Protein AF-0000000076026072 (afdb_homodimer)

InterPro domains:
  IPR003280 Two pore domain potassium channel [PR01333] (107-135)
  IPR003280 Two pore domain potassium channel [PR01333] (228-237)
  IPR003280 Two pore domain potassium channel [PTHR11003] (21-284)
  IPR005410 Two pore domain potassium channel, THIK [PR01588] (14-29)
  IPR005410 Two pore domain potassium channel, THIK [PR01588] (69-81)
  IPR005410 Two pore domain potassium channel, THIK [PR01588] (83-95)
  IPR005410 Two pore domain potassium channel, THIK [PR01588] (135-149)
  IPR005410 Two pore domain potassium channel, THIK [PR01588] (253-265)
  IPR013099 Potassium channel domain [PF07885] (85-150)
  IPR013099 Potassium channel domain [PF07885] (196-275)

Radius of gyration: 37.06 Å; Cα contacts (8 Å, |Δi|>4): 554; chains: 2; bounding box: 155×130×90 Å

Nearest PDB structures (foldseek):
  9g9x-assembly1_B  TM=8.995E-01  e=6.446E-13  Homo sapiens
  6rv4-assembly2_D  TM=8.608E-01  e=3.063E-13  Homo sapiens
  6rv2-assembly1_B  TM=8.508E-01  e=3.219E-13  Homo sapiens
  4xdj-assembly1_A  TM=8.252E-01  e=8.932E-12  Homo sapiens
  4xdj-assembly2_C  TM=8.290E-01  e=5.069E-11  Homo sapiens

Sequence (666 aa):
MKKYFSCCCPSLIPSRETARFYLLFVLIALYMLAGAAIFSSLERPAELQAHLLWERRLQDFRHEHNISYEDLKSLLHHYEEARTAGIRTEQGRALWDIPGAFYFVGTVVSTIGFGVTAPSTLTGKVLLVFYGLLGCSSTILFFNLFLERVITLLSFLIFWCHRRRGGHSGLEDSDGNRNEEWKPSVYQVTLILFVAVLLVACGAASLYSAMEGWSYLESLYFCFVAFSTVGFGDFVSGQREHHEDTRVYQVGNCLLMLLGVCCTYSLFNAISVIIKQGLNWMLRTLAWMYSGICNYRLQLRPLFKLCFSDSEPPKCYCEDNNPHRQQVQAVSCMKKYFSCCCPSLIPSRETARFYLLFVLIALYMLAGAAIFSSLERPAELQAHLLWERRLQDFRHEHNISYEDLKSLLHHYEEARTAGIRTEQGRALWDIPGAFYFVGTVVSTIGFGVTAPSTLTGKVLLVFYGLLGCSSTILFFNLFLERVITLLSFLIFWCHRRRGGHSGLEDSDGNRNEEWKPSVYQVTLILFVAVLLVACGAASLYSAMEGWSYLESLYFCFVAFSTVGFGDFVSGQREHHEDTRVYQVGNCLLMLLGVCCTYSLFNAISVIIKQGLNWMLRTLAWMYSGICNYRLQLRPLFKLCFSDSEPPKCYCEDNNPHRQQVQAVSC

Solvent-accessible surface area (backbone atoms only — not comparable to full-atom values): 36302 Å² total; per-residue (Å²): 134,78,75,74,69,69,70,68,65,79,62,83,65,62,52,72,68,52,47,51,51,53,51,50,52,52,51,49,52,52,50,37,52,52,46,8,54,51,50,17,68,64,45,31,62,57,40,52,49,51,50,52,51,48,53,49,52,51,49,51,52,27,65,74,61,71,50,57,68,67,58,52,51,49,51,51,48,53,45,53,56,40,34,60,58,52,54,62,84,66,85,47,59,68,61,40,37,61,70,33,16,35,53,50,40,51,26,48,30,66,18,18,14,37,35,68,70,58,73,80,47,69,68,48,44,57,47,46,55,59,51,39,55,55,34,34,14,51,40,52,39,48,42,52,54,48,38,53,49,48,52,52,50,50,42,49,51,52,49,52,51,48,54,56,54,51,63,68,55,72,80,71,81,66,82,72,79,65,73,58,81,78,70,70,56,67,66,58,53,36,51,52,39,50,50,50,41,50,50,49,37,52,55,48,12,54,50,42,20,72,73,70,69,45,51,58,67,56,21,41,45,45,41,50,36,48,24,64,15,18,12,38,39,86,73,68,86,84,50,68,74,56,78,85,66,37,63,64,46,48,55,50,49,51,51,50,46,49,50,39,29,45,43,38,49,39,34,32,54,41,48,18,53,54,50,50,52,51,51,51,52,50,49,51,49,50,50,49,49,47,50,46,48,49,51,47,49,58,61,42,45,60,58,54,50,59,63,61,58,65,67,63,72,79,76,76,73,71,74,74,69,82,78,71,89,76,81,80,82,86,65,95,120,133,78,73,72,71,68,70,70,65,81,62,83,64,63,54,72,68,51,47,49,50,52,51,51,51,52,50,49,52,51,50,38,52,52,46,9,55,52,50,17,68,66,46,33,62,58,40,54,50,50,51,51,52,49,54,49,51,51,50,49,51,26,64,74,61,72,51,58,69,68,60,53,52,50,51,52,48,52,46,52,55,40,35,61,59,51,55,64,85,66,84,46,59,68,63,40,37,60,72,32,17,35,53,49,41,50,26,48,30,66,18,18,14,37,34,68,69,59,72,79,48,70,69,49,44,57,48,43,56,58,51,40,55,54,35,35,13,50,39,51,39,50,45,50,54,48,38,53,50,50,52,52,52,49,43,50,51,51,50,52,51,47,53,56,52,52,62,69,54,73,79,71,81,67,82,71,78,65,74,58,81,77,68,71,55,66,66,58,53,37,50,52,38,50,49,49,42,50,49,50,38,51,54,48,13,53,50,43,20,72,72,71,69,45,52,58,67,55,21,40,45,44,40,49,36,48,24,65,15,18,11,39,39,87,72,67,86,83,50,68,73,56,79,84,65,37,62,63,47,49,52,49,49,52,51,51,47,51,49,39,29,46,43,37,50,38,34,32,53,41,48,19,52,54,50,50,51,50,50,52,52,51,50,52,49,50,50,49,49,47,50,46,48,48,50,47,47,58,61,42,45,61,57,52,51,56,63,60,57,64,68,62,70,80,74,75,75,72,75,75,68,81,71,84,80,78,81,79,74,87,70,93,130

Foldseek 3Di:
DPPCPVCPVVPVPPDPVVVLVVVVVVVVVVVVVVVCVVCCVVCVVVVVVVVVVVVVVLVVVCVVVVDDPVVVVVVVVVVVVVQLQQDDPPPWDDCCDPLNVVVVLLLLLLLLCLSSDDDPDPVRVVVSVVSSVVSVVVVVVVLVVLLVVLLVVVVVVVVVVCVVVVVVPPPCPPPVPPVPPCRPDLVVSLVVLVVVLVVLLQVQLVVCCVPVVDDSVVSSVVLVSLLCSVNNNPDDPLRHPPDDCRVVVSVVVSVSSSVNNSSVSSNVVSVVVVVSVVSSVVVVVVVVVVVVVVVVVVVCVVVVVVVVVPPPPPPPPPVPPPPDDPDDDDDPD/DPPCPVCPVVPVPPDPVVVLVVVVVVVVVVVVVVVVVVCCVVCVVVVVVVVVVVVVVLVVVCVVVVDDPVVVVVVVVVVVVVQLQQDDPPPWDDCCDPLNVVVVLLLLLLLLCLSSDDDPDPVRVVVSVVSSVVSVVVVVVVLVVLLVVLLVVVVVVVVVVCVVVVVVPPPCPPPVPPVPPPRPDLVVSLVVLVVVLVVLLQVQLVVCCVPVVDDSVVSSVVLVSLLCSVNNNPDDPLRHPPDDCRVVVSVVVSVSSSVNNSSVSSNVVSVVVVVSVVSSVVVVVVVVVVVVVVVVVVVCVVVVCVVVVPPPPPPPPPPPPDPDDPPDDDDDD

pLDDT: mean 76.09, std 22.92, range [18.98, 96.56]

Organism: Dicentrarchus labrax (NCBI:txid13489)

Structure (mmCIF, N/CA/C/O backbone):
data_AF-0000000076026072-model_v1
#
loop_
_entity.id
_entity.type
_entity.pdbx_description
1 polymer 'Potassium channel domain-containing protein'
#
loop_
_atom_site.group_PDB
_atom_site.id
_atom_site.type_symbol
_atom_site.label_atom_id
_atom_site.label_alt_id
_atom_site.label_comp_id
_atom_site.label_asym_id
_atom_site.label_entity_id
_atom_site.label_seq_id
_atom_site.pdbx_PDB_ins_code
_atom_site.Cartn_x
_atom_site.Cartn_y
_atom_site.Cartn_z
_atom_site.occupancy
_atom_site.B_iso_or_equiv
_atom_site.auth_seq_id
_atom_site.auth_comp_id
_atom_site.auth_asym_id
_atom_site.auth_atom_id
_atom_site.pdbx_PDB_model_num
ATOM 1 N N . MET A 1 1 ? -43.719 35.156 32.188 1 24.31 1 MET A N 1
ATOM 2 C CA . MET A 1 1 ? -42.594 35.156 31.25 1 24.31 1 MET A CA 1
ATOM 3 C C . MET A 1 1 ? -41.938 33.781 31.172 1 24.31 1 MET A C 1
ATOM 5 O O . MET A 1 1 ? -41.031 33.469 31.953 1 24.31 1 MET A O 1
ATOM 9 N N . LYS A 1 2 ? -42.719 32.75 31.016 1 30.27 2 LYS A N 1
ATOM 10 C CA . LYS A 1 2 ? -42.375 31.344 30.984 1 30.27 2 LYS A CA 1
ATOM 11 C C . LYS A 1 2 ? -41.375 31.062 29.859 1 30.27 2 LYS A C 1
ATOM 13 O O . LYS A 1 2 ? -41.656 31.312 28.688 1 30.27 2 LYS A O 1
ATOM 18 N N . LYS A 1 3 ? -40.094 31.328 30.266 1 31.92 3 LYS A N 1
ATOM 19 C CA . LYS A 1 3 ? -38.906 30.922 29.484 1 31.92 3 LYS A CA 1
ATOM 20 C C . LYS A 1 3 ? -39.094 29.5 28.938 1 31.92 3 LYS A C 1
ATOM 22 O O . LYS A 1 3 ? -39.219 28.547 29.703 1 31.92 3 LYS A O 1
ATOM 27 N N . TYR A 1 4 ? -40.031 29.375 28 1 27.08 4 TYR A N 1
ATOM 28 C CA . TYR A 1 4 ? -40.062 28.156 27.203 1 27.08 4 TYR A CA 1
ATOM 29 C C . TYR A 1 4 ? -38.656 27.672 26.906 1 27.08 4 TYR A C 1
ATOM 31 O O . TYR A 1 4 ? -37.875 28.375 26.25 1 27.08 4 TYR A O 1
ATOM 39 N N . PHE A 1 5 ? -37.969 27.188 28.016 1 26.33 5 PHE A N 1
ATOM 40 C CA . PHE A 1 5 ? -36.812 26.359 27.812 1 26.33 5 PHE A CA 1
ATOM 41 C C . PHE A 1 5 ? -37 25.422 26.641 1 26.33 5 PHE A C 1
ATOM 43 O O . PHE A 1 5 ? -37.75 24.453 26.719 1 26.33 5 PHE A O 1
ATOM 50 N N . SER A 1 6 ? -37.438 25.969 25.469 1 30.44 6 SER A N 1
ATOM 51 C CA . SER A 1 6 ? -37.312 25.094 24.297 1 30.44 6 SER A CA 1
ATOM 52 C C . SER A 1 6 ? -36.156 24.109 24.469 1 30.44 6 SER A C 1
ATOM 54 O O . SER A 1 6 ? -35.031 24.5 24.781 1 30.44 6 SER A O 1
ATOM 56 N N . CYS A 1 7 ? -36.438 23.031 25.188 1 29.14 7 CYS A N 1
ATOM 57 C CA . CYS A 1 7 ? -35.688 21.781 25.281 1 29.14 7 CYS A CA 1
ATOM 58 C C . CYS A 1 7 ? -34.875 21.547 24.031 1 29.14 7 CYS A C 1
ATOM 60 O O . CYS A 1 7 ? -35.406 21.312 22.953 1 29.14 7 CYS A O 1
ATOM 62 N N . CYS A 1 8 ? -34.062 22.562 23.656 1 32.53 8 CYS A N 1
ATOM 63 C CA . CYS A 1 8 ? -32.969 22.125 22.781 1 32.53 8 CYS A CA 1
ATOM 64 C C . CYS A 1 8 ? -32.594 20.672 23.078 1 32.53 8 CYS A C 1
ATOM 66 O O . CYS A 1 8 ? -32.094 20.359 24.156 1 32.53 8 CYS A O 1
ATOM 68 N N . CYS A 1 9 ? -33.625 19.766 23.031 1 34.06 9 CYS A N 1
ATOM 69 C CA . CYS A 1 9 ? -33.281 18.344 23.047 1 34.06 9 CYS A CA 1
ATOM 70 C C . CYS A 1 9 ? -31.812 18.125 22.719 1 34.06 9 CYS A C 1
ATOM 72 O O . CYS A 1 9 ? -31.312 18.625 21.703 1 34.06 9 CYS A O 1
ATOM 74 N N . PRO A 1 10 ? -30.938 18.031 23.703 1 38.28 10 PRO A N 1
ATOM 75 C CA . PRO A 1 10 ? -29.562 17.594 23.484 1 38.28 10 PRO A CA 1
ATOM 76 C C . PRO A 1 10 ? -29.453 16.5 22.422 1 38.28 10 PRO A C 1
ATOM 78 O O . PRO A 1 10 ? -29.75 15.328 22.688 1 38.28 10 PRO A O 1
ATOM 81 N N . SER A 1 11 ? -30.359 16.375 21.453 1 39.62 11 SER A N 1
ATOM 82 C CA . SER A 1 11 ? -30.094 15.406 20.391 1 39.62 11 SER A CA 1
ATOM 83 C C . SER A 1 11 ? -28.594 15.172 20.203 1 39.62 11 SER A C 1
ATOM 85 O O . SER A 1 11 ? -27.812 16.109 20.203 1 39.62 11 SER A O 1
ATOM 87 N N . LEU A 1 12 ? -28.078 14.156 20.781 1 41.75 12 LEU A N 1
ATOM 88 C CA . LEU A 1 12 ? -26.766 13.602 20.516 1 41.75 12 LEU A CA 1
ATOM 89 C C . LEU A 1 12 ? -26.297 13.93 19.094 1 41.75 12 LEU A C 1
ATOM 91 O O . LEU A 1 12 ? -26.516 13.148 18.172 1 41.75 12 LEU A O 1
ATOM 95 N N . ILE A 1 13 ? -26.609 14.93 18.438 1 48.38 13 ILE A N 1
ATOM 96 C CA . ILE A 1 13 ? -26.141 15.438 17.156 1 48.38 13 ILE A CA 1
ATOM 97 C C . ILE A 1 13 ? -24.641 15.188 17.016 1 48.38 13 ILE A C 1
ATOM 99 O O . ILE A 1 13 ? -23.844 15.734 17.781 1 48.38 13 ILE A O 1
ATOM 103 N N . PRO A 1 14 ? -24.406 13.961 16.594 1 62.06 14 PRO A N 1
ATOM 104 C CA . PRO A 1 14 ? -22.984 13.734 16.312 1 62.06 14 PRO A CA 1
ATOM 105 C C . PRO A 1 14 ? -22.297 14.969 15.75 1 62.06 14 PRO A C 1
ATOM 107 O O . PRO A 1 14 ? -22.922 15.797 15.086 1 62.06 14 PRO A O 1
ATOM 110 N N . SER A 1 15 ? -21.219 15.492 16.391 1 72.56 15 SER A N 1
ATOM 111 C CA . SER A 1 15 ? -20.391 16.578 15.875 1 72.56 15 SER A CA 1
ATOM 112 C C . SER A 1 15 ? -20.234 16.469 14.359 1 72.56 15 SER A C 1
ATOM 114 O O . SER A 1 15 ? -20.328 15.383 13.797 1 72.56 15 SER A O 1
ATOM 116 N N . ARG A 1 16 ? -20.484 17.531 13.641 1 77.19 16 ARG A N 1
ATOM 117 C CA . ARG A 1 16 ? -20.344 17.656 12.195 1 77.19 16 ARG A CA 1
ATOM 118 C C . ARG A 1 16 ? -19.203 16.781 11.695 1 77.19 16 ARG A C 1
ATOM 120 O O . ARG A 1 16 ? -19.297 16.156 10.633 1 77.19 16 ARG A O 1
ATOM 127 N N . GLU A 1 17 ? -18.219 16.625 12.484 1 80.94 17 GLU A N 1
ATOM 128 C CA . GLU A 1 17 ? -17.047 15.82 12.102 1 80.94 17 GLU A CA 1
ATOM 129 C C . GLU A 1 17 ? -17.375 14.328 12.141 1 80.94 17 GLU A C 1
ATOM 131 O O . GLU A 1 17 ? -16.922 13.57 11.281 1 80.94 17 GLU A O 1
ATOM 136 N N . THR A 1 18 ? -18.203 13.992 13.148 1 83.94 18 THR A N 1
ATOM 137 C CA . THR A 1 18 ? -18.594 12.586 13.258 1 83.94 18 THR A CA 1
ATOM 138 C C . THR A 1 18 ? -19.594 12.203 12.172 1 83.94 18 THR A C 1
ATOM 140 O O . THR A 1 18 ? -19.562 11.094 11.648 1 83.94 18 THR A O 1
ATOM 143 N N . ALA A 1 19 ? -20.422 13.148 11.898 1 86.19 19 ALA A N 1
ATOM 144 C CA . ALA A 1 19 ? -21.391 12.898 10.828 1 86.19 19 ALA A CA 1
ATOM 145 C C . ALA A 1 19 ? -20.688 12.719 9.484 1 86.19 19 ALA A C 1
ATOM 147 O O . ALA A 1 19 ? -21.078 11.867 8.688 1 86.19 19 ALA A O 1
ATOM 148 N N . ARG A 1 20 ? -19.688 13.484 9.258 1 88.38 20 ARG A N 1
ATOM 149 C CA . ARG A 1 20 ? -18.906 13.375 8.023 1 88.38 20 ARG A CA 1
ATOM 150 C C . ARG A 1 20 ? -18.203 12.016 7.945 1 88.38 20 ARG A C 1
ATOM 152 O O . ARG A 1 20 ? -18.141 11.414 6.875 1 88.38 20 ARG A O 1
ATOM 159 N N . PHE A 1 21 ? -17.75 11.562 9.055 1 89.94 21 PHE A N 1
ATOM 160 C CA . PHE A 1 21 ? -17.031 10.297 9.125 1 89.94 21 PHE A CA 1
ATOM 161 C C . PHE A 1 21 ? -17.953 9.133 8.805 1 89.94 21 PHE A C 1
ATOM 163 O O . PHE A 1 21 ? -17.609 8.25 8.016 1 89.94 21 PHE A O 1
ATOM 170 N N . TYR A 1 22 ? -19.156 9.164 9.359 1 90.62 22 TYR A N 1
ATOM 171 C CA . TYR A 1 22 ? -20.109 8.078 9.117 1 90.62 22 TYR A CA 1
ATOM 172 C C . TYR A 1 22 ? -20.656 8.156 7.703 1 90.62 22 TYR A C 1
ATOM 174 O O . TYR A 1 22 ? -20.891 7.121 7.066 1 90.62 22 TYR A O 1
ATOM 182 N N . LEU A 1 23 ? -20.859 9.336 7.223 1 91.38 23 LEU A N 1
ATOM 183 C CA . LEU A 1 23 ? -21.344 9.484 5.855 1 91.38 23 LEU A CA 1
ATOM 184 C C . LEU A 1 23 ? -20.312 8.961 4.855 1 91.38 23 LEU A C 1
ATOM 186 O O . LEU A 1 23 ? -20.672 8.258 3.904 1 91.38 23 LEU A O 1
ATOM 190 N N . LEU A 1 24 ? -19.047 9.305 5.098 1 93.31 24 LEU A N 1
ATOM 191 C CA . LEU A 1 24 ? -18 8.828 4.219 1 93.31 24 LEU A CA 1
ATOM 192 C C . LEU A 1 24 ? -17.875 7.309 4.277 1 93.31 24 LEU A C 1
ATOM 194 O O . LEU A 1 24 ? -17.641 6.66 3.256 1 93.31 24 LEU A O 1
ATOM 198 N N . PHE A 1 25 ? -18.109 6.715 5.465 1 93.31 25 PHE A N 1
ATOM 199 C CA . PHE A 1 25 ? -18.078 5.27 5.637 1 93.31 25 PHE A CA 1
ATOM 200 C C . PHE A 1 25 ? -19.141 4.594 4.793 1 93.31 25 PHE A C 1
ATOM 202 O O . PHE A 1 25 ? -18.859 3.625 4.086 1 93.31 25 PHE A O 1
ATOM 209 N N . VAL A 1 26 ? -20.297 5.176 4.793 1 93 26 VAL A N 1
ATOM 210 C CA . VAL A 1 26 ? -21.422 4.605 4.051 1 93 26 VAL A CA 1
ATOM 211 C C . VAL A 1 26 ? -21.188 4.785 2.553 1 93 26 VAL A C 1
ATOM 213 O O . VAL A 1 26 ? -21.453 3.875 1.764 1 93 26 VAL A O 1
ATOM 216 N N . LEU A 1 27 ? -20.641 5.91 2.156 1 93.62 27 LEU A N 1
ATOM 217 C CA . LEU A 1 27 ? -20.406 6.18 0.742 1 93.62 27 LEU A CA 1
ATOM 218 C C . LEU A 1 27 ? -19.328 5.262 0.19 1 93.62 27 LEU A C 1
ATOM 220 O O . LEU A 1 27 ? -19.422 4.793 -0.946 1 93.62 27 LEU A O 1
ATOM 224 N N . ILE A 1 28 ? -18.312 5.008 0.976 1 94.12 28 ILE A N 1
ATOM 225 C CA . ILE A 1 28 ? -17.25 4.105 0.545 1 94.12 28 ILE A CA 1
ATOM 226 C C . ILE A 1 28 ? -17.797 2.682 0.44 1 94.12 28 ILE A C 1
ATOM 228 O O . ILE A 1 28 ? -17.453 1.95 -0.493 1 94.12 28 ILE A O 1
ATOM 232 N N . ALA A 1 29 ? -18.672 2.303 1.4 1 93.38 29 ALA A N 1
ATOM 233 C CA . ALA A 1 29 ? -19.266 0.973 1.362 1 93.38 29 ALA A CA 1
ATOM 234 C C . ALA A 1 29 ? -20.125 0.793 0.109 1 93.38 29 ALA A C 1
ATOM 236 O O . ALA A 1 29 ? -20.047 -0.241 -0.558 1 93.38 29 ALA A O 1
ATOM 237 N N . LEU A 1 30 ? -20.875 1.783 -0.232 1 94.94 30 LEU A N 1
ATOM 238 C CA . LEU A 1 30 ? -21.688 1.736 -1.441 1 94.94 30 LEU A CA 1
ATOM 239 C C . LEU A 1 30 ? -20.812 1.734 -2.688 1 94.94 30 LEU A C 1
ATOM 241 O O . LEU A 1 30 ? -21.109 1.038 -3.662 1 94.94 30 LEU A O 1
ATOM 245 N N . TYR A 1 31 ? -19.781 2.516 -2.609 1 95.5 31 TYR A N 1
ATOM 246 C CA . TYR A 1 31 ? -18.812 2.562 -3.705 1 95.5 31 TYR A CA 1
ATOM 247 C C . TYR A 1 31 ? -18.156 1.202 -3.914 1 95.5 31 TYR A C 1
ATOM 249 O O . TYR A 1 31 ? -17.984 0.76 -5.051 1 95.5 31 TYR A O 1
ATOM 257 N N . MET A 1 32 ? -17.859 0.52 -2.832 1 95 32 MET A N 1
ATOM 258 C CA . MET A 1 32 ? -17.234 -0.798 -2.91 1 95 32 MET A CA 1
ATOM 259 C C . MET A 1 32 ? -18.219 -1.834 -3.451 1 95 32 MET A C 1
ATOM 261 O O . MET A 1 32 ? -17.828 -2.709 -4.23 1 95 32 MET A O 1
ATOM 265 N N . LEU A 1 33 ? -19.469 -1.723 -3.049 1 94.81 33 LEU A N 1
ATOM 266 C CA . LEU A 1 33 ? -20.484 -2.65 -3.547 1 94.81 33 LEU A CA 1
ATOM 267 C C . LEU A 1 33 ? -20.703 -2.457 -5.043 1 94.81 33 LEU A C 1
ATOM 269 O O . LEU A 1 33 ? -20.828 -3.432 -5.789 1 94.81 33 LEU A O 1
ATOM 273 N N . ALA A 1 34 ? -20.734 -1.216 -5.469 1 96.06 34 ALA A N 1
ATOM 274 C CA . ALA A 1 34 ? -20.875 -0.936 -6.895 1 96.06 34 ALA A CA 1
ATOM 275 C C . ALA A 1 34 ? -19.672 -1.445 -7.68 1 96.06 34 ALA A C 1
ATOM 277 O O . ALA A 1 34 ? -19.828 -2.01 -8.766 1 96.06 34 ALA A O 1
ATOM 278 N N . GLY A 1 35 ? -18.5 -1.253 -7.129 1 95.81 35 GLY A N 1
ATOM 279 C CA . GLY A 1 35 ? -17.297 -1.764 -7.785 1 95.81 35 GLY A CA 1
ATOM 280 C C . GLY A 1 35 ? -17.266 -3.277 -7.871 1 95.81 35 GLY A C 1
ATOM 281 O O . GLY A 1 35 ? -16.875 -3.84 -8.891 1 95.81 35 GLY A O 1
ATOM 282 N N . ALA A 1 36 ? -17.656 -3.926 -6.789 1 94.69 36 ALA A N 1
ATOM 283 C CA . ALA A 1 36 ? -17.688 -5.387 -6.781 1 94.69 36 ALA A CA 1
ATOM 284 C C . ALA A 1 36 ? -18.625 -5.926 -7.852 1 94.69 36 ALA A C 1
ATOM 286 O O . ALA A 1 36 ? -18.312 -6.902 -8.539 1 94.69 36 ALA A O 1
ATOM 287 N N . ALA A 1 37 ? -19.812 -5.301 -8.031 1 95.62 37 ALA A N 1
ATOM 288 C CA . ALA A 1 37 ? -20.781 -5.73 -9.039 1 95.62 37 ALA A CA 1
ATOM 289 C C . ALA A 1 37 ? -20.234 -5.52 -10.445 1 95.62 37 ALA A C 1
ATOM 291 O O . ALA A 1 37 ? -20.375 -6.391 -11.312 1 95.62 37 ALA A O 1
ATOM 292 N N . ILE A 1 38 ? -19.578 -4.445 -10.656 1 95.56 38 ILE A N 1
ATOM 293 C CA . ILE A 1 38 ? -19.047 -4.113 -11.977 1 95.56 38 ILE A CA 1
ATOM 294 C C . ILE A 1 38 ? -17.906 -5.059 -12.336 1 95.56 38 ILE A C 1
ATOM 296 O O . ILE A 1 38 ? -17.906 -5.648 -13.414 1 95.56 38 ILE A O 1
ATOM 300 N N . PHE A 1 39 ? -16.953 -5.273 -11.391 1 94.44 39 PHE A N 1
ATOM 301 C CA . PHE A 1 39 ? -15.789 -6.105 -11.695 1 94.44 39 PHE A CA 1
ATOM 302 C C . PHE A 1 39 ? -16.172 -7.578 -11.75 1 94.44 39 PHE A C 1
ATOM 304 O O . PHE A 1 39 ? -15.602 -8.344 -12.523 1 94.44 39 PHE A O 1
ATOM 311 N N . SER A 1 40 ? -17.141 -7.965 -10.938 1 93.62 40 SER A N 1
ATOM 312 C CA . SER A 1 40 ? -17.609 -9.344 -11.023 1 93.62 40 SER A CA 1
ATOM 313 C C . SER A 1 40 ? -18.266 -9.633 -12.367 1 93.62 40 SER A C 1
ATOM 315 O O . SER A 1 40 ? -18.047 -10.695 -12.961 1 93.62 40 SER A O 1
ATOM 317 N N . SER A 1 41 ? -19.094 -8.695 -12.867 1 94.06 41 SER A N 1
ATOM 318 C CA . SER A 1 41 ? -19.766 -8.883 -14.141 1 94.06 41 SER A CA 1
ATOM 319 C C . SER A 1 41 ? -18.781 -8.82 -15.305 1 94.06 41 SER A C 1
ATOM 321 O O . SER A 1 41 ? -18.938 -9.547 -16.297 1 94.06 41 SER A O 1
ATOM 323 N N . LEU A 1 42 ? -17.734 -8.094 -15.172 1 92 42 LEU A N 1
ATOM 324 C CA . LEU A 1 42 ? -16.781 -7.891 -16.266 1 92 42 LEU A CA 1
ATOM 325 C C . LEU A 1 42 ? -15.758 -9.008 -16.312 1 92 42 LEU A C 1
ATOM 327 O O . LEU A 1 42 ? -15.391 -9.477 -17.406 1 92 42 LEU A O 1
ATOM 331 N N . GLU A 1 43 ? -15.25 -9.492 -15.164 1 92.25 43 GLU A N 1
ATOM 332 C CA . GLU A 1 43 ? -14.102 -10.391 -15.133 1 92.25 43 GLU A CA 1
ATOM 333 C C . GLU A 1 43 ? -14.531 -11.836 -14.953 1 92.25 43 GLU A C 1
ATOM 335 O O . GLU A 1 43 ? -13.766 -12.766 -15.219 1 92.25 43 GLU A O 1
ATOM 340 N N . ARG A 1 44 ? -15.727 -12.141 -14.562 1 89.75 44 ARG A N 1
ATOM 341 C CA . ARG A 1 44 ? -16.172 -13.508 -14.273 1 89.75 44 ARG A CA 1
ATOM 342 C C . ARG A 1 44 ? -16.156 -14.359 -15.539 1 89.75 44 ARG A C 1
ATOM 344 O O . ARG A 1 44 ? -15.633 -15.477 -15.531 1 89.75 44 ARG A O 1
ATOM 351 N N . PRO A 1 45 ? -16.656 -13.828 -16.625 1 89.94 45 PRO A N 1
ATOM 352 C CA . PRO A 1 45 ? -16.625 -14.656 -17.828 1 89.94 45 PRO A CA 1
ATOM 353 C C . PRO A 1 45 ? -15.195 -14.961 -18.297 1 89.94 45 PRO A C 1
ATOM 355 O O . PRO A 1 45 ? -14.93 -16.062 -18.781 1 89.94 45 PRO A O 1
ATOM 358 N N . ALA A 1 46 ? -14.273 -13.992 -18.172 1 87.69 46 ALA A N 1
ATOM 359 C CA . ALA A 1 46 ? -12.883 -14.234 -18.547 1 87.69 46 ALA A CA 1
ATOM 360 C C . ALA A 1 46 ? -12.25 -15.289 -17.641 1 87.69 46 ALA A C 1
ATOM 362 O O . ALA A 1 46 ? -11.438 -16.094 -18.094 1 87.69 46 ALA A O 1
ATOM 363 N N . GLU A 1 47 ? -12.633 -15.281 -16.391 1 87.38 47 GLU A N 1
ATOM 364 C CA . GLU A 1 47 ? -12.125 -16.281 -15.453 1 87.38 47 GLU A CA 1
ATOM 365 C C . GLU A 1 47 ? -12.602 -17.688 -15.836 1 87.38 47 GLU A C 1
ATOM 367 O O . GLU A 1 47 ? -11.828 -18.641 -15.797 1 87.38 47 GLU A O 1
ATOM 372 N N . LEU A 1 48 ? -13.852 -17.828 -16.172 1 86.69 48 LEU A N 1
ATOM 373 C CA . LEU A 1 48 ? -14.414 -19.109 -16.531 1 86.69 48 LEU A CA 1
ATOM 374 C C . LEU A 1 48 ? -13.781 -19.641 -17.812 1 86.69 48 LEU A C 1
ATOM 376 O O . LEU A 1 48 ? -13.5 -20.844 -17.938 1 86.69 48 LEU A O 1
ATOM 380 N N . GLN A 1 49 ? -13.531 -18.734 -18.719 1 87.38 49 GLN A N 1
ATOM 381 C CA . GLN A 1 49 ? -12.875 -19.156 -19.953 1 87.38 49 GLN A CA 1
ATOM 382 C C . GLN A 1 49 ? -11.453 -19.625 -19.688 1 87.38 49 GLN A C 1
ATOM 384 O O . GLN A 1 49 ? -10.984 -20.578 -20.297 1 87.38 49 GLN A O 1
ATOM 389 N N . ALA A 1 50 ? -10.758 -18.859 -18.781 1 85.56 50 ALA A N 1
ATOM 390 C CA . ALA A 1 50 ? -9.398 -19.234 -18.438 1 85.56 50 ALA A CA 1
ATOM 391 C C . ALA A 1 50 ? -9.367 -20.609 -17.766 1 85.56 50 ALA A C 1
ATOM 393 O O . ALA A 1 50 ? -8.445 -21.391 -17.984 1 85.56 50 ALA A O 1
ATOM 394 N N . HIS A 1 51 ? -10.367 -20.906 -16.938 1 86.06 51 HIS A N 1
ATOM 395 C CA . HIS A 1 51 ? -10.445 -22.203 -16.281 1 86.06 51 HIS A CA 1
ATOM 396 C C . HIS A 1 51 ? -10.656 -23.328 -17.281 1 86.06 51 HIS A C 1
ATOM 398 O O . HIS A 1 51 ? -10.055 -24.406 -17.172 1 86.06 51 HIS A O 1
ATOM 404 N N . LEU A 1 52 ? -11.531 -23.078 -18.234 1 86.94 52 LEU A N 1
ATOM 405 C CA . LEU A 1 52 ? -11.812 -24.078 -19.266 1 86.94 52 LEU A CA 1
ATOM 406 C C . LEU A 1 52 ? -10.578 -24.328 -20.125 1 86.94 52 LEU A C 1
ATOM 408 O O . LEU A 1 52 ? -10.273 -25.484 -20.453 1 86.94 52 LEU A O 1
ATOM 412 N N . LEU A 1 53 ? -9.945 -23.266 -20.453 1 86.94 53 LEU A N 1
ATOM 413 C CA . LEU A 1 53 ? -8.734 -23.391 -21.266 1 86.94 53 LEU A CA 1
ATOM 414 C C . LEU A 1 53 ? -7.664 -24.188 -20.5 1 86.94 53 LEU A C 1
ATOM 416 O O . LEU A 1 53 ? -6.984 -25.031 -21.094 1 86.94 53 LEU A O 1
ATOM 420 N N . TRP A 1 54 ? -7.488 -23.906 -19.219 1 86.5 54 TRP A N 1
ATOM 421 C CA . TRP A 1 54 ? -6.492 -24.609 -18.422 1 86.5 54 TRP A CA 1
ATOM 422 C C . TRP A 1 54 ? -6.836 -26.078 -18.281 1 86.5 54 TRP A C 1
ATOM 424 O O . TRP A 1 54 ? -5.961 -26.938 -18.406 1 86.5 54 TRP A O 1
ATOM 434 N N . GLU A 1 55 ? -8.086 -26.422 -18.062 1 86 55 GLU A N 1
ATOM 435 C CA . GLU A 1 55 ? -8.5 -27.812 -17.938 1 86 55 GLU A CA 1
ATOM 436 C C . GLU A 1 55 ? -8.258 -28.578 -19.25 1 86 55 GLU A C 1
ATOM 438 O O . GLU A 1 55 ? -7.855 -29.75 -19.219 1 86 55 GLU A O 1
ATOM 443 N N . ARG A 1 56 ? -8.508 -27.875 -20.281 1 88.81 56 ARG A N 1
ATOM 444 C CA . ARG A 1 56 ? -8.266 -28.5 -21.578 1 88.81 56 ARG A CA 1
ATOM 445 C C . ARG A 1 56 ? -6.781 -28.766 -21.797 1 88.81 56 ARG A C 1
ATOM 447 O O . ARG A 1 56 ? -6.398 -29.844 -22.266 1 88.81 56 ARG A O 1
ATOM 454 N N . ARG A 1 57 ? -5.98 -27.797 -21.5 1 86.44 57 ARG A N 1
ATOM 455 C CA . ARG A 1 57 ? -4.539 -27.953 -21.656 1 86.44 57 ARG A CA 1
ATOM 456 C C . ARG A 1 57 ? -4.008 -29.062 -20.75 1 86.44 57 ARG A C 1
ATOM 458 O O . ARG A 1 57 ? -3.111 -29.812 -21.141 1 86.44 57 ARG A O 1
ATOM 465 N N . LEU A 1 58 ? -4.5 -29.125 -19.578 1 87.31 58 LEU A N 1
ATOM 466 C CA . LEU A 1 58 ? -4.078 -30.141 -18.625 1 87.31 58 LEU A CA 1
ATOM 467 C C . LEU A 1 58 ? -4.457 -31.531 -19.125 1 87.31 58 LEU A C 1
ATOM 469 O O . LEU A 1 58 ? -3.654 -32.469 -19.031 1 87.31 58 LEU A O 1
ATOM 473 N N . GLN A 1 59 ? -5.652 -31.656 -19.656 1 88.69 59 GLN A N 1
ATOM 474 C CA . GLN A 1 59 ? -6.109 -32.938 -20.172 1 88.69 59 GLN A CA 1
ATOM 475 C C . GLN A 1 59 ? -5.309 -33.375 -21.406 1 88.69 59 GLN A C 1
ATOM 477 O O . GLN A 1 59 ? -4.973 -34.531 -21.562 1 88.69 59 GLN A O 1
ATOM 482 N N . ASP A 1 60 ? -5.086 -32.375 -22.188 1 89.44 60 ASP A N 1
ATOM 483 C CA . ASP A 1 60 ? -4.273 -32.656 -23.375 1 89.44 60 ASP A CA 1
ATOM 484 C C . ASP A 1 60 ? -2.879 -33.125 -22.969 1 89.44 60 ASP A C 1
ATOM 486 O O . ASP A 1 60 ? -2.355 -34.094 -23.562 1 89.44 60 ASP A O 1
ATOM 490 N N . PHE A 1 61 ? -2.271 -32.5 -22 1 89.06 61 PHE A N 1
ATOM 491 C CA . PHE A 1 61 ? -0.942 -32.875 -21.531 1 89.06 61 PHE A CA 1
ATOM 492 C C . PHE A 1 61 ? -0.969 -34.25 -20.875 1 89.06 61 PHE A C 1
ATOM 494 O O . PHE A 1 61 ? -0.051 -35.062 -21.078 1 89.06 61 PHE A O 1
ATOM 501 N N . ARG A 1 62 ? -1.97 -34.531 -20.188 1 86.62 62 ARG A N 1
ATOM 502 C CA . ARG A 1 62 ? -2.135 -35.844 -19.531 1 86.62 62 ARG A CA 1
ATOM 503 C C . ARG A 1 62 ? -2.227 -36.969 -20.562 1 86.62 62 ARG A C 1
ATOM 505 O O . ARG A 1 62 ? -1.581 -38 -20.406 1 86.62 62 ARG A O 1
ATOM 512 N N . HIS A 1 63 ? -3.018 -36.688 -21.516 1 88.69 63 HIS A N 1
ATOM 513 C CA . HIS A 1 63 ? -3.236 -37.719 -22.531 1 88.69 63 HIS A CA 1
ATOM 514 C C . HIS A 1 63 ? -1.987 -37.906 -23.375 1 88.69 63 HIS A C 1
ATOM 516 O O . HIS A 1 63 ? -1.663 -39.031 -23.766 1 88.69 63 HIS A O 1
ATOM 522 N N . GLU A 1 64 ? -1.366 -36.844 -23.641 1 87 64 GLU A N 1
ATOM 523 C CA . GLU A 1 64 ? -0.185 -36.906 -24.5 1 87 64 GLU A CA 1
ATOM 524 C C . GLU A 1 64 ? 0.945 -37.688 -23.812 1 87 64 GLU A C 1
ATOM 526 O O . GLU A 1 64 ? 1.671 -38.438 -24.453 1 87 64 GLU A O 1
ATOM 531 N N . HIS A 1 65 ? 1.12 -37.531 -22.5 1 86.62 65 HIS A N 1
ATOM 532 C CA . HIS A 1 65 ? 2.262 -38.125 -21.812 1 86.62 65 HIS A CA 1
ATOM 533 C C . HIS A 1 65 ? 1.821 -39.25 -20.891 1 86.62 65 HIS A C 1
ATOM 535 O O . HIS A 1 65 ? 2.643 -39.844 -20.172 1 86.62 65 HIS A O 1
ATOM 541 N N . ASN A 1 66 ? 0.598 -39.625 -20.844 1 85.06 66 ASN A N 1
ATOM 542 C CA . ASN A 1 66 ? 0.036 -40.719 -20.062 1 85.06 66 ASN A CA 1
ATOM 543 C C . ASN A 1 66 ? 0.389 -40.594 -18.578 1 85.06 66 ASN A C 1
ATOM 545 O O . ASN A 1 66 ? 0.913 -41.531 -17.984 1 85.06 66 ASN A O 1
ATOM 549 N N . ILE A 1 67 ? 0.188 -39.406 -18.031 1 86.06 67 ILE A N 1
ATOM 550 C CA . ILE A 1 67 ? 0.453 -39.156 -16.625 1 86.06 67 ILE A CA 1
ATOM 551 C C . ILE A 1 67 ? -0.864 -39.094 -15.852 1 86.06 67 ILE A C 1
ATOM 553 O O . ILE A 1 67 ? -1.89 -38.688 -16.391 1 86.06 67 ILE A O 1
ATOM 557 N N . SER A 1 68 ? -0.801 -39.625 -14.664 1 86.62 68 SER A N 1
ATOM 558 C CA . SER A 1 68 ? -1.979 -39.594 -13.805 1 86.62 68 SER A CA 1
ATOM 559 C C . SER A 1 68 ? -2.285 -38.156 -13.367 1 86.62 68 SER A C 1
ATOM 561 O O . SER A 1 68 ? -1.38 -37.344 -13.258 1 86.62 68 SER A O 1
ATOM 563 N N . TYR A 1 69 ? -3.488 -37.844 -13.156 1 85.44 69 TYR A N 1
ATOM 564 C CA . TYR A 1 69 ? -3.973 -36.531 -12.719 1 85.44 69 TYR A CA 1
ATOM 565 C C . TYR A 1 69 ? -3.406 -36.156 -11.352 1 85.44 69 TYR A C 1
ATOM 567 O O . TYR A 1 69 ? -3.025 -35 -11.117 1 85.44 69 TYR A O 1
ATOM 575 N N . GLU A 1 70 ? -3.236 -37.125 -10.547 1 85.38 70 GLU A N 1
ATOM 576 C CA . GLU A 1 70 ? -2.754 -36.875 -9.188 1 85.38 70 GLU A CA 1
ATOM 577 C C . GLU A 1 70 ? -1.275 -36.5 -9.188 1 85.38 70 GLU A C 1
ATOM 579 O O . GLU A 1 70 ? -0.85 -35.656 -8.422 1 85.38 70 GLU A O 1
ATOM 584 N N . ASP A 1 71 ? -0.547 -37.094 -10.086 1 86.75 71 ASP A N 1
ATOM 585 C CA . ASP A 1 71 ? 0.8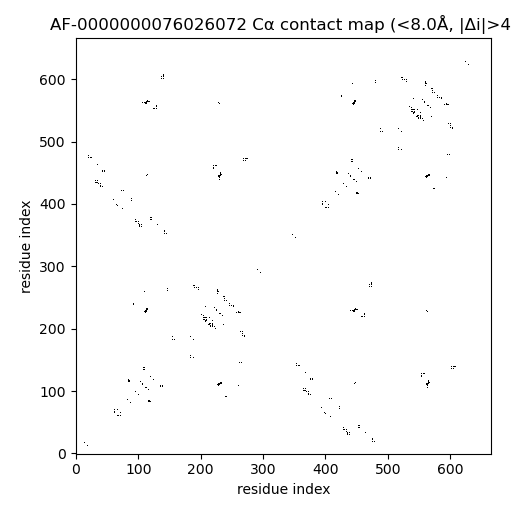77 -36.781 -10.164 1 86.75 71 ASP A CA 1
ATOM 586 C C . ASP A 1 71 ? 1.107 -35.375 -10.719 1 86.75 71 ASP A C 1
ATOM 588 O O . ASP A 1 71 ? 1.999 -34.656 -10.258 1 86.75 71 ASP A O 1
ATOM 592 N N . LEU A 1 72 ? 0.295 -35.062 -11.695 1 86.56 72 LEU A N 1
ATOM 593 C CA . LEU A 1 72 ? 0.416 -33.719 -12.266 1 86.56 72 LEU A CA 1
ATOM 594 C C . LEU A 1 72 ? -0.004 -32.656 -11.258 1 86.56 72 LEU A C 1
ATOM 596 O O . LEU A 1 72 ? 0.65 -31.609 -11.133 1 86.56 72 LEU A O 1
ATOM 600 N N . LYS A 1 73 ? -1.047 -32.906 -10.516 1 85.31 73 LYS A N 1
ATOM 601 C CA . LYS A 1 73 ? -1.507 -31.969 -9.484 1 85.31 73 LYS A CA 1
ATOM 602 C C . LYS A 1 73 ? -0.464 -31.812 -8.383 1 85.31 73 LYS A C 1
ATOM 604 O O . LYS A 1 73 ? -0.259 -30.719 -7.863 1 85.31 73 LYS A O 1
ATOM 609 N N . SER A 1 74 ? 0.166 -32.875 -8.07 1 85.75 74 SER A N 1
ATOM 610 C CA . SER A 1 74 ? 1.212 -32.812 -7.055 1 85.75 74 SER A CA 1
ATOM 611 C C . SER A 1 74 ? 2.398 -32 -7.527 1 85.75 74 SER A C 1
ATOM 613 O O . SER A 1 74 ? 2.984 -31.234 -6.746 1 85.75 74 SER A O 1
ATOM 615 N N . LEU A 1 75 ? 2.719 -32.156 -8.797 1 86 75 LEU A N 1
ATOM 616 C CA . LEU A 1 75 ? 3.805 -31.344 -9.352 1 86 75 LEU A CA 1
ATOM 617 C C . LEU A 1 75 ? 3.453 -29.859 -9.32 1 86 75 LEU A C 1
ATOM 619 O O . LEU A 1 75 ? 4.285 -29.031 -8.953 1 86 75 LEU A O 1
ATOM 623 N N . LEU A 1 76 ? 2.232 -29.531 -9.695 1 86.06 76 LEU A N 1
ATOM 624 C CA . LEU A 1 76 ? 1.797 -28.141 -9.703 1 86.06 76 LEU A CA 1
ATOM 625 C C . LEU A 1 76 ? 1.72 -27.578 -8.289 1 86.06 76 LEU A C 1
ATOM 627 O O . LEU A 1 76 ? 2.012 -26.406 -8.062 1 86.06 76 LEU A O 1
ATOM 631 N N . HIS A 1 77 ? 1.392 -28.391 -7.348 1 83.38 77 HIS A N 1
ATOM 632 C CA . HIS A 1 77 ? 1.378 -27.969 -5.953 1 83.38 77 HIS A CA 1
ATOM 633 C C . HIS A 1 77 ? 2.785 -27.656 -5.457 1 83.38 77 HIS A C 1
ATOM 635 O O . HIS A 1 77 ? 2.996 -26.656 -4.762 1 83.38 77 HIS A O 1
ATOM 641 N N . HIS A 1 78 ? 3.727 -28.5 -5.828 1 82.31 78 HIS A N 1
ATOM 642 C CA . HIS A 1 78 ? 5.117 -28.25 -5.461 1 82.31 78 HIS A CA 1
ATOM 643 C C . HIS A 1 78 ? 5.641 -26.984 -6.137 1 82.31 78 HIS A C 1
ATOM 645 O O . HIS A 1 78 ? 6.453 -26.266 -5.555 1 82.31 78 HIS A O 1
ATOM 651 N N . TYR A 1 79 ? 5.121 -26.766 -7.301 1 83.81 79 TYR A N 1
ATOM 652 C CA . TYR A 1 79 ? 5.539 -25.547 -7.996 1 83.81 79 TYR A CA 1
ATOM 653 C C . TYR A 1 79 ? 4.977 -24.312 -7.312 1 83.81 79 TYR A C 1
ATOM 655 O O . TYR A 1 79 ? 5.652 -23.281 -7.23 1 83.81 79 TYR A O 1
ATOM 663 N N . GLU A 1 80 ? 3.805 -24.391 -6.863 1 79.88 80 GLU A N 1
ATOM 664 C CA . GLU A 1 80 ? 3.211 -23.266 -6.148 1 79.88 80 GLU A CA 1
ATOM 665 C C . GLU A 1 80 ? 3.988 -22.953 -4.875 1 79.88 80 GLU A C 1
ATOM 667 O O . GLU A 1 80 ? 4.18 -21.781 -4.531 1 79.88 80 GLU A O 1
ATOM 672 N N . GLU A 1 81 ? 4.398 -23.969 -4.215 1 76.44 81 GLU A N 1
ATOM 673 C CA . GLU A 1 81 ? 5.207 -23.781 -3.014 1 76.44 81 GLU A CA 1
ATOM 674 C C . GLU A 1 81 ? 6.562 -23.172 -3.352 1 76.44 81 GLU A C 1
ATOM 676 O O . GLU A 1 81 ? 7.059 -22.312 -2.629 1 76.44 81 GLU A O 1
ATOM 681 N N . ALA A 1 82 ? 7.09 -23.672 -4.457 1 78 82 ALA A N 1
ATOM 682 C CA . ALA A 1 82 ? 8.375 -23.125 -4.887 1 78 82 ALA A CA 1
ATOM 683 C C . ALA A 1 82 ? 8.242 -21.688 -5.367 1 78 82 ALA A C 1
ATOM 685 O O . ALA A 1 82 ? 9.156 -20.875 -5.195 1 78 82 ALA A O 1
ATOM 686 N N . ARG A 1 83 ? 7.133 -21.406 -5.914 1 76.69 83 ARG A N 1
ATOM 687 C CA . ARG A 1 83 ? 6.883 -20.047 -6.391 1 76.69 83 ARG A CA 1
ATOM 688 C C . ARG A 1 83 ? 6.809 -19.062 -5.23 1 76.69 83 ARG A C 1
ATOM 690 O O . ARG A 1 83 ? 7.262 -17.922 -5.348 1 76.69 83 ARG A O 1
ATOM 697 N N . THR A 1 84 ? 6.27 -19.562 -4.172 1 70.88 84 THR A N 1
ATOM 698 C CA . THR A 1 84 ? 6.207 -18.703 -2.986 1 70.88 84 THR A CA 1
ATOM 699 C C . THR A 1 84 ? 7.605 -18.438 -2.443 1 70.88 84 THR A C 1
ATOM 701 O O . THR A 1 84 ? 7.84 -17.406 -1.809 1 70.88 84 THR A O 1
ATOM 704 N N . ALA A 1 85 ? 8.469 -19.375 -2.744 1 70.75 85 ALA A N 1
ATOM 705 C CA . ALA A 1 85 ? 9.859 -19.203 -2.309 1 70.75 85 ALA A CA 1
ATOM 706 C C . ALA A 1 85 ? 10.656 -18.391 -3.318 1 70.75 85 ALA A C 1
ATOM 708 O O . ALA A 1 85 ? 11.836 -18.109 -3.105 1 70.75 85 ALA A O 1
ATOM 709 N N . GLY A 1 86 ? 9.961 -17.969 -4.426 1 69.56 86 GLY A N 1
ATOM 710 C CA . GLY A 1 86 ? 10.609 -17.047 -5.348 1 69.56 86 GLY A CA 1
ATOM 711 C C . GLY A 1 86 ? 11.07 -17.703 -6.629 1 69.56 86 GLY A C 1
ATOM 712 O O . GLY A 1 86 ? 11.805 -17.094 -7.418 1 69.56 86 GLY A O 1
ATOM 713 N N . ILE A 1 87 ? 10.773 -18.938 -6.891 1 73.12 87 ILE A N 1
ATOM 714 C CA . ILE A 1 87 ? 11.227 -19.641 -8.086 1 73.12 87 ILE A CA 1
ATOM 715 C C . ILE A 1 87 ? 10.266 -19.375 -9.242 1 73.12 87 ILE A C 1
ATOM 717 O O . ILE A 1 87 ? 9.047 -19.359 -9.055 1 73.12 87 ILE A O 1
ATOM 721 N N . ARG A 1 88 ? 10.867 -18.984 -10.391 1 73.31 88 ARG A N 1
ATOM 722 C CA . ARG A 1 88 ? 10.078 -18.75 -11.602 1 73.31 88 ARG A CA 1
ATOM 723 C C . ARG A 1 88 ? 10.625 -19.547 -12.773 1 73.31 88 ARG A C 1
ATOM 725 O O . ARG A 1 88 ? 11.781 -19.984 -12.75 1 73.31 88 ARG A O 1
ATOM 732 N N . THR A 1 89 ? 9.695 -19.875 -13.664 1 67.06 89 THR A N 1
ATOM 733 C CA . THR A 1 89 ? 10.094 -20.672 -14.82 1 67.06 89 THR A CA 1
ATOM 734 C C . THR A 1 89 ? 11.078 -19.906 -15.695 1 67.06 89 THR A C 1
ATOM 736 O O . THR A 1 89 ? 12.023 -20.484 -16.234 1 67.06 89 THR A O 1
ATOM 739 N N . GLU A 1 90 ? 10.719 -18.656 -15.984 1 62.16 90 GLU A N 1
ATOM 740 C CA . GLU A 1 90 ? 11.641 -17.922 -16.844 1 62.16 90 GLU A CA 1
ATOM 741 C C . GLU A 1 90 ? 12.875 -17.469 -16.062 1 62.16 90 GLU A C 1
ATOM 743 O O . GLU A 1 90 ? 12.773 -17.125 -14.883 1 62.16 90 GLU A O 1
ATOM 748 N N . GLN A 1 91 ? 14.07 -18.062 -16.406 1 56.94 91 GLN A N 1
ATOM 749 C CA . GLN A 1 91 ? 15.375 -17.766 -15.82 1 56.94 91 GLN A CA 1
ATOM 750 C C . GLN A 1 91 ? 15.492 -16.297 -15.445 1 56.94 91 GLN A C 1
ATOM 752 O O . GLN A 1 91 ? 15.578 -15.422 -16.328 1 56.94 91 GLN A O 1
ATOM 757 N N . GLY A 1 92 ? 14.711 -15.906 -14.477 1 60.34 92 GLY A N 1
ATOM 758 C CA . GLY A 1 92 ? 14.914 -14.523 -14.062 1 60.34 92 GLY A CA 1
ATOM 759 C C . GLY A 1 92 ? 16.047 -14.359 -13.078 1 60.34 92 GLY A C 1
ATOM 760 O O . GLY A 1 92 ? 16.766 -15.312 -12.781 1 60.34 92 GLY A O 1
ATOM 761 N N . ARG A 1 93 ? 16.594 -13.18 -12.93 1 64.88 93 ARG A N 1
ATOM 762 C CA . ARG A 1 93 ? 17.625 -12.766 -12 1 64.88 93 ARG A CA 1
ATOM 763 C C . ARG A 1 93 ? 17.328 -13.273 -10.594 1 64.88 93 ARG A C 1
ATOM 765 O O . ARG A 1 93 ? 16.188 -13.609 -10.273 1 64.88 93 ARG A O 1
ATOM 772 N N . ALA A 1 94 ? 18.453 -13.656 -9.883 1 76.06 94 ALA A N 1
ATOM 773 C CA . ALA A 1 94 ? 18.312 -13.938 -8.461 1 76.06 94 ALA A CA 1
ATOM 774 C C . ALA A 1 94 ? 17.484 -12.852 -7.766 1 76.06 94 ALA A C 1
ATOM 776 O O . ALA A 1 94 ? 17.703 -11.656 -8 1 76.06 94 ALA A O 1
ATOM 777 N N . LEU A 1 95 ? 16.453 -13.266 -7.094 1 79.06 95 LEU A N 1
ATOM 778 C CA . LEU A 1 95 ? 15.555 -12.32 -6.457 1 79.06 95 LEU A CA 1
ATOM 779 C C . LEU A 1 95 ? 16.172 -11.727 -5.203 1 79.06 95 LEU A C 1
ATOM 781 O O . LEU A 1 95 ? 15.875 -10.586 -4.832 1 79.06 95 LEU A O 1
ATOM 785 N N . TRP A 1 96 ? 17.078 -12.469 -4.598 1 84.75 96 TRP A N 1
ATOM 786 C CA . TRP A 1 96 ? 17.609 -11.992 -3.32 1 84.75 96 TRP A CA 1
ATOM 787 C C . TRP A 1 96 ? 19.078 -11.594 -3.449 1 84.75 96 TRP A C 1
ATOM 789 O O . TRP A 1 96 ? 19.812 -11.609 -2.467 1 84.75 96 TRP A O 1
ATOM 799 N N . ASP A 1 97 ? 19.469 -11.25 -4.699 1 86.62 97 ASP A N 1
ATOM 800 C CA . ASP A 1 97 ? 20.766 -10.578 -4.859 1 86.62 97 ASP A CA 1
ATOM 801 C C . ASP A 1 97 ? 20.703 -9.141 -4.344 1 86.62 97 ASP A C 1
ATOM 803 O O . ASP A 1 97 ? 19.625 -8.664 -3.953 1 86.62 97 ASP A O 1
ATOM 807 N N . ILE A 1 98 ? 21.766 -8.461 -4.262 1 86.94 98 ILE A N 1
ATOM 808 C CA . ILE A 1 98 ? 21.828 -7.133 -3.662 1 86.94 98 ILE A CA 1
ATOM 809 C C . ILE A 1 98 ? 20.875 -6.191 -4.395 1 86.94 98 ILE A C 1
ATOM 811 O O . ILE A 1 98 ? 20.031 -5.535 -3.773 1 86.94 98 ILE A O 1
ATOM 815 N N . PRO A 1 99 ? 20.859 -6.148 -5.773 1 84.25 99 PRO A N 1
ATOM 816 C CA . PRO A 1 99 ? 19.875 -5.289 -6.441 1 84.25 99 PRO A CA 1
ATOM 817 C C . PRO A 1 99 ? 18.453 -5.77 -6.242 1 84.25 99 PRO A C 1
ATOM 819 O O . PRO A 1 99 ? 17.531 -4.953 -6.137 1 84.25 99 PRO A O 1
ATOM 822 N N . GLY A 1 100 ? 18.312 -7.105 -6.223 1 87.06 100 GLY A N 1
ATOM 823 C CA . GLY A 1 100 ? 17 -7.648 -5.957 1 87.06 100 GLY A CA 1
ATOM 824 C C . GLY A 1 100 ? 16.5 -7.344 -4.559 1 87.06 100 GLY A C 1
ATOM 825 O O . GLY A 1 100 ? 15.32 -7.016 -4.371 1 87.06 100 GLY A O 1
ATOM 826 N N . ALA A 1 101 ? 17.391 -7.488 -3.627 1 90.62 101 ALA A N 1
ATOM 827 C CA . ALA A 1 101 ? 17.031 -7.188 -2.244 1 90.62 101 ALA A CA 1
ATOM 828 C C . ALA A 1 101 ? 16.75 -5.699 -2.068 1 90.62 101 ALA A C 1
ATOM 830 O O . ALA A 1 101 ? 15.875 -5.32 -1.278 1 90.62 101 ALA A O 1
ATOM 831 N N . PHE A 1 102 ? 17.469 -4.867 -2.787 1 91.5 102 PHE A N 1
ATOM 832 C CA . PHE A 1 102 ? 17.219 -3.43 -2.738 1 91.5 102 PHE A CA 1
ATOM 833 C C . PHE A 1 102 ? 15.844 -3.092 -3.289 1 91.5 102 PHE A C 1
ATOM 835 O O . PHE A 1 102 ? 15.133 -2.252 -2.732 1 91.5 102 PHE A O 1
ATOM 842 N N . TYR A 1 103 ? 15.516 -3.748 -4.363 1 89 103 TYR A N 1
ATOM 843 C CA . TYR A 1 103 ? 14.188 -3.568 -4.938 1 89 103 TYR A CA 1
ATOM 844 C C . TYR A 1 103 ? 13.102 -4.023 -3.965 1 89 103 TYR A C 1
ATOM 846 O O . TYR A 1 103 ? 12.086 -3.348 -3.795 1 89 103 TYR A O 1
ATOM 854 N N . PHE A 1 104 ? 13.391 -5.039 -3.268 1 91.69 104 PHE A N 1
ATOM 855 C CA . PHE A 1 104 ? 12.461 -5.582 -2.285 1 91.69 104 PHE A CA 1
ATOM 856 C C . PHE A 1 104 ? 12.242 -4.602 -1.14 1 91.69 104 PHE A C 1
ATOM 858 O O . PHE A 1 104 ? 11.102 -4.293 -0.783 1 91.69 104 PHE A O 1
ATOM 865 N N . VAL A 1 105 ? 13.258 -4.168 -0.586 1 93.94 105 VAL A N 1
ATOM 866 C CA . VAL A 1 105 ? 13.164 -3.264 0.555 1 93.94 105 VAL A CA 1
ATOM 867 C C . VAL A 1 105 ? 12.516 -1.952 0.12 1 93.94 105 VAL A C 1
ATOM 869 O O . VAL A 1 105 ? 11.75 -1.349 0.877 1 93.94 105 VAL A O 1
ATOM 872 N N . GLY A 1 106 ? 12.805 -1.51 -1.105 1 92.31 106 GLY A N 1
ATOM 873 C CA . GLY A 1 106 ? 12.164 -0.315 -1.628 1 92.31 106 GLY A CA 1
ATOM 874 C C . GLY A 1 106 ? 10.648 -0.442 -1.719 1 92.31 106 GLY A C 1
ATOM 875 O O . GLY A 1 106 ? 9.922 0.509 -1.424 1 92.31 106 GLY A O 1
ATOM 876 N N . THR A 1 107 ? 10.164 -1.626 -2.072 1 91.94 107 THR A N 1
ATOM 877 C CA . THR A 1 107 ? 8.727 -1.846 -2.168 1 91.94 107 THR A CA 1
ATOM 878 C C . THR A 1 107 ? 8.102 -1.936 -0.779 1 91.94 107 THR A C 1
ATOM 880 O O . THR A 1 107 ? 6.938 -1.57 -0.591 1 91.94 107 THR A O 1
ATOM 883 N N . VAL A 1 108 ? 8.867 -2.379 0.186 1 94.06 108 VAL A N 1
ATOM 884 C CA . VAL A 1 108 ? 8.367 -2.49 1.554 1 94.06 108 VAL A CA 1
ATOM 885 C C . VAL A 1 108 ? 8.234 -1.101 2.17 1 94.06 108 VAL A C 1
ATOM 887 O O . VAL A 1 108 ? 7.18 -0.75 2.703 1 94.06 108 VAL A O 1
ATOM 890 N N . VAL A 1 109 ? 9.281 -0.308 2.027 1 94.81 109 VAL A N 1
ATOM 891 C CA . VAL A 1 109 ? 9.32 1.003 2.668 1 94.81 109 VAL A CA 1
ATOM 892 C C . VAL A 1 109 ? 8.32 1.938 1.987 1 94.81 109 VAL A C 1
ATOM 894 O O . VAL A 1 109 ? 7.695 2.775 2.645 1 94.81 109 VAL A O 1
ATOM 897 N N . SER A 1 110 ? 8.094 1.792 0.663 1 93.19 110 SER A N 1
ATOM 898 C CA . SER A 1 110 ? 7.152 2.629 -0.071 1 93.19 110 SER A CA 1
ATOM 899 C C . SER A 1 110 ? 5.738 2.062 0.001 1 93.19 110 SER A C 1
ATOM 901 O O . SER A 1 110 ? 4.789 2.684 -0.481 1 93.19 110 SER A O 1
ATOM 903 N N . THR A 1 111 ? 5.504 0.877 0.582 1 93.31 111 THR A N 1
ATOM 904 C CA . THR A 1 111 ? 4.242 0.178 0.795 1 93.31 111 THR A CA 1
ATOM 905 C C . THR A 1 111 ? 3.602 -0.203 -0.537 1 93.31 111 THR A C 1
ATOM 907 O O . THR A 1 111 ? 2.375 -0.239 -0.655 1 93.31 111 THR A O 1
ATOM 910 N N . ILE A 1 112 ? 4.363 -0.291 -1.649 1 92 112 ILE A N 1
ATOM 911 C CA . ILE A 1 112 ? 3.857 -0.777 -2.928 1 92 112 ILE A CA 1
ATOM 912 C C . ILE A 1 112 ? 3.576 -2.275 -2.834 1 92 112 ILE A C 1
ATOM 914 O O . ILE A 1 112 ? 2.471 -2.727 -3.145 1 92 112 ILE A O 1
ATOM 918 N N . GLY A 1 113 ? 4.523 -3.111 -2.365 1 89.62 113 GLY A N 1
ATOM 919 C CA . GLY A 1 113 ? 4.379 -4.531 -2.094 1 89.62 113 GLY A CA 1
ATOM 920 C C . GLY A 1 113 ? 3.93 -5.328 -3.307 1 89.62 113 GLY A C 1
ATOM 921 O O . GLY A 1 113 ? 2.85 -5.922 -3.303 1 89.62 113 GLY A O 1
ATOM 922 N N . PHE A 1 114 ? 4.695 -5.539 -4.309 1 85 114 PHE A N 1
ATOM 923 C CA . PHE A 1 114 ? 4.348 -6.293 -5.508 1 85 114 PHE A CA 1
ATOM 924 C C . PHE A 1 114 ? 4.094 -7.758 -5.172 1 85 114 PHE A C 1
ATOM 926 O O . PHE A 1 114 ? 3.311 -8.43 -5.844 1 85 114 PHE A O 1
ATOM 933 N N . GLY A 1 115 ? 4.789 -8.289 -4.156 1 81.88 115 GLY A N 1
ATOM 934 C CA . GLY A 1 115 ? 4.551 -9.641 -3.693 1 81.88 115 GLY A CA 1
ATOM 935 C C . GLY A 1 115 ? 5.328 -10.688 -4.477 1 81.88 115 GLY A C 1
ATOM 936 O O . GLY A 1 115 ? 5.059 -11.883 -4.363 1 81.88 115 GLY A O 1
ATOM 937 N N . VAL A 1 116 ? 6.211 -10.25 -5.402 1 78.12 116 VAL A N 1
ATOM 938 C CA . VAL A 1 116 ? 7.023 -11.203 -6.152 1 78.12 116 VAL A CA 1
ATOM 939 C C . VAL A 1 116 ? 8.07 -11.828 -5.23 1 78.12 116 VAL A C 1
ATOM 941 O O . VAL A 1 116 ? 8.406 -13.008 -5.375 1 78.12 116 VAL A O 1
ATOM 944 N N . THR A 1 117 ? 8.547 -11 -4.305 1 82.06 117 THR A N 1
ATOM 945 C CA . THR A 1 117 ? 9.531 -11.461 -3.33 1 82.06 117 THR A CA 1
ATOM 946 C C . THR A 1 117 ? 9.008 -11.281 -1.908 1 82.06 117 THR A C 1
ATOM 948 O O . THR A 1 117 ? 8.422 -10.25 -1.583 1 82.06 117 THR A O 1
ATOM 951 N N . ALA A 1 118 ? 8.992 -12.328 -1.189 1 86 118 ALA A N 1
ATOM 952 C CA . ALA A 1 118 ? 8.625 -12.289 0.223 1 86 118 ALA A CA 1
ATOM 953 C C . ALA A 1 118 ? 9.531 -13.195 1.052 1 86 118 ALA A C 1
ATOM 955 O O . ALA A 1 118 ? 9.992 -14.227 0.57 1 86 118 ALA A O 1
ATOM 956 N N . PRO A 1 119 ? 9.852 -12.758 2.219 1 88.25 119 PRO A N 1
ATOM 957 C CA . PRO A 1 119 ? 10.727 -13.57 3.064 1 88.25 119 PRO A CA 1
ATOM 958 C C . PRO A 1 119 ? 10.125 -14.938 3.391 1 88.25 119 PRO A C 1
ATOM 960 O O . PRO A 1 119 ? 8.93 -15.031 3.684 1 88.25 119 PRO A O 1
ATOM 963 N N . SER A 1 120 ? 10.961 -15.961 3.25 1 86.81 120 SER A N 1
ATOM 964 C CA . SER A 1 120 ? 10.516 -17.328 3.537 1 86.81 120 SER A CA 1
ATOM 965 C C . SER A 1 120 ? 10.992 -17.781 4.906 1 86.81 120 SER A C 1
ATOM 967 O O . SER A 1 120 ? 10.359 -18.625 5.543 1 86.81 120 SER A O 1
ATOM 969 N N . THR A 1 121 ? 12.008 -17.172 5.434 1 89.25 121 THR A N 1
ATOM 970 C CA . THR A 1 121 ? 12.586 -17.562 6.711 1 89.25 121 THR A CA 1
ATOM 971 C C . THR A 1 121 ? 11.859 -16.891 7.867 1 89.25 121 THR A C 1
ATOM 973 O O . THR A 1 121 ? 11.328 -15.781 7.711 1 89.25 121 THR A O 1
ATOM 976 N N . LEU A 1 122 ? 11.797 -17.547 8.992 1 90.38 122 LEU A N 1
ATOM 977 C CA . LEU A 1 122 ? 11.148 -17 10.18 1 90.38 122 LEU A CA 1
ATOM 978 C C . LEU A 1 122 ? 11.859 -15.742 10.656 1 90.38 122 LEU A C 1
ATOM 980 O O . LEU A 1 122 ? 11.211 -14.766 11.023 1 90.38 122 LEU A O 1
ATOM 984 N N . THR A 1 123 ? 13.172 -15.797 10.625 1 92.25 123 THR A N 1
ATOM 985 C CA . THR A 1 123 ? 13.945 -14.633 11.047 1 92.25 123 THR A CA 1
ATOM 986 C C . THR A 1 123 ? 13.688 -13.445 10.117 1 92.25 123 THR A C 1
ATOM 988 O O . THR A 1 123 ? 13.586 -12.305 10.578 1 92.25 123 THR A O 1
ATOM 991 N N . GLY A 1 124 ? 13.562 -13.766 8.82 1 92.62 124 GLY A N 1
ATOM 992 C CA . GLY A 1 124 ? 13.266 -12.703 7.871 1 92.62 124 GLY A CA 1
ATOM 993 C C . GLY A 1 124 ? 11.898 -12.07 8.094 1 92.62 124 GLY A C 1
ATOM 994 O O . GLY A 1 124 ? 11.75 -10.852 7.969 1 92.62 124 GLY A O 1
ATOM 995 N N . LYS A 1 125 ? 10.906 -12.867 8.492 1 92.81 125 LYS A N 1
ATOM 996 C CA . LYS A 1 125 ? 9.547 -12.383 8.727 1 92.81 125 LYS A CA 1
ATOM 997 C C . LYS A 1 125 ? 9.492 -11.492 9.961 1 92.81 125 LYS A C 1
ATOM 999 O O . LYS A 1 125 ? 8.836 -10.445 9.945 1 92.81 125 LYS A O 1
ATOM 1004 N N . VAL A 1 126 ? 10.188 -11.859 10.992 1 93.12 126 VAL A N 1
ATOM 1005 C CA . VAL A 1 126 ? 10.211 -11.07 12.227 1 93.12 126 VAL A CA 1
ATOM 1006 C C . VAL A 1 126 ? 10.961 -9.766 11.984 1 93.12 126 VAL A C 1
ATOM 1008 O O . VAL A 1 126 ? 10.508 -8.695 12.406 1 93.12 126 VAL A O 1
ATOM 1011 N N . LEU A 1 127 ? 12.047 -9.844 11.258 1 94.75 127 LEU A N 1
ATOM 1012 C CA . LEU A 1 127 ? 12.844 -8.656 10.977 1 94.75 127 LEU A CA 1
ATOM 1013 C C . LEU A 1 127 ? 12.07 -7.68 10.094 1 94.75 127 LEU A C 1
ATOM 1015 O O . LEU A 1 127 ? 12.203 -6.465 10.242 1 94.75 127 LEU A O 1
ATOM 1019 N N . LEU A 1 128 ? 11.289 -8.227 9.203 1 94.81 128 LEU A N 1
ATOM 1020 C CA . LEU A 1 128 ? 10.508 -7.371 8.305 1 94.81 128 LEU A CA 1
ATOM 1021 C C . LEU A 1 128 ? 9.516 -6.523 9.094 1 94.81 128 LEU A C 1
ATOM 1023 O O . LEU A 1 128 ? 9.281 -5.359 8.758 1 94.81 128 LEU A O 1
ATOM 1027 N N . VAL A 1 129 ? 8.961 -7.117 10.188 1 93.81 129 VAL A N 1
ATOM 1028 C CA . VAL A 1 129 ? 7.98 -6.398 10.992 1 93.81 129 VAL A CA 1
ATOM 1029 C C . VAL A 1 129 ? 8.641 -5.184 11.648 1 93.81 129 VAL A C 1
ATOM 1031 O O . VAL A 1 129 ? 8.109 -4.07 11.586 1 93.81 129 VAL A O 1
ATOM 1034 N N . PHE A 1 130 ? 9.836 -5.352 12.125 1 94 130 PHE A N 1
ATOM 1035 C CA . PHE A 1 130 ? 10.547 -4.266 12.789 1 94 130 PHE A CA 1
ATOM 1036 C C . PHE A 1 130 ? 11.102 -3.279 11.773 1 94 130 PHE A C 1
ATOM 1038 O O . PHE A 1 130 ? 11.016 -2.064 11.961 1 94 130 PHE A O 1
ATOM 1045 N N . TYR A 1 131 ? 11.633 -3.842 10.734 1 95.94 131 TYR A N 1
ATOM 1046 C CA . TYR A 1 131 ? 12.172 -3.006 9.664 1 95.94 131 TYR A CA 1
ATOM 1047 C C . TYR A 1 131 ? 11.062 -2.186 9.008 1 95.94 131 TYR A C 1
ATOM 1049 O O . TYR A 1 131 ? 11.258 -1.005 8.703 1 95.94 131 TYR A O 1
ATOM 1057 N N . GLY A 1 132 ? 9.938 -2.828 8.844 1 95.19 132 GLY A N 1
ATOM 1058 C CA . GLY A 1 132 ? 8.82 -2.16 8.195 1 95.19 132 GLY A CA 1
ATOM 1059 C C . GLY A 1 132 ? 8.227 -1.048 9.031 1 95.19 132 GLY A C 1
ATOM 1060 O O . GLY A 1 132 ? 7.777 -0.03 8.5 1 95.19 132 GLY A O 1
ATOM 1061 N N . LEU A 1 133 ? 8.195 -1.222 10.305 1 95.12 133 LEU A N 1
ATOM 1062 C CA . LEU A 1 133 ? 7.633 -0.213 11.195 1 95.12 133 LEU A CA 1
ATOM 1063 C C . LEU A 1 133 ? 8.375 1.113 11.047 1 95.12 133 LEU A C 1
ATOM 1065 O O . LEU A 1 133 ? 7.754 2.154 10.828 1 95.12 133 LEU A O 1
ATOM 1069 N N . LEU A 1 134 ? 9.648 1.051 11.047 1 95.19 134 LEU A N 1
ATOM 1070 C CA . LEU A 1 134 ? 10.453 2.264 10.945 1 95.19 134 LEU A CA 1
ATOM 1071 C C . LEU A 1 134 ? 10.484 2.775 9.508 1 95.19 134 LEU A C 1
ATOM 1073 O O . LEU A 1 134 ? 10.414 3.986 9.273 1 95.19 134 LEU A O 1
ATOM 1077 N N . GLY A 1 135 ? 10.602 1.854 8.633 1 96.19 135 GLY A N 1
ATOM 1078 C CA . GLY A 1 135 ? 10.68 2.236 7.23 1 96.19 135 GLY A CA 1
ATOM 1079 C C . GLY A 1 135 ? 9.414 2.904 6.723 1 96.19 135 GLY A C 1
ATOM 1080 O O . GLY A 1 135 ? 9.477 3.961 6.09 1 96.19 135 GLY A O 1
ATOM 1081 N N . CYS A 1 136 ? 8.25 2.34 6.984 1 95.81 136 CYS A N 1
ATOM 1082 C CA . CYS A 1 136 ? 6.98 2.879 6.516 1 95.81 136 CYS A CA 1
ATOM 1083 C C . CYS A 1 136 ? 6.676 4.219 7.176 1 95.81 136 CYS A C 1
ATOM 1085 O O . CYS A 1 136 ? 6.164 5.133 6.527 1 95.81 136 CYS A O 1
ATOM 1087 N N . SER A 1 137 ? 7.004 4.359 8.438 1 96.31 137 SER A N 1
ATOM 1088 C CA . SER A 1 137 ? 6.785 5.621 9.141 1 96.31 137 SER A CA 1
ATOM 1089 C C . SER A 1 137 ? 7.656 6.734 8.562 1 96.31 137 SER A C 1
ATOM 1091 O O . SER A 1 137 ? 7.188 7.859 8.375 1 96.31 137 SER A O 1
ATOM 1093 N N . SER A 1 138 ? 8.859 6.375 8.258 1 95.62 138 SER A N 1
ATOM 1094 C CA . SER A 1 138 ? 9.773 7.355 7.691 1 95.62 138 SER A CA 1
ATOM 1095 C C . SER A 1 138 ? 9.328 7.781 6.297 1 95.62 138 SER A C 1
ATOM 1097 O O . SER A 1 138 ? 9.453 8.953 5.93 1 95.62 138 SER A O 1
ATOM 1099 N N . THR A 1 139 ? 8.859 6.859 5.559 1 94.81 139 THR A N 1
ATOM 1100 C CA . THR A 1 139 ? 8.438 7.164 4.191 1 94.81 139 THR A CA 1
ATOM 1101 C C . THR A 1 139 ? 7.164 8 4.191 1 94.81 139 THR A C 1
ATOM 1103 O O . THR A 1 139 ? 7 8.891 3.354 1 94.81 139 THR A O 1
ATOM 1106 N N . ILE A 1 140 ? 6.27 7.688 5.09 1 94.5 140 ILE A N 1
ATOM 1107 C CA . ILE A 1 140 ? 5.082 8.523 5.219 1 94.5 140 ILE A CA 1
ATOM 1108 C C . ILE A 1 140 ? 5.492 9.961 5.52 1 94.5 140 ILE A C 1
ATOM 1110 O O . ILE A 1 140 ? 4.914 10.906 4.973 1 94.5 140 ILE A O 1
ATOM 1114 N N . LEU A 1 141 ? 6.457 10.125 6.414 1 95.25 141 LEU A N 1
ATOM 1115 C CA . LEU A 1 141 ? 6.988 11.461 6.688 1 95.25 141 LEU A CA 1
ATOM 1116 C C . LEU A 1 141 ? 7.551 12.086 5.422 1 95.25 141 LEU A C 1
ATOM 1118 O O . LEU A 1 141 ? 7.309 13.266 5.148 1 95.25 141 LEU A O 1
ATOM 1122 N N . PHE A 1 142 ? 8.273 11.352 4.703 1 95.69 142 PHE A N 1
ATOM 1123 C CA . PHE A 1 142 ? 8.852 11.836 3.457 1 95.69 142 PHE A CA 1
ATOM 1124 C C . PHE A 1 142 ? 7.766 12.297 2.496 1 95.69 142 PHE A C 1
ATOM 1126 O O . PHE A 1 142 ? 7.883 13.359 1.875 1 95.69 142 PHE A O 1
ATOM 1133 N N . PHE A 1 143 ? 6.695 11.484 2.379 1 94.94 143 PHE A N 1
ATOM 1134 C CA . PHE A 1 143 ? 5.582 11.828 1.505 1 94.94 143 PHE A CA 1
ATOM 1135 C C . PHE A 1 143 ? 4.918 13.125 1.961 1 94.94 143 PHE A C 1
ATOM 1137 O O . PHE A 1 143 ? 4.562 13.969 1.138 1 94.94 143 PHE A O 1
ATOM 1144 N N . ASN A 1 144 ? 4.816 13.258 3.215 1 93.06 144 ASN A N 1
ATOM 1145 C CA . ASN A 1 144 ? 4.188 14.461 3.762 1 93.06 144 ASN A CA 1
ATOM 1146 C C . ASN A 1 144 ? 5.047 15.695 3.523 1 93.06 144 ASN A C 1
ATOM 1148 O O . ASN A 1 144 ? 4.523 16.766 3.18 1 93.06 144 ASN A O 1
ATOM 1152 N N . LEU A 1 145 ? 6.285 15.547 3.748 1 93.31 145 LEU A N 1
ATOM 1153 C CA . LEU A 1 145 ? 7.191 16.656 3.498 1 93.31 145 LEU A CA 1
ATOM 1154 C C . LEU A 1 145 ? 7.215 17.016 2.016 1 93.31 145 LEU A C 1
ATOM 1156 O O . LEU A 1 145 ? 7.238 18.203 1.657 1 93.31 145 LEU A O 1
ATOM 1160 N N . PHE A 1 146 ? 7.227 16.062 1.215 1 94.06 146 PHE A N 1
ATOM 1161 C CA . PHE A 1 146 ? 7.172 16.281 -0.226 1 94.06 146 PHE A CA 1
ATOM 1162 C C . PHE A 1 146 ? 5.898 17.031 -0.616 1 94.06 146 PHE A C 1
ATOM 1164 O O . PHE A 1 146 ? 5.934 17.953 -1.421 1 94.06 146 PHE A O 1
ATOM 1171 N N . LEU A 1 147 ? 4.809 16.531 -0.085 1 92.12 147 LEU A N 1
ATOM 1172 C CA . LEU A 1 147 ? 3.518 17.172 -0.341 1 92.12 147 LEU A CA 1
ATOM 1173 C C . LEU A 1 147 ? 3.557 18.641 0.034 1 92.12 147 LEU A C 1
ATOM 1175 O O . LEU A 1 147 ? 3.098 19.5 -0.732 1 92.12 147 LEU A O 1
ATOM 1179 N N . GLU A 1 148 ? 4.113 18.984 1.152 1 90.81 148 GLU A N 1
ATOM 1180 C CA . GLU A 1 148 ? 4.23 20.359 1.603 1 90.81 148 GLU A CA 1
ATOM 1181 C C . GLU A 1 148 ? 5.074 21.188 0.637 1 90.81 148 GLU A C 1
ATOM 1183 O O . GLU A 1 148 ? 4.73 22.328 0.318 1 90.81 148 GLU A O 1
ATOM 1188 N N . ARG A 1 149 ? 6.074 20.656 0.177 1 90.19 149 ARG A N 1
ATOM 1189 C CA . ARG A 1 149 ? 6.969 21.344 -0.737 1 90.19 149 ARG A CA 1
ATOM 1190 C C . ARG A 1 149 ? 6.312 21.562 -2.098 1 90.19 149 ARG A C 1
ATOM 1192 O O . ARG A 1 149 ? 6.484 22.609 -2.721 1 90.19 149 ARG A O 1
ATOM 1199 N N . VAL A 1 150 ? 5.645 20.578 -2.496 1 89.75 150 VAL A N 1
ATOM 1200 C CA . VAL A 1 150 ? 4.977 20.672 -3.789 1 89.75 150 VAL A CA 1
ATOM 1201 C C . VAL A 1 150 ? 3.877 21.719 -3.73 1 89.75 150 VAL A C 1
ATOM 1203 O O . VAL A 1 150 ? 3.723 22.516 -4.66 1 89.75 150 VAL A O 1
ATOM 1206 N N . ILE A 1 151 ? 3.141 21.703 -2.672 1 88 151 ILE A N 1
ATOM 1207 C CA . ILE A 1 151 ? 2.082 22.703 -2.514 1 88 151 ILE A CA 1
ATOM 1208 C C . ILE A 1 151 ? 2.688 24.094 -2.479 1 88 151 ILE A C 1
ATOM 1210 O O . ILE A 1 151 ? 2.16 25.031 -3.1 1 88 151 ILE A O 1
ATOM 1214 N N . THR A 1 152 ? 3.785 24.297 -1.774 1 86.75 152 THR A N 1
ATOM 1215 C CA . THR A 1 152 ? 4.465 25.594 -1.687 1 86.75 152 THR A CA 1
ATOM 1216 C C . THR A 1 152 ? 5.008 26.016 -3.049 1 86.75 152 THR A C 1
ATOM 1218 O O . THR A 1 152 ? 4.863 27.172 -3.453 1 86.75 152 THR A O 1
ATOM 1221 N N . LEU A 1 153 ? 5.59 25.141 -3.703 1 87.25 153 LEU A N 1
ATOM 1222 C CA . LEU A 1 153 ? 6.129 25.406 -5.027 1 87.25 153 LEU A CA 1
ATOM 1223 C C . LEU A 1 153 ? 5.02 25.812 -6 1 87.25 153 LEU A C 1
ATOM 1225 O O . LEU A 1 153 ? 5.168 26.766 -6.762 1 87.25 153 LEU A O 1
ATOM 1229 N N . LEU A 1 154 ? 3.936 25.047 -5.934 1 86.75 154 LEU A N 1
ATOM 1230 C CA . LEU A 1 154 ? 2.822 25.344 -6.836 1 86.75 154 LEU A CA 1
ATOM 1231 C C . LEU A 1 154 ? 2.18 26.672 -6.5 1 86.75 154 LEU A C 1
ATOM 1233 O O . LEU A 1 154 ? 1.764 27.406 -7.398 1 86.75 154 LEU A O 1
ATOM 1237 N N . SER A 1 155 ? 2.154 27 -5.246 1 85.12 155 SER A N 1
ATOM 1238 C CA . SER A 1 155 ? 1.63 28.297 -4.828 1 85.12 155 SER A CA 1
ATOM 1239 C C . SER A 1 155 ? 2.492 29.438 -5.359 1 85.12 155 SER A C 1
ATOM 1241 O O . SER A 1 155 ? 1.973 30.484 -5.789 1 85.12 155 SER A O 1
ATOM 1243 N N . PHE A 1 156 ? 3.746 29.188 -5.34 1 83.5 156 PHE A N 1
ATOM 1244 C CA . PHE A 1 156 ? 4.68 30.188 -5.855 1 83.5 156 PHE A CA 1
ATOM 1245 C C . PHE A 1 156 ? 4.523 30.344 -7.363 1 83.5 156 PHE A C 1
ATOM 1247 O O . PHE A 1 156 ? 4.508 31.469 -7.875 1 83.5 156 PHE A O 1
ATOM 1254 N N . LEU A 1 157 ? 4.363 29.344 -8.016 1 82.75 157 LEU A N 1
ATOM 1255 C CA . LEU A 1 157 ? 4.23 29.359 -9.469 1 82.75 157 LEU A CA 1
ATOM 1256 C C . LEU A 1 157 ? 2.93 30.047 -9.891 1 82.75 157 LEU A C 1
ATOM 1258 O O . LEU A 1 157 ? 2.906 30.797 -10.859 1 82.75 157 LEU A O 1
ATOM 1262 N N . ILE A 1 158 ? 1.884 29.734 -9.18 1 81.56 158 ILE A N 1
ATOM 1263 C CA . ILE A 1 158 ? 0.588 30.344 -9.492 1 81.56 158 ILE A CA 1
ATOM 1264 C C . ILE A 1 158 ? 0.637 31.844 -9.234 1 81.56 158 ILE A C 1
ATOM 1266 O O . ILE A 1 158 ? 0.101 32.625 -10.016 1 81.56 158 ILE A O 1
ATOM 1270 N N . PHE A 1 159 ? 1.261 32.156 -8.164 1 79.69 159 PHE A N 1
ATOM 1271 C CA . PHE A 1 159 ? 1.418 33.562 -7.824 1 79.69 159 PHE A CA 1
ATOM 1272 C C . PHE A 1 159 ? 2.254 34.281 -8.875 1 79.69 159 PHE A C 1
ATOM 1274 O O . PHE A 1 159 ? 1.939 35.438 -9.258 1 79.69 159 PHE A O 1
ATOM 1281 N N . TRP A 1 160 ? 3.285 33.656 -9.32 1 78.88 160 TRP A N 1
ATOM 1282 C CA . TRP A 1 160 ? 4.164 34.25 -10.328 1 78.88 160 TRP A CA 1
ATOM 1283 C C . TRP A 1 160 ? 3.426 34.438 -11.648 1 78.88 160 TRP A C 1
ATOM 1285 O O . TRP A 1 160 ? 3.596 35.469 -12.312 1 78.88 160 TRP A O 1
ATOM 1295 N N . CYS A 1 161 ? 2.596 33.469 -11.977 1 75.75 161 CYS A N 1
ATOM 1296 C CA . CYS A 1 161 ? 1.822 33.562 -13.211 1 75.75 161 CYS A CA 1
ATOM 1297 C C . CYS A 1 161 ? 0.764 34.656 -13.109 1 75.75 161 CYS A C 1
ATOM 1299 O O . CYS A 1 161 ? 0.473 35.344 -14.086 1 75.75 161 CYS A O 1
ATOM 1301 N N . HIS A 1 162 ? 0.169 34.781 -11.898 1 73.62 162 HIS A N 1
ATOM 1302 C CA . HIS A 1 162 ? -0.82 35.812 -11.695 1 73.62 162 HIS A CA 1
ATOM 1303 C C . HIS A 1 162 ? -0.176 37.188 -11.742 1 73.62 162 HIS A C 1
ATOM 1305 O O . HIS A 1 162 ? -0.748 38.125 -12.312 1 73.62 162 HIS A O 1
ATOM 1311 N N . ARG A 1 163 ? 0.965 37.281 -11.141 1 69.75 163 ARG A N 1
ATOM 1312 C CA . ARG A 1 163 ? 1.666 38.562 -11.133 1 69.75 163 ARG A CA 1
ATOM 1313 C C . ARG A 1 163 ? 2.127 38.938 -12.539 1 69.75 163 ARG A C 1
ATOM 1315 O O . ARG A 1 163 ? 2.072 40.094 -12.914 1 69.75 163 ARG A O 1
ATOM 1322 N N . ARG A 1 164 ? 2.488 37.938 -13.219 1 64.38 164 ARG A N 1
ATOM 1323 C CA . ARG A 1 164 ? 2.938 38.219 -14.578 1 64.38 164 ARG A CA 1
ATOM 1324 C C . ARG A 1 164 ? 1.761 38.531 -15.484 1 64.38 164 ARG A C 1
ATOM 1326 O O . ARG A 1 164 ? 1.883 39.375 -16.375 1 64.38 164 ARG A O 1
ATOM 1333 N N . ARG A 1 165 ? 0.676 37.875 -15.336 1 58.97 165 ARG A N 1
ATOM 1334 C CA . ARG A 1 165 ? -0.504 38.188 -16.141 1 58.97 165 ARG A CA 1
ATOM 1335 C C . ARG A 1 165 ? -1.144 39.5 -15.719 1 58.97 165 ARG A C 1
ATOM 1337 O O . ARG A 1 165 ? -1.732 40.188 -16.547 1 58.97 165 ARG A O 1
ATOM 1344 N N . GLY A 1 166 ? -1.148 39.656 -14.375 1 56.66 166 GLY A N 1
ATOM 1345 C CA . GLY A 1 166 ? -1.671 40.938 -13.938 1 56.66 166 GLY A CA 1
ATOM 1346 C C . GLY A 1 166 ? -0.843 42.125 -14.422 1 56.66 166 GLY A C 1
ATOM 1347 O O . GLY A 1 166 ? -1.295 43.281 -14.367 1 56.66 166 GLY A O 1
ATOM 1348 N N . GLY A 1 167 ? 0.515 41.906 -14.648 1 51.34 167 GLY A N 1
ATOM 1349 C CA . GLY A 1 167 ? 1.218 43.062 -15.18 1 51.34 167 GLY A CA 1
ATOM 1350 C C . GLY A 1 167 ? 0.715 43.469 -16.547 1 51.34 167 GLY A C 1
ATOM 1351 O O . GLY A 1 167 ? 0.899 44.625 -16.938 1 51.34 167 GLY A O 1
ATOM 1352 N N . HIS A 1 168 ? 0.332 42.594 -17.406 1 46.75 168 HIS A N 1
ATOM 1353 C CA . HIS A 1 168 ? -0.11 43.188 -18.672 1 46.75 168 HIS A CA 1
ATOM 1354 C C . HIS A 1 168 ? -1.51 43.781 -18.531 1 46.75 168 HIS A C 1
ATOM 1356 O O . HIS A 1 168 ? -1.958 44.531 -19.406 1 46.75 168 HIS A O 1
ATOM 1362 N N . SER A 1 169 ? -2.498 43.188 -17.938 1 44.5 169 SER A N 1
ATOM 1363 C CA . SER A 1 169 ? -3.748 43.938 -17.922 1 44.5 169 SER A CA 1
ATOM 1364 C C . SER A 1 169 ? -3.709 45.062 -16.875 1 44.5 169 SER A C 1
ATOM 1366 O O . SER A 1 169 ? -3.365 44.812 -15.711 1 44.5 169 SER A O 1
ATOM 1368 N N . GLY A 1 170 ? -3.352 46.375 -17.156 1 38.47 170 GLY A N 1
ATOM 1369 C CA . GLY A 1 170 ? -3.395 47.688 -16.562 1 38.47 170 GLY A CA 1
ATOM 1370 C C . GLY A 1 170 ? -4.5 47.844 -15.523 1 38.47 170 GLY A C 1
ATOM 1371 O O . GLY A 1 170 ? -4.789 48.969 -15.086 1 38.47 170 GLY A O 1
ATOM 1372 N N . LEU A 1 171 ? -5.793 47.375 -15.766 1 38.34 171 LEU A N 1
ATOM 1373 C CA . LEU A 1 171 ? -6.879 47.906 -14.953 1 38.34 171 LEU A CA 1
ATOM 1374 C C . LEU A 1 171 ? -6.57 47.75 -13.469 1 38.34 171 LEU A C 1
ATOM 1376 O O . LEU A 1 171 ? -6.152 46.688 -13.023 1 38.34 171 LEU A O 1
ATOM 1380 N N . GLU A 1 172 ? -6.262 48.875 -12.711 1 38.41 172 GLU A N 1
ATOM 1381 C CA . GLU A 1 172 ? -6.191 49.375 -11.344 1 38.41 172 GLU A CA 1
ATOM 1382 C C . GLU A 1 172 ? -7.176 48.625 -10.438 1 38.41 172 GLU A C 1
ATOM 1384 O O . GLU A 1 172 ? -8.227 49.156 -10.086 1 38.41 172 GLU A O 1
ATOM 1389 N N . ASP A 1 173 ? -8.008 47.719 -10.828 1 38.28 173 ASP A N 1
ATOM 1390 C CA . ASP A 1 173 ? -9 47.5 -9.781 1 38.28 173 ASP A CA 1
ATOM 1391 C C . ASP A 1 173 ? -8.367 47.562 -8.391 1 38.28 173 ASP A C 1
ATOM 1393 O O . ASP A 1 173 ? -7.281 47 -8.172 1 38.28 173 ASP A O 1
ATOM 1397 N N . SER A 1 174 ? -8.656 48.719 -7.629 1 36.84 174 SER A N 1
ATOM 1398 C CA . SER A 1 174 ? -8.523 49.406 -6.359 1 36.84 174 SER A CA 1
ATOM 1399 C C . SER A 1 174 ? -8.266 48.438 -5.211 1 36.84 174 SER A C 1
ATOM 1401 O O . SER A 1 174 ? -7.902 48.875 -4.109 1 36.84 174 SER A O 1
ATOM 1403 N N . ASP A 1 175 ? -9.289 47.5 -5.008 1 37.97 175 ASP A N 1
ATOM 1404 C CA . ASP A 1 175 ? -9.391 47.188 -3.586 1 37.97 175 ASP A CA 1
ATOM 1405 C C . ASP A 1 175 ? -8.047 46.75 -3.023 1 37.97 175 ASP A C 1
ATOM 1407 O O . ASP A 1 175 ? -7.449 45.781 -3.521 1 37.97 175 ASP A O 1
ATOM 1411 N N . GLY A 1 176 ? -7.043 47.594 -2.697 1 37.41 176 GLY A N 1
ATOM 1412 C CA . GLY A 1 176 ? -5.895 47.656 -1.812 1 37.41 176 GLY A CA 1
ATOM 1413 C C . GLY A 1 176 ? -5.766 46.469 -0.911 1 37.41 176 GLY A C 1
ATOM 1414 O O . GLY A 1 176 ? -4.691 46.188 -0.366 1 37.41 176 GLY A O 1
ATOM 1415 N N . ASN A 1 177 ? -6.82 46.312 -0.009 1 38.53 177 ASN A N 1
ATOM 1416 C CA . ASN A 1 177 ? -6.754 45.531 1.208 1 38.53 177 ASN A CA 1
ATOM 1417 C C . ASN A 1 177 ? -6.438 44.062 0.901 1 38.53 177 ASN A C 1
ATOM 1419 O O . ASN A 1 177 ? -6.664 43.188 1.734 1 38.53 177 ASN A O 1
ATOM 1423 N N . ARG A 1 178 ? -6.465 43.719 -0.313 1 40.66 178 ARG A N 1
ATOM 1424 C CA . ARG A 1 178 ? -6.438 42.281 -0.584 1 40.66 178 ARG A CA 1
ATOM 1425 C C . ARG A 1 178 ? -5.043 41.719 -0.345 1 40.66 178 ARG A C 1
ATOM 1427 O O . ARG A 1 178 ? -4.363 41.312 -1.29 1 40.66 178 ARG A O 1
ATOM 1434 N N . ASN A 1 179 ? -4.133 42.344 0.183 1 39.25 179 ASN A N 1
ATOM 1435 C CA . ASN A 1 179 ? -3.031 41.625 0.807 1 39.25 179 ASN A CA 1
ATOM 1436 C C . ASN A 1 179 ? -3.486 40.25 1.337 1 39.25 179 ASN A C 1
ATOM 1438 O O . ASN A 1 179 ? -2.852 39.688 2.229 1 39.25 179 ASN A O 1
ATOM 1442 N N . GLU A 1 180 ? -4.746 40.062 1.44 1 42.38 180 GLU A N 1
ATOM 1443 C CA . GLU A 1 180 ? -5.25 38.781 1.973 1 42.38 180 GLU A CA 1
ATOM 1444 C C . GLU A 1 180 ? -4.469 37.594 1.413 1 42.38 180 GLU A C 1
ATOM 1446 O O . GLU A 1 180 ? -4.109 37.594 0.234 1 42.38 180 GLU A O 1
ATOM 1451 N N . GLU A 1 181 ? -3.738 36.75 2.295 1 48.44 181 GLU A N 1
ATOM 1452 C CA . GLU A 1 181 ? -3.029 35.5 2.135 1 48.44 181 GLU A CA 1
ATOM 1453 C C . GLU A 1 181 ? -3.611 34.656 0.985 1 48.44 181 GLU A C 1
ATOM 1455 O O . GLU A 1 181 ? -4.719 34.125 1.094 1 48.44 181 GLU A O 1
ATOM 1460 N N . TRP A 1 182 ? -3.559 35.062 -0.174 1 52.88 182 TRP A N 1
ATOM 1461 C CA . TRP A 1 182 ? -4.004 34.375 -1.364 1 52.88 182 TRP A CA 1
ATOM 1462 C C . TRP A 1 182 ? -3.695 32.875 -1.25 1 52.88 182 TRP A C 1
ATOM 1464 O O . TRP A 1 182 ? -2.533 32.469 -1.105 1 52.88 182 TRP A O 1
ATOM 1474 N N . LYS A 1 183 ? -4.465 32.062 -0.562 1 61.66 183 LYS A N 1
ATOM 1475 C CA . LYS A 1 183 ? -4.34 30.594 -0.543 1 61.66 183 LYS A CA 1
ATOM 1476 C C . LYS A 1 183 ? -4.742 29.984 -1.885 1 61.66 183 LYS A C 1
ATOM 1478 O O . LYS A 1 183 ? -5.824 30.281 -2.4 1 61.66 183 LYS A O 1
ATOM 1483 N N . PRO A 1 184 ? -3.766 29.578 -2.758 1 71.5 184 PRO A N 1
ATOM 1484 C CA . PRO A 1 184 ? -4.121 28.938 -4.031 1 71.5 184 PRO A CA 1
ATOM 1485 C C . PRO A 1 184 ? -5.34 28.031 -3.916 1 71.5 184 PRO A C 1
ATOM 1487 O O . PRO A 1 184 ? -5.57 27.422 -2.863 1 71.5 184 PRO A O 1
ATOM 1490 N N . SER A 1 185 ? -6.238 28.234 -4.984 1 84.31 185 SER A N 1
ATOM 1491 C CA . SER A 1 185 ? -7.426 27.391 -5.012 1 84.31 185 SER A CA 1
ATOM 1492 C C . SER A 1 185 ? -7.051 25.906 -5.059 1 84.31 185 SER A C 1
ATOM 1494 O O . SER A 1 185 ? -6.098 25.531 -5.742 1 84.31 185 SER A O 1
ATOM 1496 N N . VAL A 1 186 ? -7.641 25.078 -4.191 1 88.12 186 VAL A N 1
ATOM 1497 C CA . VAL A 1 186 ? -7.418 23.641 -4.105 1 88.12 186 VAL A CA 1
ATOM 1498 C C . VAL A 1 186 ? -7.672 22.984 -5.469 1 88.12 186 VAL A C 1
ATOM 1500 O O . VAL A 1 186 ? -6.996 22.031 -5.844 1 88.12 186 VAL A O 1
ATOM 1503 N N . TYR A 1 187 ? -8.508 23.609 -6.297 1 90.12 187 TYR A N 1
ATOM 1504 C CA . TYR A 1 187 ? -8.859 23.062 -7.602 1 90.12 187 TYR A CA 1
ATOM 1505 C C . TYR A 1 187 ? -7.73 23.266 -8.602 1 90.12 187 TYR A C 1
ATOM 1507 O O . TYR A 1 187 ? -7.445 22.391 -9.414 1 90.12 187 TYR A O 1
ATOM 1515 N N . GLN A 1 188 ? -7.121 24.391 -8.508 1 89.31 188 GLN A N 1
ATOM 1516 C CA . GLN A 1 188 ? -6.004 24.656 -9.406 1 89.31 188 GLN A CA 1
ATOM 1517 C C . GLN A 1 188 ? -4.805 23.781 -9.07 1 89.31 188 GLN A C 1
ATOM 1519 O O . GLN A 1 188 ? -4.156 23.234 -9.969 1 89.31 188 GLN A O 1
ATOM 1524 N N . VAL A 1 189 ? -4.617 23.656 -7.805 1 90.25 189 VAL A N 1
ATOM 1525 C CA . VAL A 1 189 ? -3.506 22.828 -7.352 1 90.25 189 VAL A CA 1
ATOM 1526 C C . VAL A 1 189 ? -3.732 21.375 -7.789 1 90.25 189 VAL A C 1
ATOM 1528 O O . VAL A 1 189 ? -2.811 20.719 -8.273 1 90.25 189 VAL A O 1
ATOM 1531 N N . THR A 1 190 ? -4.973 20.875 -7.637 1 93.06 190 THR A N 1
ATOM 1532 C CA . THR A 1 190 ? -5.312 19.516 -7.996 1 93.06 190 THR A CA 1
ATOM 1533 C C . THR A 1 190 ? -5.156 19.297 -9.5 1 93.06 190 THR A C 1
ATOM 1535 O O . THR A 1 190 ? -4.68 18.234 -9.93 1 93.06 190 THR A O 1
ATOM 1538 N N . LEU A 1 191 ? -5.492 20.281 -10.281 1 94.06 191 LEU A N 1
ATOM 1539 C CA . LEU A 1 191 ? -5.379 20.156 -11.727 1 94.06 191 LEU A CA 1
ATOM 1540 C C . LEU A 1 191 ? -3.92 20.094 -12.156 1 94.06 191 LEU A C 1
ATOM 1542 O O . LEU A 1 191 ? -3.555 19.266 -13 1 94.06 191 LEU A O 1
ATOM 1546 N N . ILE A 1 192 ? -3.098 20.906 -11.602 1 92.56 192 ILE A N 1
ATOM 1547 C CA . ILE A 1 192 ? -1.68 20.906 -11.945 1 92.56 192 ILE A CA 1
ATOM 1548 C C . ILE A 1 192 ? -1.037 19.594 -11.516 1 92.56 192 ILE A C 1
ATOM 1550 O O . ILE A 1 192 ? -0.238 19.016 -12.258 1 92.56 192 ILE A O 1
ATOM 1554 N N . LEU A 1 193 ? -1.413 19.172 -10.32 1 93.88 193 LEU A N 1
ATOM 1555 C CA . LEU A 1 193 ? -0.882 17.891 -9.836 1 93.88 193 LEU A CA 1
ATOM 1556 C C . LEU A 1 193 ? -1.342 16.75 -10.719 1 93.88 193 LEU A C 1
ATOM 1558 O O . LEU A 1 193 ? -0.581 15.805 -10.969 1 93.88 193 LEU A O 1
ATOM 1562 N N . PHE A 1 194 ? -2.602 16.797 -11.156 1 95.88 194 PHE A N 1
ATOM 1563 C CA . PHE A 1 194 ? -3.141 15.781 -12.047 1 95.88 194 PHE A CA 1
ATOM 1564 C C . PHE A 1 194 ? -2.344 15.711 -13.344 1 95.88 194 PHE A C 1
ATOM 1566 O O . PHE A 1 194 ? -1.979 14.625 -13.797 1 95.88 194 PHE A O 1
ATOM 1573 N N . VAL A 1 195 ? -2.018 16.875 -13.852 1 94.94 195 VAL A N 1
ATOM 1574 C CA . VAL A 1 195 ? -1.245 16.938 -15.086 1 94.94 195 VAL A CA 1
ATOM 1575 C C . VAL A 1 195 ? 0.173 16.438 -14.836 1 94.94 195 VAL A C 1
ATOM 1577 O O . VAL A 1 195 ? 0.735 15.711 -15.664 1 94.94 195 VAL A O 1
ATOM 1580 N N . ALA A 1 196 ? 0.708 16.766 -13.711 1 92.81 196 ALA A N 1
ATOM 1581 C CA . ALA A 1 196 ? 2.055 16.328 -13.367 1 92.81 196 ALA A CA 1
ATOM 1582 C C . ALA A 1 196 ? 2.113 14.805 -13.25 1 92.81 196 ALA A C 1
ATOM 1584 O O . ALA A 1 196 ? 3.035 14.172 -13.773 1 92.81 196 ALA A O 1
ATOM 1585 N N . VAL A 1 197 ? 1.133 14.219 -12.578 1 95.5 197 VAL A N 1
ATOM 1586 C CA . VAL A 1 197 ? 1.089 12.773 -12.422 1 95.5 197 VAL A CA 1
ATOM 1587 C C . VAL A 1 197 ? 0.915 12.102 -13.781 1 95.5 197 VAL A C 1
ATOM 1589 O O . VAL A 1 197 ? 1.537 11.078 -14.062 1 95.5 197 VAL A O 1
ATOM 1592 N N . LEU A 1 198 ? 0.118 12.719 -14.672 1 95.5 198 LEU A N 1
ATOM 1593 C CA . LEU A 1 198 ? -0.088 12.188 -16.016 1 95.5 198 LEU A CA 1
ATOM 1594 C C . LEU A 1 198 ? 1.202 12.242 -16.828 1 95.5 198 LEU A C 1
ATOM 1596 O O . LEU A 1 198 ? 1.523 11.305 -17.547 1 95.5 198 LEU A O 1
ATOM 1600 N N . LEU A 1 199 ? 1.948 13.273 -16.641 1 95.62 199 LEU A N 1
ATOM 1601 C CA . LEU A 1 199 ? 3.207 13.414 -17.375 1 95.62 199 LEU A CA 1
ATOM 1602 C C . LEU A 1 199 ? 4.23 12.398 -16.891 1 95.62 199 LEU A C 1
ATOM 1604 O O . LEU A 1 199 ? 4.906 11.758 -17.688 1 95.62 199 LEU A O 1
ATOM 1608 N N . VAL A 1 200 ? 4.258 12.25 -15.609 1 95.38 200 VAL A N 1
ATOM 1609 C CA . VAL A 1 200 ? 5.195 11.273 -15.055 1 95.38 200 VAL A CA 1
ATOM 1610 C C . VAL A 1 200 ? 4.777 9.867 -15.461 1 95.38 200 VAL A C 1
ATOM 1612 O O . VAL A 1 200 ? 5.621 9.047 -15.836 1 95.38 200 VAL A O 1
ATOM 1615 N N . ALA A 1 201 ? 3.492 9.609 -15.383 1 95.75 201 ALA A N 1
ATOM 1616 C CA . ALA A 1 201 ? 2.982 8.289 -15.742 1 95.75 201 ALA A CA 1
ATOM 1617 C C . ALA A 1 201 ? 3.219 7.996 -17.219 1 95.75 201 ALA A C 1
ATOM 1619 O O . ALA A 1 201 ? 3.633 6.891 -17.578 1 95.75 201 ALA A O 1
ATOM 1620 N N . CYS A 1 202 ? 2.977 8.969 -18.094 1 95.25 202 CYS A N 1
ATOM 1621 C CA . CYS A 1 202 ? 3.186 8.789 -19.516 1 95.25 202 CYS A CA 1
ATOM 1622 C C . CYS A 1 202 ? 4.664 8.609 -19.844 1 95.25 202 CYS A C 1
ATOM 1624 O O . CYS A 1 202 ? 5.031 7.762 -20.656 1 95.25 202 CYS A O 1
ATOM 1626 N N . GLY A 1 203 ? 5.488 9.414 -19.188 1 94.88 203 GLY A N 1
ATOM 1627 C CA . GLY A 1 203 ? 6.922 9.242 -19.375 1 94.88 203 GLY A CA 1
ATOM 1628 C C . GLY A 1 203 ? 7.43 7.898 -18.891 1 94.88 203 GLY A C 1
ATOM 1629 O O . GLY A 1 203 ? 8.211 7.238 -19.578 1 94.88 203 GLY A O 1
ATOM 1630 N N . ALA A 1 204 ? 6.977 7.504 -17.781 1 94.5 204 ALA A N 1
ATOM 1631 C CA . ALA A 1 204 ? 7.375 6.203 -17.25 1 94.5 204 ALA A CA 1
ATOM 1632 C C . ALA A 1 204 ? 6.84 5.066 -18.109 1 94.5 204 ALA A C 1
ATOM 1634 O O . ALA A 1 204 ? 7.543 4.082 -18.359 1 94.5 204 ALA A O 1
ATOM 1635 N N . ALA A 1 205 ? 5.598 5.195 -18.562 1 94.75 205 ALA A N 1
ATOM 1636 C CA . ALA A 1 205 ? 4.988 4.164 -19.391 1 94.75 205 ALA A CA 1
ATOM 1637 C C . ALA A 1 205 ? 5.773 3.969 -20.688 1 94.75 205 ALA A C 1
ATOM 1639 O O . ALA A 1 205 ? 5.926 2.844 -21.172 1 94.75 205 ALA A O 1
ATOM 1640 N N . SER A 1 206 ? 6.27 5.074 -21.281 1 93.94 206 SER A N 1
ATOM 1641 C CA . SER A 1 206 ? 7.082 4.973 -22.484 1 93.94 206 SER A CA 1
ATOM 1642 C C . SER A 1 206 ? 8.391 4.234 -22.219 1 93.94 206 SER A C 1
ATOM 1644 O O . SER A 1 206 ? 8.836 3.43 -23.031 1 93.94 206 SER A O 1
ATOM 1646 N N . LEU A 1 207 ? 8.953 4.465 -21.094 1 90.5 207 LEU A N 1
ATOM 1647 C CA . LEU A 1 207 ? 10.195 3.789 -20.719 1 90.5 207 LEU A CA 1
ATOM 1648 C C . LEU A 1 207 ? 9.945 2.303 -20.484 1 90.5 207 LEU A C 1
ATOM 1650 O O . LEU A 1 207 ? 10.711 1.459 -20.953 1 90.5 207 LEU A O 1
ATOM 1654 N N . TYR A 1 208 ? 8.867 2.01 -19.75 1 91.25 208 TYR A N 1
ATOM 1655 C CA . TYR A 1 208 ? 8.562 0.616 -19.453 1 91.25 208 TYR A CA 1
ATOM 1656 C C . TYR A 1 208 ? 8.164 -0.147 -20.703 1 91.25 208 TYR A C 1
ATOM 1658 O O . TYR A 1 208 ? 8.484 -1.328 -20.844 1 91.25 208 TYR A O 1
ATOM 1666 N N . SER A 1 209 ? 7.449 0.512 -21.594 1 91.62 209 SER A N 1
ATOM 1667 C CA . SER A 1 209 ? 7.07 -0.14 -22.844 1 91.62 209 SER A CA 1
ATOM 1668 C C . SER A 1 209 ? 8.297 -0.474 -23.688 1 91.62 209 SER A C 1
ATOM 1670 O O . SER A 1 209 ? 8.383 -1.558 -24.281 1 91.62 209 SER A O 1
ATOM 1672 N N . ALA A 1 210 ? 9.266 0.404 -23.688 1 87.75 210 ALA A N 1
ATOM 1673 C CA . ALA A 1 210 ? 10.477 0.215 -24.484 1 87.75 210 ALA A CA 1
ATOM 1674 C C . ALA A 1 210 ? 11.398 -0.814 -23.844 1 87.75 210 ALA A C 1
ATOM 1676 O O . ALA A 1 210 ? 12.016 -1.622 -24.547 1 87.75 210 ALA A O 1
ATOM 1677 N N . MET A 1 211 ? 11.414 -0.872 -22.5 1 85.19 211 MET A N 1
ATOM 1678 C CA . MET A 1 211 ? 12.406 -1.709 -21.812 1 85.19 211 MET A CA 1
ATOM 1679 C C . MET A 1 211 ? 11.828 -3.084 -21.5 1 85.19 211 MET A C 1
ATOM 1681 O O . MET A 1 211 ? 12.555 -4.078 -21.484 1 85.19 211 MET A O 1
ATOM 1685 N N . GLU A 1 212 ? 10.586 -3.199 -21.234 1 85.06 212 GLU A N 1
ATOM 1686 C CA . GLU A 1 212 ? 10.008 -4.457 -20.766 1 85.06 212 GLU A CA 1
ATOM 1687 C C . GLU A 1 212 ? 9.203 -5.133 -21.875 1 85.06 212 GLU A C 1
ATOM 1689 O O . GLU A 1 212 ? 8.852 -6.309 -21.766 1 85.06 212 GLU A O 1
ATOM 1694 N N . GLY A 1 213 ? 8.812 -4.441 -22.953 1 85.19 213 GLY A N 1
ATOM 1695 C CA . GLY A 1 213 ? 8.086 -5.039 -24.062 1 85.19 213 GLY A CA 1
ATOM 1696 C C . GLY A 1 213 ? 6.59 -5.102 -23.828 1 85.19 213 GLY A C 1
ATOM 1697 O O . GLY A 1 213 ? 5.898 -5.926 -24.438 1 85.19 213 GLY A O 1
ATOM 1698 N N . TRP A 1 214 ? 6.059 -4.398 -22.828 1 87.75 214 TRP A N 1
ATOM 1699 C CA . TRP A 1 214 ? 4.625 -4.32 -22.578 1 87.75 214 TRP A CA 1
ATOM 1700 C C . TRP A 1 214 ? 3.953 -3.342 -23.531 1 87.75 214 TRP A C 1
ATOM 1702 O O . TRP A 1 214 ? 4.617 -2.48 -24.109 1 87.75 214 TRP A O 1
ATOM 1712 N N . SER A 1 215 ? 2.686 -3.521 -23.766 1 91.5 215 SER A N 1
ATOM 1713 C CA . SER A 1 215 ? 1.941 -2.504 -24.5 1 91.5 215 SER A CA 1
ATOM 1714 C C . SER A 1 215 ? 1.858 -1.201 -23.719 1 91.5 215 SER A C 1
ATOM 1716 O O . SER A 1 215 ? 2.041 -1.194 -22.5 1 91.5 215 SER A O 1
ATOM 1718 N N . TYR A 1 216 ? 1.718 -0.117 -24.406 1 92.88 216 TYR A N 1
ATOM 1719 C CA . TYR A 1 216 ? 1.666 1.191 -23.766 1 92.88 216 TYR A CA 1
ATOM 1720 C C . TYR A 1 216 ? 0.536 1.252 -22.734 1 92.88 216 TYR A C 1
ATOM 1722 O O . TYR A 1 216 ? 0.708 1.793 -21.641 1 92.88 216 TYR A O 1
ATOM 1730 N N . LEU A 1 217 ? -0.575 0.627 -23.016 1 91.69 217 LEU A N 1
ATOM 1731 C CA . LEU A 1 217 ? -1.708 0.65 -22.094 1 91.69 217 LEU A CA 1
ATOM 1732 C C . LEU A 1 217 ? -1.425 -0.197 -20.859 1 91.69 217 LEU A C 1
ATOM 1734 O O . LEU A 1 217 ? -1.808 0.172 -19.75 1 91.69 217 LEU A O 1
ATOM 1738 N N . GLU A 1 218 ? -0.71 -1.263 -21.125 1 91.69 218 GLU A N 1
ATOM 1739 C CA . GLU A 1 218 ? -0.321 -2.107 -20 1 91.69 218 GLU A CA 1
ATOM 1740 C C . GLU A 1 218 ? 0.702 -1.406 -19.109 1 91.69 218 GLU A C 1
ATOM 1742 O O . GLU A 1 218 ? 0.68 -1.562 -17.875 1 91.69 218 GLU A O 1
ATOM 1747 N N . SER A 1 219 ? 1.528 -0.671 -19.797 1 93.94 219 SER A N 1
ATOM 1748 C CA . SER A 1 219 ? 2.521 0.075 -19.031 1 93.94 219 SER A CA 1
ATOM 1749 C C . SER A 1 219 ? 1.871 1.188 -18.219 1 93.94 219 SER A C 1
ATOM 1751 O O . SER A 1 219 ? 2.279 1.458 -17.078 1 93.94 219 SER A O 1
ATOM 1753 N N . LEU A 1 220 ? 0.866 1.793 -18.781 1 94.06 220 LEU A N 1
ATOM 1754 C CA . LEU A 1 220 ? 0.142 2.832 -18.062 1 94.06 220 LEU A CA 1
ATOM 1755 C C . LEU A 1 220 ? -0.605 2.242 -16.859 1 94.06 220 LEU A C 1
ATOM 1757 O O . LEU A 1 220 ? -0.642 2.846 -15.789 1 94.06 220 LEU A O 1
ATOM 1761 N N . TYR A 1 221 ? -1.171 1.084 -17.094 1 93.56 221 TYR A N 1
ATOM 1762 C CA . TYR A 1 221 ? -1.834 0.356 -16.016 1 93.56 221 TYR A CA 1
ATOM 1763 C C . TYR A 1 221 ? -0.854 0.024 -14.898 1 93.56 221 TYR A C 1
ATOM 1765 O O . TYR A 1 221 ? -1.152 0.234 -13.727 1 93.56 221 TYR A O 1
ATOM 1773 N N . PHE A 1 222 ? 0.294 -0.382 -15.305 1 93.56 222 PHE A N 1
ATOM 1774 C CA . PHE A 1 222 ? 1.324 -0.715 -14.328 1 93.56 222 PHE A CA 1
ATOM 1775 C C . PHE A 1 222 ? 1.723 0.514 -13.523 1 93.56 222 PHE A C 1
ATOM 1777 O O . PHE A 1 222 ? 1.901 0.433 -12.305 1 93.56 222 PHE A O 1
ATOM 1784 N N . CYS A 1 223 ? 1.876 1.568 -14.219 1 94.12 223 CYS A N 1
ATOM 1785 C CA . CYS A 1 223 ? 2.281 2.799 -13.547 1 94.12 223 CYS A CA 1
ATOM 1786 C C . CYS A 1 223 ? 1.245 3.219 -12.516 1 94.12 223 CYS A C 1
ATOM 1788 O O . CYS A 1 223 ? 1.6 3.619 -11.398 1 94.12 223 CYS A O 1
ATOM 1790 N N . PHE A 1 224 ? 0.029 3.094 -12.82 1 94.19 224 PHE A N 1
ATOM 1791 C CA . PHE A 1 224 ? -0.999 3.479 -11.859 1 94.19 224 PHE A CA 1
ATOM 1792 C C . PHE A 1 224 ? -0.984 2.553 -10.648 1 94.19 224 PHE A C 1
ATOM 1794 O O . PHE A 1 224 ? -1.061 3.012 -9.508 1 94.19 224 PHE A O 1
ATOM 1801 N N . VAL A 1 225 ? -0.909 1.27 -10.914 1 94.12 225 VAL A N 1
ATOM 1802 C CA . VAL A 1 225 ? -0.937 0.274 -9.844 1 94.12 225 VAL A CA 1
ATOM 1803 C C . VAL A 1 225 ? 0.28 0.452 -8.945 1 94.12 225 VAL A C 1
ATOM 1805 O O . VAL A 1 225 ? 0.17 0.352 -7.719 1 94.12 225 VAL A O 1
ATOM 1808 N N . ALA A 1 226 ? 1.359 0.807 -9.492 1 94.38 226 ALA A N 1
ATOM 1809 C CA . ALA A 1 226 ? 2.594 0.986 -8.734 1 94.38 226 ALA A CA 1
ATOM 1810 C C . ALA A 1 226 ? 2.598 2.326 -8 1 94.38 226 ALA A C 1
ATOM 1812 O O . ALA A 1 226 ? 2.924 2.391 -6.812 1 94.38 226 ALA A O 1
ATOM 1813 N N . PHE A 1 227 ? 2.152 3.363 -8.695 1 95.94 227 PHE A N 1
ATOM 1814 C CA . PHE A 1 227 ? 2.219 4.707 -8.133 1 95.94 227 PHE A CA 1
ATOM 1815 C C . PHE A 1 227 ? 1.176 4.891 -7.039 1 95.94 227 PHE A C 1
ATOM 1817 O O . PHE A 1 227 ? 1.38 5.664 -6.102 1 95.94 227 PHE A O 1
ATOM 1824 N N . SER A 1 228 ? 0.068 4.223 -7.129 1 94.88 228 SER A N 1
ATOM 1825 C CA . SER A 1 228 ? -0.975 4.312 -6.113 1 94.88 228 SER A CA 1
ATOM 1826 C C . SER A 1 228 ? -0.668 3.404 -4.926 1 94.88 228 SER A C 1
ATOM 1828 O O . SER A 1 228 ? -1.397 3.404 -3.932 1 94.88 228 SER A O 1
ATOM 1830 N N . THR A 1 229 ? 0.361 2.613 -4.938 1 93.81 229 THR A N 1
ATOM 1831 C CA . THR A 1 229 ? 0.865 1.699 -3.918 1 93.81 229 THR A CA 1
ATOM 1832 C C . THR A 1 229 ? -0.109 0.546 -3.693 1 93.81 229 THR A C 1
ATOM 1834 O O . THR A 1 229 ? -0.172 -0.017 -2.6 1 93.81 229 THR A O 1
ATOM 1837 N N . VAL A 1 230 ? -1.052 0.247 -4.617 1 92.38 230 VAL A N 1
ATOM 1838 C CA . VAL A 1 230 ? -1.879 -0.955 -4.574 1 92.38 230 VAL A CA 1
ATOM 1839 C C . VAL A 1 230 ? -1.012 -2.188 -4.816 1 92.38 230 VAL A C 1
ATOM 1841 O O . VAL A 1 230 ? -1.017 -3.127 -4.02 1 92.38 230 VAL A O 1
ATOM 1844 N N . GLY A 1 231 ? -0.206 -2.203 -5.852 1 90.19 231 GLY A N 1
ATOM 1845 C CA . GLY A 1 231 ? 0.849 -3.172 -6.102 1 90.19 231 GLY A CA 1
ATOM 1846 C C . GLY A 1 231 ? 0.337 -4.598 -6.211 1 90.19 231 GLY A C 1
ATOM 1847 O O . GLY A 1 231 ? 0.606 -5.426 -5.34 1 90.19 231 GLY A O 1
ATOM 1848 N N . PHE A 1 232 ? -0.243 -5.082 -7.285 1 85.62 232 PHE A N 1
ATOM 1849 C CA . PHE A 1 232 ? -0.751 -6.434 -7.488 1 85.62 232 PHE A CA 1
ATOM 1850 C C . PHE A 1 232 ? 0.391 -7.41 -7.742 1 85.62 232 PHE A C 1
ATOM 1852 O O . PHE A 1 232 ? 0.328 -8.57 -7.324 1 85.62 232 PHE A O 1
ATOM 1859 N N . GLY A 1 233 ? 1.408 -6.969 -8.406 1 80.88 233 GLY A N 1
ATOM 1860 C CA . GLY A 1 233 ? 2.537 -7.824 -8.734 1 80.88 233 GLY A CA 1
ATOM 1861 C C . GLY A 1 233 ? 2.355 -8.57 -10.047 1 80.88 233 GLY A C 1
ATOM 1862 O O . GLY A 1 233 ? 3.107 -9.5 -10.344 1 80.88 233 GLY A O 1
ATOM 1863 N N . ASP A 1 234 ? 1.27 -8.305 -10.844 1 77.69 234 ASP A N 1
ATOM 1864 C CA . ASP A 1 234 ? 1.079 -8.938 -12.141 1 77.69 234 ASP A CA 1
ATOM 1865 C C . ASP A 1 234 ? 2.143 -8.477 -13.141 1 77.69 234 ASP A C 1
ATOM 1867 O O . ASP A 1 234 ? 2.652 -9.273 -13.922 1 77.69 234 ASP A O 1
ATOM 1871 N N . PHE A 1 235 ? 2.424 -7.191 -13.023 1 77.19 235 PHE A N 1
ATOM 1872 C CA . PHE A 1 235 ? 3.537 -6.625 -13.773 1 77.19 235 PHE A CA 1
ATOM 1873 C C . PHE A 1 235 ? 4.609 -6.086 -12.836 1 77.19 235 PHE A C 1
ATOM 1875 O O . PHE A 1 235 ? 4.305 -5.367 -11.883 1 77.19 235 PHE A O 1
ATOM 1882 N N . VAL A 1 236 ? 5.805 -6.742 -12.984 1 74 236 VAL A N 1
ATOM 1883 C CA . VAL A 1 236 ? 6.898 -6.246 -12.156 1 74 236 VAL A CA 1
ATOM 1884 C C . VAL A 1 236 ? 8.078 -5.84 -13.039 1 74 236 VAL A C 1
ATOM 1886 O O . VAL A 1 236 ? 8.469 -6.586 -13.938 1 74 236 VAL A O 1
ATOM 1889 N N . SER A 1 237 ? 8.523 -4.691 -12.82 1 74.25 237 SER A N 1
ATOM 1890 C CA . SER A 1 237 ? 9.617 -4.16 -13.625 1 74.25 237 SER A CA 1
ATOM 1891 C C . SER A 1 237 ? 10.961 -4.703 -13.148 1 74.25 237 SER A C 1
ATOM 1893 O O . SER A 1 237 ? 11.156 -4.941 -11.961 1 74.25 237 SER A O 1
ATOM 1895 N N . GLY A 1 238 ? 11.875 -4.914 -13.992 1 64.88 238 GLY A N 1
ATOM 1896 C CA . GLY A 1 238 ? 13.266 -5.176 -13.672 1 64.88 238 GLY A CA 1
ATOM 1897 C C . GLY A 1 238 ? 13.562 -6.652 -13.477 1 64.88 238 GLY A C 1
ATOM 1898 O O . GLY A 1 238 ? 14.539 -7.012 -12.82 1 64.88 238 GLY A O 1
ATOM 1899 N N . GLN A 1 239 ? 12.68 -7.512 -13.82 1 60.03 239 GLN A N 1
ATOM 1900 C CA . GLN A 1 239 ? 12.938 -8.93 -13.586 1 60.03 239 GLN A CA 1
ATOM 1901 C C . GLN A 1 239 ? 13.609 -9.57 -14.797 1 60.03 239 GLN A C 1
ATOM 1903 O O . GLN A 1 239 ? 14.148 -10.672 -14.703 1 60.03 239 GLN A O 1
ATOM 1908 N N . ARG A 1 240 ? 13.672 -8.789 -15.852 1 62.34 240 ARG A N 1
ATOM 1909 C CA . ARG A 1 240 ? 14.289 -9.383 -17.031 1 62.34 240 ARG A CA 1
ATOM 1910 C C . ARG A 1 240 ? 15.797 -9.164 -17.031 1 62.34 240 ARG A C 1
ATOM 1912 O O . ARG A 1 240 ? 16.281 -8.117 -16.594 1 62.34 240 ARG A O 1
ATOM 1919 N N . GLU A 1 241 ? 16.594 -10.234 -17.016 1 58.72 241 GLU A N 1
ATOM 1920 C CA . GLU A 1 241 ? 18.062 -10.211 -17.031 1 58.72 241 GLU A CA 1
ATOM 1921 C C . GLU A 1 241 ? 18.594 -9.5 -18.281 1 58.72 241 GLU A C 1
ATOM 1923 O O . GLU A 1 241 ? 18.688 -10.109 -19.344 1 58.72 241 GLU A O 1
ATOM 1928 N N . HIS A 1 242 ? 18.188 -8.25 -18.547 1 55.19 242 HIS A N 1
ATOM 1929 C CA . HIS A 1 242 ? 19.016 -7.715 -19.609 1 55.19 242 HIS A CA 1
ATOM 1930 C C . HIS A 1 242 ? 20.297 -7.109 -19.047 1 55.19 242 HIS A C 1
ATOM 1932 O O . HIS A 1 242 ? 20.266 -6.371 -18.062 1 55.19 242 HIS A O 1
ATOM 1938 N N . HIS A 1 243 ? 21.578 -7.758 -19.234 1 52.91 243 HIS A N 1
ATOM 1939 C CA . HIS A 1 243 ? 22.938 -7.633 -18.719 1 52.91 243 HIS A CA 1
ATOM 1940 C C . HIS A 1 243 ? 23.328 -6.168 -18.547 1 52.91 243 HIS A C 1
ATOM 1942 O O . HIS A 1 243 ? 23.797 -5.766 -17.484 1 52.91 243 HIS A O 1
ATOM 1948 N N . GLU A 1 244 ? 23.75 -5.484 -19.594 1 52.94 244 GLU A N 1
ATOM 1949 C CA . GLU A 1 244 ? 24.625 -4.32 -19.562 1 52.94 244 GLU A CA 1
ATOM 1950 C C . GLU A 1 244 ? 23.922 -3.105 -18.969 1 52.94 244 GLU A C 1
ATOM 1952 O O . GLU A 1 244 ? 24.5 -2.395 -18.141 1 52.94 244 GLU A O 1
ATOM 1957 N N . ASP A 1 245 ? 22.734 -2.898 -19.297 1 59.88 245 ASP A N 1
ATOM 1958 C CA . ASP A 1 245 ? 22.047 -1.622 -19.094 1 59.88 245 ASP A CA 1
ATOM 1959 C C . ASP A 1 245 ? 21.094 -1.699 -17.906 1 59.88 245 ASP A C 1
ATOM 1961 O O . ASP A 1 245 ? 20.297 -0.781 -17.688 1 59.88 245 ASP A O 1
ATOM 1965 N N . THR A 1 246 ? 21.547 -2.676 -16.984 1 67.88 246 THR A N 1
ATOM 1966 C CA . THR A 1 246 ? 20.562 -3.111 -15.992 1 67.88 246 THR A CA 1
ATOM 1967 C C . THR A 1 246 ? 20.641 -2.25 -14.734 1 67.88 246 THR A C 1
ATOM 1969 O O . THR A 1 246 ? 19.609 -1.884 -14.156 1 67.88 246 THR A O 1
ATOM 1972 N N . ARG A 1 247 ? 21.984 -1.737 -14.594 1 76.44 247 ARG A N 1
ATOM 1973 C CA . ARG A 1 247 ? 22.094 -0.985 -13.344 1 76.44 247 ARG A CA 1
ATOM 1974 C C . ARG A 1 247 ? 21.438 0.388 -13.477 1 76.44 247 ARG A C 1
ATOM 1976 O O . ARG A 1 247 ? 20.766 0.848 -12.555 1 76.44 247 ARG A O 1
ATOM 1983 N N . VAL A 1 248 ? 21.656 0.97 -14.648 1 78.5 248 VAL A N 1
ATOM 1984 C CA . VAL A 1 248 ? 21.094 2.289 -14.891 1 78.5 248 VAL A CA 1
ATOM 1985 C C . VAL A 1 248 ? 19.562 2.197 -14.898 1 78.5 248 VAL A C 1
ATOM 1987 O O . VAL A 1 248 ? 18.875 3.066 -14.359 1 78.5 248 VAL A O 1
ATOM 1990 N N . TYR A 1 249 ? 19.125 1.15 -15.406 1 83.94 249 TYR A N 1
ATOM 1991 C CA . TYR A 1 249 ? 17.688 0.943 -15.469 1 83.94 249 TYR A CA 1
ATOM 1992 C C . TYR A 1 249 ? 17.109 0.714 -14.07 1 83.94 249 TYR A C 1
ATOM 1994 O O . TYR A 1 249 ? 16.031 1.206 -13.75 1 83.94 249 TYR A O 1
ATOM 2002 N N . GLN A 1 250 ? 17.906 0.075 -13.242 1 82.88 250 GLN A N 1
ATOM 2003 C CA . GLN A 1 250 ? 17.438 -0.219 -11.898 1 82.88 250 GLN A CA 1
ATOM 2004 C C . GLN A 1 250 ? 17.359 1.05 -11.055 1 82.88 250 GLN A C 1
ATOM 2006 O O . GLN A 1 250 ? 16.375 1.264 -10.336 1 82.88 250 GLN A O 1
ATOM 2011 N N . VAL A 1 251 ? 18.359 1.823 -11.195 1 82.75 251 VAL A N 1
ATOM 2012 C CA . VAL A 1 251 ? 18.375 3.074 -10.445 1 82.75 251 VAL A CA 1
ATOM 2013 C C . VAL A 1 251 ? 17.312 4.02 -10.984 1 82.75 251 VAL A C 1
ATOM 2015 O O . VAL A 1 251 ? 16.609 4.68 -10.211 1 82.75 251 VAL A O 1
ATOM 2018 N N . GLY A 1 252 ? 17.234 4.035 -12.352 1 84.94 252 GLY A N 1
ATOM 2019 C CA . GLY A 1 252 ? 16.203 4.863 -12.961 1 84.94 252 GLY A CA 1
ATOM 2020 C C . GLY A 1 252 ? 14.805 4.441 -12.578 1 84.94 252 GLY A C 1
ATOM 2021 O O . GLY A 1 252 ? 13.938 5.285 -12.344 1 84.94 252 GLY A O 1
ATOM 2022 N N . ASN A 1 253 ? 14.578 3.174 -12.484 1 88.5 253 ASN A N 1
ATOM 2023 C CA . ASN A 1 253 ? 13.281 2.641 -12.094 1 88.5 253 ASN A CA 1
ATOM 2024 C C . ASN A 1 253 ? 12.938 3.002 -10.648 1 88.5 253 ASN A C 1
ATOM 2026 O O . ASN A 1 253 ? 11.797 3.363 -10.352 1 88.5 253 ASN A O 1
ATOM 2030 N N . CYS A 1 254 ? 13.914 2.938 -9.797 1 87.5 254 CYS A N 1
ATOM 2031 C CA . CYS A 1 254 ? 13.695 3.258 -8.391 1 87.5 254 CYS A CA 1
ATOM 2032 C C . CYS A 1 254 ? 13.344 4.73 -8.211 1 87.5 254 CYS A C 1
ATOM 2034 O O . CYS A 1 254 ? 12.422 5.07 -7.469 1 87.5 254 CYS A O 1
ATOM 2036 N N . LEU A 1 255 ? 14.023 5.547 -8.93 1 88.62 255 LEU A N 1
ATOM 2037 C CA . LEU A 1 255 ? 13.789 6.984 -8.82 1 88.62 255 LEU A CA 1
ATOM 2038 C C . LEU A 1 255 ? 12.445 7.363 -9.43 1 88.62 255 LEU A C 1
ATOM 2040 O O . LEU A 1 255 ? 11.727 8.203 -8.883 1 88.62 255 LEU A O 1
ATOM 2044 N N . LEU A 1 256 ? 12.172 6.75 -10.516 1 92.12 256 LEU A N 1
ATOM 2045 C CA . LEU A 1 256 ? 10.898 7.027 -11.18 1 92.12 256 LEU A CA 1
ATOM 2046 C C . LEU A 1 256 ? 9.727 6.559 -10.32 1 92.12 256 LEU A C 1
ATOM 2048 O O . LEU A 1 256 ? 8.703 7.242 -10.234 1 92.12 256 LEU A O 1
ATOM 2052 N N . MET A 1 257 ? 9.891 5.418 -9.711 1 92 257 MET A N 1
ATOM 2053 C CA . MET A 1 257 ? 8.867 4.891 -8.82 1 92 257 MET A CA 1
ATOM 2054 C C . MET A 1 257 ? 8.664 5.805 -7.613 1 92 257 MET A C 1
ATOM 2056 O O . MET A 1 257 ? 7.531 6.066 -7.203 1 92 257 MET A O 1
ATOM 2060 N N . LEU A 1 258 ? 9.797 6.273 -7.094 1 92.31 258 LEU A N 1
ATOM 2061 C CA . LEU A 1 258 ? 9.719 7.172 -5.949 1 92.31 258 LEU A CA 1
ATOM 2062 C C . LEU A 1 258 ? 9.008 8.469 -6.324 1 92.31 258 LEU A C 1
ATOM 2064 O O . LEU A 1 258 ? 8.109 8.922 -5.609 1 92.31 258 LEU A O 1
ATOM 2068 N N . LEU A 1 259 ? 9.367 8.969 -7.445 1 93.31 259 LEU A N 1
ATOM 2069 C CA . LEU A 1 259 ? 8.742 10.203 -7.914 1 93.31 259 LEU A CA 1
ATOM 2070 C C . LEU A 1 259 ? 7.254 9.992 -8.18 1 93.31 259 LEU A C 1
ATOM 2072 O O . LEU A 1 259 ? 6.426 10.836 -7.809 1 93.31 259 LEU A O 1
ATOM 2076 N N . GLY A 1 260 ? 6.965 8.906 -8.844 1 95.38 260 GLY A N 1
ATOM 2077 C CA . GLY A 1 260 ? 5.574 8.602 -9.141 1 95.38 260 GLY A CA 1
ATOM 2078 C C . GLY A 1 260 ? 4.719 8.453 -7.895 1 95.38 260 GLY A C 1
ATOM 2079 O O . GLY A 1 260 ? 3.617 9 -7.82 1 95.38 260 GLY A O 1
ATOM 2080 N N . VAL A 1 261 ? 5.211 7.738 -6.871 1 95.81 261 VAL A N 1
ATOM 2081 C CA . VAL A 1 261 ? 4.469 7.504 -5.633 1 95.81 261 VAL A CA 1
ATOM 2082 C C . VAL A 1 261 ? 4.262 8.82 -4.895 1 95.81 261 VAL A C 1
ATOM 2084 O O . VAL A 1 261 ? 3.168 9.102 -4.402 1 95.81 261 VAL A O 1
ATOM 2087 N N . CYS A 1 262 ? 5.281 9.664 -4.895 1 95.06 262 CYS A N 1
ATOM 2088 C CA . CYS A 1 262 ? 5.191 10.945 -4.203 1 95.06 262 CYS A CA 1
ATOM 2089 C C . CYS A 1 262 ? 4.164 11.852 -4.867 1 95.06 262 CYS A C 1
ATOM 2091 O O . CYS A 1 262 ? 3.33 12.453 -4.188 1 95.06 262 CYS A O 1
ATOM 2093 N N . CYS A 1 263 ? 4.203 11.891 -6.141 1 94.88 263 CYS A N 1
ATOM 2094 C CA . CYS A 1 263 ? 3.277 12.75 -6.867 1 94.88 263 CYS A CA 1
ATOM 2095 C C . CYS A 1 263 ? 1.847 12.242 -6.746 1 94.88 263 CYS A C 1
ATOM 2097 O O . CYS A 1 263 ? 0.912 13.031 -6.59 1 94.88 263 CYS A O 1
ATOM 2099 N N . THR A 1 264 ? 1.673 10.969 -6.816 1 96.31 264 THR A N 1
ATOM 2100 C CA . THR A 1 264 ? 0.337 10.391 -6.723 1 96.31 264 THR A CA 1
ATOM 2101 C C . THR A 1 264 ? -0.221 10.547 -5.309 1 96.31 264 THR A C 1
ATOM 2103 O O . THR A 1 264 ? -1.408 10.828 -5.133 1 96.31 264 THR A O 1
ATOM 2106 N N . TYR A 1 265 ? 0.656 10.352 -4.371 1 96.25 265 TYR A N 1
ATOM 2107 C CA . TYR A 1 265 ? 0.241 10.602 -2.996 1 96.25 265 TYR A CA 1
ATOM 2108 C C . TYR A 1 265 ? -0.252 12.031 -2.824 1 96.25 265 TYR A C 1
ATOM 2110 O O . TYR A 1 265 ? -1.282 12.273 -2.188 1 96.25 265 TYR A O 1
ATOM 2118 N N . SER A 1 266 ? 0.471 12.984 -3.361 1 95.88 266 SER A N 1
ATOM 2119 C CA . SER A 1 266 ? 0.08 14.391 -3.295 1 95.88 266 SER A CA 1
ATOM 2120 C C . SER A 1 266 ? -1.252 14.625 -3.998 1 95.88 266 SER A C 1
ATOM 2122 O O . SER A 1 266 ? -2.098 15.367 -3.502 1 95.88 266 SER A O 1
ATOM 2124 N N . LEU A 1 267 ? -1.404 13.992 -5.094 1 95.94 267 LEU A N 1
ATOM 2125 C CA . LEU A 1 267 ? -2.65 14.125 -5.84 1 95.94 267 LEU A CA 1
ATOM 2126 C C . LEU A 1 267 ? -3.82 13.547 -5.051 1 95.94 267 LEU A C 1
ATOM 2128 O O . LEU A 1 267 ? -4.879 14.172 -4.957 1 95.94 267 LEU A O 1
ATOM 2132 N N . PHE A 1 268 ? -3.662 12.352 -4.477 1 96.5 268 PHE A N 1
ATOM 2133 C CA . PHE A 1 268 ? -4.715 11.727 -3.689 1 96.5 268 PHE A CA 1
ATOM 2134 C C . PHE A 1 268 ? -5.117 12.609 -2.518 1 96.5 268 PHE A C 1
ATOM 2136 O O . PHE A 1 268 ? -6.305 12.734 -2.201 1 96.5 268 PHE A O 1
ATOM 2143 N N . ASN A 1 269 ? -4.125 13.227 -1.938 1 95 269 ASN A N 1
ATOM 2144 C CA . ASN A 1 269 ? -4.418 14.117 -0.823 1 95 269 ASN A CA 1
ATOM 2145 C C . ASN A 1 269 ? -5.191 15.352 -1.281 1 95 269 ASN A C 1
ATOM 2147 O O . ASN A 1 269 ? -6.109 15.805 -0.596 1 95 269 ASN A O 1
ATOM 2151 N N . ALA A 1 270 ? -4.773 15.914 -2.395 1 94.12 270 ALA A N 1
ATOM 2152 C CA . ALA A 1 270 ? -5.477 17.078 -2.928 1 94.12 270 ALA A CA 1
ATOM 2153 C C . ALA A 1 270 ? -6.914 16.734 -3.297 1 94.12 270 ALA A C 1
ATOM 2155 O O . ALA A 1 270 ? -7.84 17.484 -2.996 1 94.12 270 ALA A O 1
ATOM 2156 N N . ILE A 1 271 ? -7.129 15.602 -3.902 1 95.06 271 ILE A N 1
ATOM 2157 C CA . ILE A 1 271 ? -8.469 15.156 -4.273 1 95.06 271 ILE A CA 1
ATOM 2158 C C . ILE A 1 271 ? -9.289 14.898 -3.016 1 95.06 271 ILE A C 1
ATOM 2160 O O . ILE A 1 271 ? -10.5 15.164 -2.99 1 95.06 271 ILE A O 1
ATOM 2164 N N . SER A 1 272 ? -8.617 14.359 -2.002 1 94.44 272 SER A N 1
ATOM 2165 C CA . SER A 1 272 ? -9.305 14.078 -0.744 1 94.44 272 SER A CA 1
ATOM 2166 C C . SER A 1 272 ? -9.898 15.352 -0.139 1 94.44 272 SER A C 1
ATOM 2168 O O . SER A 1 272 ? -10.969 15.312 0.459 1 94.44 272 SER A O 1
ATOM 2170 N N . VAL A 1 273 ? -9.195 16.469 -0.321 1 93 273 VAL A N 1
ATOM 2171 C CA . VAL A 1 273 ? -9.695 17.734 0.184 1 93 273 VAL A CA 1
ATOM 2172 C C . VAL A 1 273 ? -10.945 18.156 -0.595 1 93 273 VAL A C 1
ATOM 2174 O O . VAL A 1 273 ? -11.914 18.656 -0.013 1 93 273 VAL A O 1
ATOM 2177 N N . ILE A 1 274 ? -10.93 17.953 -1.849 1 93.31 274 ILE A N 1
ATOM 2178 C CA . ILE A 1 274 ? -12.078 18.266 -2.684 1 93.31 274 ILE A CA 1
ATOM 2179 C C . ILE A 1 274 ? -13.266 17.391 -2.281 1 93.31 274 ILE A C 1
ATOM 2181 O O . ILE A 1 274 ? -14.398 17.875 -2.195 1 93.31 274 ILE A O 1
ATOM 2185 N N . ILE A 1 275 ? -12.992 16.125 -2.018 1 93.44 275 ILE A N 1
ATOM 2186 C CA . ILE A 1 275 ? -14.047 15.203 -1.592 1 93.44 275 ILE A CA 1
ATOM 2187 C C . ILE A 1 275 ? -14.609 15.648 -0.245 1 93.44 275 ILE A C 1
ATOM 2189 O O . ILE A 1 275 ? -15.812 15.562 -0.008 1 93.44 275 ILE A O 1
ATOM 2193 N N . LYS A 1 276 ? -13.773 16.078 0.57 1 92.88 276 LYS A N 1
ATOM 2194 C CA . LYS A 1 276 ? -14.211 16.578 1.87 1 92.88 276 LYS A CA 1
ATOM 2195 C C . LYS A 1 276 ? -15.164 17.766 1.712 1 92.88 276 LYS A C 1
ATOM 2197 O O . LYS A 1 276 ? -16.172 17.844 2.412 1 92.88 276 LYS A O 1
ATOM 2202 N N . GLN A 1 277 ? -14.852 18.641 0.779 1 91.12 277 GLN A N 1
ATOM 2203 C CA . GLN A 1 277 ? -15.727 19.766 0.493 1 91.12 277 GLN A CA 1
ATOM 2204 C C . GLN A 1 277 ? -17.062 19.297 -0.068 1 91.12 277 GLN A C 1
ATOM 2206 O O . GLN A 1 277 ? -18.109 19.844 0.272 1 91.12 277 GLN A O 1
ATOM 2211 N N . GLY A 1 278 ? -16.953 18.328 -0.899 1 90.75 278 GLY A N 1
ATOM 2212 C CA . GLY A 1 278 ? -18.188 17.766 -1.425 1 90.75 278 GLY A CA 1
ATOM 2213 C C . GLY A 1 278 ? -19.047 17.125 -0.355 1 90.75 278 GLY A C 1
ATOM 2214 O O . GLY A 1 278 ? -20.281 17.25 -0.392 1 90.75 278 GLY A O 1
ATOM 2215 N N . LEU A 1 279 ? -18.422 16.469 0.557 1 90.25 279 LEU A N 1
ATOM 2216 C CA . LEU A 1 279 ? -19.156 15.836 1.654 1 90.25 279 LEU A CA 1
ATOM 2217 C C . LEU A 1 279 ? -19.828 16.891 2.531 1 90.25 279 LEU A C 1
ATOM 2219 O O . LEU A 1 279 ? -20.953 16.672 3 1 90.25 279 LEU A O 1
ATOM 2223 N N . ASN A 1 280 ? -19.141 17.984 2.727 1 89.06 280 ASN A N 1
ATOM 2224 C CA . ASN A 1 280 ? -19.719 19.078 3.5 1 89.06 280 ASN A CA 1
ATOM 2225 C C . ASN A 1 280 ? -20.953 19.656 2.814 1 89.06 280 ASN A C 1
ATOM 2227 O O . ASN A 1 280 ? -21.938 19.984 3.477 1 89.06 280 ASN A O 1
ATOM 2231 N N . TRP A 1 281 ? -20.844 19.766 1.575 1 87.38 281 TRP A N 1
ATOM 2232 C CA . TRP A 1 281 ? -21.984 20.234 0.8 1 87.38 281 TRP A CA 1
ATOM 2233 C C . TRP A 1 281 ? -23.156 19.25 0.904 1 87.38 281 TRP A C 1
ATOM 2235 O O . TRP A 1 281 ? -24.312 19.672 1.044 1 87.38 281 TRP A O 1
ATOM 2245 N N . MET A 1 282 ? -22.891 17.984 0.85 1 88.81 282 MET A N 1
ATOM 2246 C CA . MET A 1 282 ? -23.922 16.953 0.958 1 88.81 282 MET A CA 1
ATOM 2247 C C . MET A 1 282 ? -24.578 16.984 2.338 1 88.81 282 MET A C 1
ATOM 2249 O O . MET A 1 282 ? -25.781 16.812 2.459 1 88.81 282 MET A O 1
ATOM 2253 N N . LEU A 1 283 ? -23.781 17.188 3.338 1 86.56 283 LEU A N 1
ATOM 2254 C CA . LEU A 1 283 ? -24.312 17.234 4.699 1 86.56 283 LEU A CA 1
ATOM 2255 C C . LEU A 1 283 ? -25.188 18.453 4.91 1 86.56 283 LEU A C 1
ATOM 2257 O O . LEU A 1 283 ? -26.219 18.375 5.59 1 86.56 283 LEU A O 1
ATOM 2261 N N . ARG A 1 284 ? -24.75 19.531 4.34 1 85.81 284 ARG A N 1
ATOM 2262 C CA . ARG A 1 284 ? -25.562 20.75 4.434 1 85.81 284 ARG A CA 1
ATOM 2263 C C . ARG A 1 284 ? -26.891 20.578 3.705 1 85.81 284 ARG A C 1
ATOM 2265 O O . ARG A 1 284 ? -27.938 21.016 4.195 1 85.81 284 ARG A O 1
ATOM 2272 N N . THR A 1 285 ? -26.828 19.906 2.635 1 85.38 285 THR A N 1
ATOM 2273 C CA . THR A 1 285 ? -28.047 19.672 1.857 1 85.38 285 THR A CA 1
ATOM 2274 C C . THR A 1 285 ? -28.969 18.703 2.588 1 85.38 285 THR A C 1
ATOM 2276 O O . THR A 1 285 ? -30.188 18.875 2.572 1 85.38 285 THR A O 1
ATOM 2279 N N . LEU A 1 286 ? -28.344 17.688 3.227 1 83.19 286 LEU A N 1
ATOM 2280 C CA . LEU A 1 286 ? -29.156 16.734 3.982 1 83.19 286 LEU A CA 1
ATOM 2281 C C . LEU A 1 286 ? -29.781 17.391 5.207 1 83.19 286 LEU A C 1
ATOM 2283 O O . LEU A 1 286 ? -30.922 17.094 5.562 1 83.19 286 LEU A O 1
ATOM 2287 N N . ALA A 1 287 ? -29.016 18.281 5.777 1 79.81 287 ALA A N 1
ATOM 2288 C CA . ALA A 1 287 ? -29.547 19.031 6.906 1 79.81 287 ALA A CA 1
ATOM 2289 C C . ALA A 1 287 ? -30.688 19.953 6.465 1 79.81 287 ALA A C 1
ATOM 2291 O O . ALA A 1 287 ? -31.672 20.125 7.18 1 79.81 287 ALA A O 1
ATOM 2292 N N . TRP A 1 288 ? -30.469 20.484 5.301 1 79.5 288 TRP A N 1
ATOM 2293 C CA . TRP A 1 288 ? -31.484 21.359 4.746 1 79.5 288 TRP A CA 1
ATOM 2294 C C . TRP A 1 288 ? -32.75 20.578 4.418 1 79.5 288 TRP A C 1
ATOM 2296 O O . TRP A 1 288 ? -33.875 21.031 4.699 1 79.5 288 TRP A O 1
ATOM 2306 N N . MET A 1 289 ? -32.562 19.406 3.912 1 77.56 289 MET A N 1
ATOM 2307 C CA . MET A 1 289 ? -33.688 18.547 3.576 1 77.56 289 MET A CA 1
ATOM 2308 C C . MET A 1 289 ? -34.406 18.078 4.836 1 77.56 289 MET A C 1
ATOM 2310 O O . MET A 1 289 ? -35.656 18.047 4.871 1 77.56 289 MET A O 1
ATOM 2314 N N . TYR A 1 290 ? -33.594 17.734 5.832 1 76.12 290 TYR A N 1
ATOM 2315 C CA . TYR A 1 290 ? -34.188 17.281 7.094 1 76.12 290 TYR A CA 1
ATOM 2316 C C . TYR A 1 290 ? -34.938 18.406 7.773 1 76.12 290 TYR A C 1
ATOM 2318 O O . TYR A 1 290 ? -36.031 18.203 8.297 1 76.12 290 TYR A O 1
ATOM 2326 N N . SER A 1 291 ? -34.375 19.609 7.789 1 75.31 291 SER A N 1
ATOM 2327 C CA . SER A 1 291 ? -35.062 20.75 8.367 1 75.31 291 SER A CA 1
ATOM 2328 C C . SER A 1 291 ? -36.312 21.094 7.586 1 75.31 291 SER A C 1
ATOM 2330 O O . SER A 1 291 ? -37.344 21.484 8.172 1 75.31 291 SER A O 1
ATOM 2332 N N . GLY A 1 292 ? -36.125 20.781 6.348 1 67.62 292 GLY A N 1
ATOM 2333 C CA . GLY A 1 292 ? -37.312 21 5.527 1 67.62 292 GLY A CA 1
ATOM 2334 C C . GLY A 1 292 ? -38.438 20 5.816 1 67.62 292 GLY A C 1
ATOM 2335 O O . GLY A 1 292 ? -39.594 20.391 5.898 1 67.62 292 GLY A O 1
ATOM 2336 N N . ILE A 1 293 ? -38 18.812 6.039 1 68.12 293 ILE A N 1
ATOM 2337 C CA . ILE A 1 293 ? -38.969 17.766 6.324 1 68.12 293 ILE A CA 1
ATOM 2338 C C . ILE A 1 293 ? -39.594 17.969 7.711 1 68.12 293 ILE A C 1
ATOM 2340 O O . ILE A 1 293 ? -40.781 17.812 7.906 1 68.12 293 ILE A O 1
ATOM 2344 N N . CYS A 1 294 ? -38.656 18.391 8.641 1 64.88 294 CYS A N 1
ATOM 2345 C CA . CYS A 1 294 ? -39.125 18.641 9.984 1 64.88 294 CYS A CA 1
ATOM 2346 C C . CYS A 1 294 ? -40.062 19.844 10.008 1 64.88 294 CYS A C 1
ATOM 2348 O O . CYS A 1 294 ? -41.094 19.828 10.695 1 64.88 294 CYS A O 1
ATOM 2350 N N . ASN A 1 295 ? -39.656 20.797 9.273 1 66.81 295 ASN A N 1
ATOM 2351 C CA . ASN A 1 295 ? -40.531 21.953 9.188 1 66.81 295 ASN A CA 1
ATOM 2352 C C . ASN A 1 295 ? -41.844 21.625 8.5 1 66.81 295 ASN A C 1
ATOM 2354 O O . ASN A 1 295 ? -42.906 22.109 8.906 1 66.81 295 ASN A O 1
ATOM 2358 N N . TYR A 1 296 ? -41.656 20.766 7.586 1 59.69 296 TYR A N 1
ATOM 2359 C CA . TYR A 1 296 ? -42.875 20.344 6.906 1 59.69 296 TYR A CA 1
ATOM 2360 C C . TYR A 1 296 ? -43.75 19.484 7.812 1 59.69 296 TYR A C 1
ATOM 2362 O O . TYR A 1 296 ? -44.969 19.609 7.836 1 59.69 296 TYR A O 1
ATOM 2370 N N . ARG A 1 297 ? -43.094 18.625 8.57 1 59.94 297 ARG A N 1
ATOM 2371 C CA . ARG A 1 297 ? -43.812 17.781 9.508 1 59.94 297 ARG A CA 1
ATOM 2372 C C . ARG A 1 297 ? -44.438 18.609 10.617 1 59.94 297 ARG A C 1
ATOM 2374 O O . ARG A 1 297 ? -45.562 18.344 11.062 1 59.94 297 ARG A O 1
ATOM 2381 N N . LEU A 1 298 ? -43.719 19.609 11.117 1 59.5 298 LEU A N 1
ATOM 2382 C CA . LEU A 1 298 ? -44.281 20.5 12.141 1 59.5 298 LEU A CA 1
ATOM 2383 C C . LEU A 1 298 ? -45.438 21.297 11.586 1 59.5 298 LEU A C 1
ATOM 2385 O O . LEU A 1 298 ? -46.406 21.562 12.297 1 59.5 298 LEU A O 1
ATOM 2389 N N . GLN A 1 299 ? -45.281 21.594 10.398 1 55.81 299 GLN A N 1
ATOM 2390 C CA . GLN A 1 299 ? -46.375 22.328 9.812 1 55.81 299 GLN A CA 1
ATOM 2391 C C . GLN A 1 299 ? -47.594 21.406 9.578 1 55.81 299 GLN A C 1
ATOM 2393 O O . GLN A 1 299 ? -48.719 21.844 9.672 1 55.81 299 GLN A O 1
ATOM 2398 N N . LEU A 1 300 ? -47.25 20.203 9.414 1 52.5 300 LEU A N 1
ATOM 2399 C CA . LEU A 1 300 ? -48.344 19.266 9.172 1 52.5 300 LEU A CA 1
ATOM 2400 C C . LEU A 1 300 ? -48.906 18.734 10.484 1 52.5 300 LEU A C 1
ATOM 2402 O O . LEU A 1 300 ? -50 18.141 10.508 1 52.5 300 LEU A O 1
ATOM 2406 N N . ARG A 1 301 ? -48.25 18.844 11.578 1 52.81 301 ARG A N 1
ATOM 2407 C CA . ARG A 1 301 ? -48.75 18.391 12.875 1 52.81 301 ARG A CA 1
ATOM 2408 C C . ARG A 1 301 ? -50.062 19.078 13.25 1 52.81 301 ARG A C 1
ATOM 2410 O O . ARG A 1 301 ? -51 18.422 13.68 1 52.81 301 ARG A O 1
ATOM 2417 N N . PRO A 1 302 ? -50.188 20.359 13.18 1 52.81 302 PRO A N 1
ATOM 2418 C CA . PRO A 1 302 ? -51.5 20.906 13.523 1 52.81 302 PRO A CA 1
ATOM 2419 C C . PRO A 1 302 ? -52.594 20.484 12.539 1 52.81 302 PRO A C 1
ATOM 2421 O O . PRO A 1 302 ? -53.75 20.359 12.93 1 52.81 302 PRO A O 1
ATOM 2424 N N . LEU A 1 303 ? -52.25 20.234 11.359 1 47 303 LEU A N 1
ATOM 2425 C CA . LEU A 1 303 ? -53.25 19.828 10.391 1 47 303 LEU A CA 1
ATOM 2426 C C . LEU A 1 303 ? -53.719 18.406 10.656 1 47 303 LEU A C 1
ATOM 2428 O O . LEU A 1 303 ? -54.906 18.094 10.477 1 47 303 LEU A O 1
ATOM 2432 N N . PHE A 1 304 ? -52.875 17.578 11.195 1 46.25 304 PHE A N 1
ATOM 2433 C CA . PHE A 1 304 ? -53.281 16.234 11.586 1 46.25 304 PHE A CA 1
ATOM 2434 C C . PHE A 1 304 ? -54.031 16.281 12.914 1 46.25 304 PHE A C 1
ATOM 2436 O O . PHE A 1 304 ? -54.875 15.414 13.188 1 46.25 304 PHE A O 1
ATOM 2443 N N . LYS A 1 305 ? -53.688 17.141 13.828 1 45.09 305 LYS A N 1
ATOM 2444 C CA . LYS A 1 305 ? -54.469 17.281 15.047 1 45.09 305 LYS A CA 1
ATOM 2445 C C . LYS A 1 305 ? -55.875 17.797 14.75 1 45.09 305 LYS A C 1
ATOM 2447 O O . LYS A 1 305 ? -56.844 17.438 15.43 1 45.09 305 LYS A O 1
ATOM 2452 N N . LEU A 1 306 ? -56.031 18.641 13.766 1 40.5 306 LEU A N 1
ATOM 2453 C CA . LEU A 1 306 ? -57.344 19.141 13.461 1 40.5 306 LEU A CA 1
ATOM 2454 C C . LEU A 1 306 ? -58.219 18.031 12.844 1 40.5 306 LEU A C 1
ATOM 2456 O O . LEU A 1 306 ? -59.438 18.016 13.039 1 40.5 306 LEU A O 1
ATOM 2460 N N . CYS A 1 307 ? -57.594 17.141 12.07 1 39.22 307 CYS A N 1
ATOM 2461 C CA . CYS A 1 307 ? -58.469 16.141 11.477 1 39.22 307 CYS A CA 1
ATOM 2462 C C . CYS A 1 307 ? -58.938 15.148 12.523 1 39.22 307 CYS A C 1
ATOM 2464 O O . CYS A 1 307 ? -60 14.539 12.367 1 39.22 307 CYS A O 1
ATOM 2466 N N . PHE A 1 308 ? -58.031 14.719 13.422 1 37.81 308 PHE A N 1
ATOM 2467 C CA . PHE A 1 308 ? -58.5 13.703 14.352 1 37.81 308 PHE A CA 1
ATOM 2468 C C . PHE A 1 308 ? -59.281 14.336 15.5 1 37.81 308 PHE A C 1
ATOM 2470 O O . PHE A 1 308 ? -59.719 13.641 16.406 1 37.81 308 PHE A O 1
ATOM 2477 N N . SER A 1 309 ? -59.156 15.602 15.664 1 35.38 309 SER A N 1
ATOM 2478 C CA . SER A 1 309 ? -59.906 16.125 16.797 1 35.38 309 SER A CA 1
ATOM 2479 C C . SER A 1 309 ? -61.406 15.93 16.609 1 35.38 309 SER A C 1
ATOM 2481 O O . SER A 1 309 ? -62.156 16.031 17.578 1 35.38 309 SER A O 1
ATOM 2483 N N . ASP A 1 310 ? -61.844 15.945 15.312 1 35.03 310 ASP A N 1
ATOM 2484 C CA . ASP A 1 310 ? -63.312 16 15.297 1 35.03 310 ASP A CA 1
ATOM 2485 C C . ASP A 1 310 ? -63.906 14.664 15.695 1 35.03 310 ASP A C 1
ATOM 2487 O O . ASP A 1 310 ? -65.125 14.469 15.586 1 35.03 310 ASP A O 1
ATOM 2491 N N . SER A 1 311 ? -63.188 13.547 15.453 1 32.56 311 SER A N 1
ATOM 2492 C CA . SER A 1 311 ? -64.062 12.406 15.75 1 32.56 311 SER A CA 1
ATOM 2493 C C . SER A 1 311 ? -64.375 12.312 17.234 1 32.56 311 SER A C 1
ATOM 2495 O O . SER A 1 311 ? -63.438 12.062 18.031 1 32.56 311 SER A O 1
ATOM 2497 N N . GLU A 1 312 ? -65.312 13.031 17.688 1 32.19 312 GLU A N 1
ATOM 2498 C CA . GLU A 1 312 ? -66 13.062 18.984 1 32.19 312 GLU A CA 1
ATOM 2499 C C . GLU A 1 312 ? -66.25 11.656 19.5 1 32.19 312 GLU A C 1
ATOM 2501 O O . GLU A 1 312 ? -66.812 10.82 18.797 1 32.19 312 GLU A O 1
ATOM 2506 N N . PRO A 1 313 ? -65.375 10.914 20.172 1 30.3 313 PRO A N 1
ATOM 2507 C CA . PRO A 1 313 ? -66 9.648 20.609 1 30.3 313 PRO A CA 1
ATOM 2508 C C . PRO A 1 313 ? -67.375 9.812 21.188 1 30.3 313 PRO A C 1
ATOM 2510 O O . PRO A 1 313 ? -67.75 10.898 21.656 1 30.3 313 PRO A O 1
ATOM 2513 N N . PRO A 1 314 ? -68.438 9.094 20.688 1 29.03 314 PRO A N 1
ATOM 2514 C CA . PRO A 1 314 ? -69.812 9.227 21.234 1 29.03 314 PRO A CA 1
ATOM 2515 C C . PRO A 1 314 ? -69.812 9.289 22.766 1 29.03 314 PRO A C 1
ATOM 2517 O O . PRO A 1 314 ? -68.938 8.742 23.422 1 29.03 314 PRO A O 1
ATOM 2520 N N . LYS A 1 315 ? -70.25 10.453 23.297 1 29.05 315 LYS A N 1
ATOM 2521 C CA . LYS A 1 315 ? -70.5 10.711 24.703 1 29.05 315 LYS A CA 1
ATOM 2522 C C . LYS A 1 315 ? -71.25 9.547 25.344 1 29.05 315 LYS A C 1
ATOM 2524 O O . LYS A 1 315 ? -72.312 9.203 24.922 1 29.05 315 LYS A O 1
ATOM 2529 N N . CYS A 1 316 ? -70.5 8.375 25.516 1 22.14 316 CYS A N 1
ATOM 2530 C CA . CYS A 1 316 ? -71.25 7.379 26.297 1 22.14 316 CYS A CA 1
ATOM 2531 C C . CYS A 1 316 ? -71.938 8.023 27.469 1 22.14 316 CYS A C 1
ATOM 2533 O O . CYS A 1 316 ? -71.375 8.695 28.297 1 22.14 316 CYS A O 1
ATOM 2535 N N . TYR A 1 317 ? -73.188 8.5 27.219 1 24.59 317 TYR A N 1
ATOM 2536 C CA . TYR A 1 317 ? -74.25 8.922 28.156 1 24.59 317 TYR A CA 1
ATOM 2537 C C . TYR A 1 317 ? -74.312 8 29.359 1 24.59 317 TYR A C 1
ATOM 2539 O O . TYR A 1 317 ? -74.875 6.898 29.281 1 24.59 317 TYR A O 1
ATOM 2547 N N . CYS A 1 318 ? -73.125 7.664 29.938 1 20.5 318 CYS A N 1
ATOM 2548 C CA . CYS A 1 318 ? -73.438 6.918 31.141 1 20.5 318 CYS A CA 1
ATOM 2549 C C . CYS A 1 318 ? -74.438 7.715 32.031 1 20.5 318 CYS A C 1
ATOM 2551 O O . CYS A 1 318 ? -74.125 8.844 32.438 1 20.5 318 CYS A O 1
ATOM 2553 N N . GLU A 1 319 ? -75.688 7.566 31.812 1 23.8 319 GLU A N 1
ATOM 2554 C CA . GLU A 1 319 ? -76.875 7.91 32.594 1 23.8 319 GLU A CA 1
ATOM 2555 C C . GLU A 1 319 ? -76.625 7.676 34.094 1 23.8 319 GLU A C 1
ATOM 2557 O O . GLU A 1 319 ? -76.688 6.539 34.562 1 23.8 319 GLU A O 1
ATOM 2562 N N . ASP A 1 320 ? -75.375 8.016 34.594 1 20.64 320 ASP A N 1
ATOM 2563 C CA . ASP A 1 320 ? -75.5 7.711 36 1 20.64 320 ASP A CA 1
ATOM 2564 C C . ASP A 1 320 ? -76.625 8.492 36.656 1 20.64 320 ASP A C 1
ATOM 2566 O O . ASP A 1 320 ? -76.688 9.727 36.594 1 20.64 320 ASP A O 1
ATOM 2570 N N . ASN A 1 321 ? -77.812 7.949 36.75 1 22.75 321 ASN A N 1
ATOM 2571 C CA . ASN A 1 321 ? -79.062 8.211 37.469 1 22.75 321 ASN A CA 1
ATOM 2572 C C . ASN A 1 321 ? -78.812 8.484 38.938 1 22.75 321 ASN A C 1
ATOM 2574 O O . ASN A 1 321 ? -79.75 8.422 39.75 1 22.75 321 ASN A O 1
ATOM 2578 N N . ASN A 1 322 ? -77.625 8.617 39.438 1 19.64 322 ASN A N 1
ATOM 2579 C CA . ASN A 1 322 ? -77.812 8.492 40.875 1 19.64 322 ASN A CA 1
ATOM 2580 C C . ASN A 1 322 ? -78.688 9.625 41.406 1 19.64 322 ASN A C 1
ATOM 2582 O O . ASN A 1 322 ? -78.5 10.789 41.062 1 19.64 322 ASN A O 1
ATOM 2586 N N . PRO A 1 323 ? -79.875 9.32 42.062 1 24.42 323 PRO A N 1
ATOM 2587 C CA . PRO A 1 323 ? -80.938 9.984 42.75 1 24.42 323 PRO A CA 1
ATOM 2588 C C . PRO A 1 323 ? -80.5 10.93 43.844 1 24.42 323 PRO A C 1
ATOM 2590 O O . PRO A 1 323 ? -81.25 11.812 44.281 1 24.42 323 PRO A O 1
ATOM 2593 N N . HIS A 1 324 ? -79.312 10.68 44.531 1 20.17 324 HIS A N 1
ATOM 2594 C CA . HIS A 1 324 ? -79.562 10.758 45.969 1 20.17 324 HIS A CA 1
ATOM 2595 C C . HIS A 1 324 ? -80 12.164 46.375 1 20.17 324 HIS A C 1
ATOM 2597 O O . HIS A 1 324 ? -81 12.344 47.062 1 20.17 324 HIS A O 1
ATOM 2603 N N . ARG A 1 325 ? -78.938 13 47.031 1 19.72 325 ARG A N 1
ATOM 2604 C CA . ARG A 1 325 ? -79 13.422 48.438 1 19.72 325 ARG A CA 1
ATOM 2605 C C . ARG A 1 325 ? -79.75 14.734 48.562 1 19.72 325 ARG A C 1
ATOM 2607 O O . ARG A 1 325 ? -79.375 15.75 48 1 19.72 325 ARG A O 1
ATOM 2614 N N . GLN A 1 326 ? -81.062 14.648 48.812 1 20.05 326 GLN A N 1
ATOM 2615 C CA . GLN A 1 326 ? -82.062 15.555 49.375 1 20.05 326 GLN A CA 1
ATOM 2616 C C . GLN A 1 326 ? -81.562 16.234 50.625 1 20.05 326 GLN A C 1
ATOM 2618 O O . GLN A 1 326 ? -81.812 15.781 51.75 1 20.05 326 GLN A O 1
ATOM 2623 N N . GLN A 1 327 ? -80.25 16.531 50.906 1 20.08 327 GLN A N 1
ATOM 2624 C CA . GLN A 1 327 ? -80.062 16.953 52.281 1 20.08 327 GLN A CA 1
ATOM 2625 C C . GLN A 1 327 ? -80.938 18.125 52.625 1 20.08 327 GLN A C 1
ATOM 2627 O O . GLN A 1 327 ? -81.125 19.031 51.812 1 20.08 327 GLN A O 1
ATOM 2632 N N . VAL A 1 328 ? -81.562 18.016 53.906 1 23.17 328 VAL A N 1
ATOM 2633 C CA . VAL A 1 328 ? -82.5 18.406 54.938 1 23.17 328 VAL A CA 1
ATOM 2634 C C . VAL A 1 328 ? -82.312 19.875 55.312 1 23.17 328 VAL A C 1
ATOM 2636 O O . VAL A 1 328 ? -81.188 20.375 55.281 1 23.17 328 VAL A O 1
ATOM 2639 N N . GLN A 1 329 ? -83.438 20.562 55.562 1 21.94 329 GLN A N 1
ATOM 2640 C CA . GLN A 1 329 ? -84.125 21.734 56.094 1 21.94 329 GLN A CA 1
ATOM 2641 C C . GLN A 1 329 ? -83.688 22 57.531 1 21.94 329 GLN A C 1
ATOM 2643 O O . GLN A 1 329 ? -84.375 21.5 58.469 1 21.94 329 GLN A O 1
ATOM 2648 N N . ALA A 1 330 ? -82.438 21.828 58.031 1 22.8 330 ALA A N 1
ATOM 2649 C CA . ALA A 1 330 ? -82.438 22.156 59.438 1 22.8 330 ALA A CA 1
ATOM 2650 C C . ALA A 1 330 ? -83.062 23.531 59.688 1 22.8 330 ALA A C 1
ATOM 2652 O O . ALA A 1 330 ? -82.812 24.469 58.938 1 22.8 330 ALA A O 1
ATOM 2653 N N . VAL A 1 331 ? -84 23.656 60.781 1 24.2 331 VAL A N 1
ATOM 2654 C CA . VAL A 1 331 ? -85 24.312 61.656 1 24.2 331 VAL A CA 1
ATOM 2655 C C . VAL A 1 331 ? -84.312 25.391 62.5 1 24.2 331 VAL A C 1
ATOM 2657 O O . VAL A 1 331 ? -85 26.156 63.188 1 24.2 331 VAL A O 1
ATOM 2660 N N . SER A 1 332 ? -83 25.703 62.656 1 21.25 332 SER A N 1
ATOM 2661 C CA . SER A 1 332 ? -82.812 26.422 63.906 1 21.25 332 SER A CA 1
ATOM 2662 C C . SER A 1 332 ? -83.75 27.625 63.969 1 21.25 332 SER A C 1
ATOM 2664 O O . SER A 1 332 ? -83.688 28.531 63.156 1 21.25 332 SER A O 1
ATOM 2666 N N . CYS A 1 333 ? -85 27.266 64.5 1 20.33 333 CYS A N 1
ATOM 2667 C CA . CYS A 1 333 ? -85.75 27.812 65.625 1 20.33 333 CYS A CA 1
ATOM 2668 C C . CYS A 1 333 ? -84.938 28 66.875 1 20.33 333 CYS A C 1
ATOM 2670 O O . CYS A 1 333 ? -84.188 27.109 67.25 1 20.33 333 CYS A O 1
ATOM 2672 N N . MET B 1 1 ? 33.25 54.875 10.016 1 24.28 1 MET B N 1
ATOM 2673 C CA . MET B 1 1 ? 32.344 53.875 10.578 1 24.28 1 MET B CA 1
ATOM 2674 C C . MET B 1 1 ? 31.891 52.875 9.508 1 24.28 1 MET B C 1
ATOM 2676 O O . MET B 1 1 ? 30.922 53.156 8.781 1 24.28 1 MET B O 1
ATOM 2680 N N . LYS B 1 2 ? 32.844 52.25 8.812 1 30.45 2 LYS B N 1
ATOM 2681 C CA . LYS B 1 2 ? 32.719 51.312 7.707 1 30.45 2 LYS B CA 1
ATOM 2682 C C . LYS B 1 2 ? 31.875 50.094 8.117 1 30.45 2 LYS B C 1
ATOM 2684 O O . LYS B 1 2 ? 32.25 49.375 9.031 1 30.45 2 LYS B O 1
ATOM 2689 N N . LYS B 1 3 ? 30.547 50.375 8.07 1 33.12 3 LYS B N 1
ATOM 2690 C CA . LYS B 1 3 ? 29.562 49.312 8.188 1 33.12 3 LYS B CA 1
ATOM 2691 C C . LYS B 1 3 ? 30 48.094 7.391 1 33.12 3 LYS B C 1
ATOM 2693 O O . LYS B 1 3 ? 30.141 48.156 6.168 1 33.12 3 LYS B O 1
ATOM 2698 N N . TYR B 1 4 ? 31.047 47.438 7.895 1 27.5 4 TYR B N 1
ATOM 2699 C CA . TYR B 1 4 ? 31.328 46.094 7.395 1 27.5 4 TYR B CA 1
ATOM 2700 C C . TYR B 1 4 ? 30.047 45.312 7.113 1 27.5 4 TYR B C 1
ATOM 2702 O O . TYR B 1 4 ? 29.25 45.094 8.016 1 27.5 4 TYR B O 1
ATOM 2710 N N . PHE B 1 5 ? 29.344 45.781 6.008 1 26.45 5 PHE B N 1
ATOM 2711 C CA . PHE B 1 5 ? 28.328 44.906 5.391 1 26.45 5 PHE B CA 1
ATOM 2712 C C . PHE B 1 5 ? 28.781 43.469 5.41 1 26.45 5 PHE B C 1
ATOM 2714 O O . PHE B 1 5 ? 29.672 43.062 4.645 1 26.45 5 PHE B O 1
ATOM 2721 N N . SER B 1 6 ? 29.266 42.969 6.562 1 30.58 6 SER B N 1
ATOM 2722 C CA . SER B 1 6 ? 29.438 41.531 6.59 1 30.58 6 SER B CA 1
ATOM 2723 C C . SER B 1 6 ? 28.438 40.844 5.664 1 30.58 6 SER B C 1
ATOM 2725 O O . SER B 1 6 ? 27.234 41.094 5.734 1 30.58 6 SER B O 1
ATOM 2727 N N . CYS B 1 7 ? 28.812 40.781 4.398 1 29.27 7 CYS B N 1
ATOM 2728 C CA . CYS B 1 7 ? 28.281 39.938 3.328 1 29.27 7 CYS B CA 1
ATOM 2729 C C . CYS B 1 7 ? 27.625 38.688 3.889 1 29.27 7 CYS B C 1
ATOM 2731 O O . CYS B 1 7 ? 28.328 37.812 4.414 1 29.27 7 CYS B O 1
ATOM 2733 N N . CYS B 1 8 ? 26.734 38.875 4.863 1 32.59 8 CYS B N 1
ATOM 2734 C CA . CYS B 1 8 ? 25.844 37.719 5 1 32.59 8 CYS B CA 1
ATOM 2735 C C . CYS B 1 8 ? 25.688 36.969 3.668 1 32.59 8 CYS B C 1
ATOM 2737 O O . CYS B 1 8 ? 25.125 37.531 2.719 1 32.59 8 CYS B O 1
ATOM 2739 N N . CYS B 1 9 ? 26.844 36.594 3.027 1 34.19 9 CYS B N 1
ATOM 2740 C CA . CYS B 1 9 ? 26.766 35.688 1.895 1 34.19 9 CYS B CA 1
ATOM 2741 C C . CYS B 1 9 ? 25.391 35 1.842 1 34.19 9 CYS B C 1
ATOM 2743 O O . CYS B 1 9 ? 24.938 34.469 2.84 1 34.19 9 CYS B O 1
ATOM 2745 N N . PRO B 1 10 ? 24.453 35.562 1.112 1 38.56 10 PRO B N 1
ATOM 2746 C CA . PRO B 1 10 ? 23.203 34.844 0.816 1 38.56 10 PRO B CA 1
ATOM 2747 C C . PRO B 1 10 ? 23.391 33.344 0.646 1 38.56 10 PRO B C 1
ATOM 2749 O O . PRO B 1 10 ? 23.828 32.906 -0.415 1 38.56 10 PRO B O 1
ATOM 2752 N N . SER B 1 11 ? 24.406 32.688 1.224 1 39.56 11 SER B N 1
ATOM 2753 C CA . SER B 1 11 ? 24.453 31.25 1.146 1 39.56 11 SER B CA 1
ATOM 2754 C C . SER B 1 11 ? 23.062 30.656 0.969 1 39.56 11 SER B C 1
ATOM 2756 O O . SER B 1 11 ? 22.109 31.062 1.635 1 39.56 11 SER B O 1
ATOM 2758 N N . LEU B 1 12 ? 22.672 30.328 -0.202 1 41.97 12 LEU B N 1
ATOM 2759 C CA . LEU B 1 12 ? 21.531 29.516 -0.578 1 41.97 12 LEU B CA 1
ATOM 2760 C C . LEU B 1 12 ? 21.156 28.547 0.544 1 41.97 12 LEU B C 1
ATOM 2762 O O . LEU B 1 12 ? 21.609 27.406 0.558 1 41.97 12 LEU B O 1
ATOM 2766 N N . ILE B 1 13 ? 21.328 28.734 1.757 1 48.81 13 ILE B N 1
ATOM 2767 C CA . ILE B 1 13 ? 20.906 27.969 2.92 1 48.81 13 ILE B CA 1
ATOM 2768 C C . ILE B 1 13 ? 19.5 27.422 2.686 1 48.81 13 ILE B C 1
ATOM 2770 O O . ILE B 1 13 ? 18.547 28.203 2.547 1 48.81 13 ILE B O 1
ATOM 2774 N N . PRO B 1 14 ? 19.531 26.297 2.014 1 62.34 14 PRO B N 1
ATOM 2775 C CA . PRO B 1 14 ? 18.203 25.672 1.888 1 62.34 14 PRO B CA 1
ATOM 2776 C C . PRO B 1 14 ? 17.344 25.859 3.133 1 62.34 14 PRO B C 1
ATOM 2778 O O . PRO B 1 14 ? 17.875 25.969 4.242 1 62.34 14 PRO B O 1
ATOM 2781 N N . SER B 1 15 ? 16.125 26.469 3.033 1 72.81 15 SER B N 1
ATOM 2782 C CA . SER B 1 15 ? 15.156 26.578 4.121 1 72.81 15 SER B CA 1
ATOM 2783 C C . SER B 1 15 ? 15.164 25.312 4.988 1 72.81 15 SER B C 1
ATOM 2785 O O . SER B 1 15 ? 15.523 24.234 4.523 1 72.81 15 SER B O 1
ATOM 2787 N N . ARG B 1 16 ? 15.273 25.469 6.293 1 77.44 16 ARG B N 1
ATOM 2788 C CA . ARG B 1 16 ? 15.242 24.391 7.285 1 77.44 16 ARG B CA 1
ATOM 2789 C C . ARG B 1 16 ? 14.344 23.25 6.824 1 77.44 16 ARG B C 1
ATOM 2791 O O . ARG B 1 16 ? 14.68 22.078 7.023 1 77.44 16 ARG B O 1
ATOM 2798 N N . GLU B 1 17 ? 13.336 23.578 6.113 1 80.94 17 GLU B N 1
ATOM 2799 C CA . GLU B 1 17 ? 12.406 22.562 5.637 1 80.94 17 GLU B CA 1
ATOM 2800 C C . GLU B 1 17 ? 13 21.75 4.492 1 80.94 17 GLU B C 1
ATOM 2802 O O . GLU B 1 17 ? 12.797 20.531 4.414 1 80.94 17 GLU B O 1
ATOM 2807 N N . THR B 1 18 ? 13.789 22.469 3.668 1 83.88 18 THR B N 1
ATOM 2808 C CA . THR B 1 18 ? 14.422 21.781 2.555 1 83.88 18 THR B CA 1
ATOM 2809 C C . THR B 1 18 ? 15.578 20.922 3.047 1 83.88 18 THR B C 1
ATOM 2811 O O . THR B 1 18 ? 15.82 19.828 2.521 1 83.88 18 THR B O 1
ATOM 2814 N N . ALA B 1 19 ? 16.234 21.453 4.023 1 86.19 19 ALA B N 1
ATOM 2815 C CA . ALA B 1 19 ? 17.328 20.672 4.594 1 86.19 19 ALA B CA 1
ATOM 2816 C C . ALA B 1 19 ? 16.812 19.391 5.25 1 86.19 19 ALA B C 1
ATOM 2818 O O . ALA B 1 19 ? 17.438 18.328 5.137 1 86.19 19 ALA B O 1
ATOM 2819 N N . ARG B 1 20 ? 15.711 19.469 5.891 1 88.5 20 ARG B N 1
ATOM 2820 C CA . ARG B 1 20 ? 15.094 18.312 6.512 1 88.5 20 ARG B CA 1
ATOM 2821 C C . ARG B 1 20 ? 14.68 17.281 5.457 1 88.5 20 ARG B C 1
ATOM 2823 O O . ARG B 1 20 ? 14.836 16.078 5.668 1 88.5 20 ARG B O 1
ATOM 2830 N N . PHE B 1 21 ? 14.219 17.766 4.359 1 89.94 21 PHE B N 1
ATOM 2831 C CA . PHE B 1 21 ? 13.773 16.906 3.275 1 89.94 21 PHE B CA 1
ATOM 2832 C C . PHE B 1 21 ? 14.938 16.125 2.672 1 89.94 21 PHE B C 1
ATOM 2834 O O . PHE B 1 21 ? 14.859 14.914 2.471 1 89.94 21 PHE B O 1
ATOM 2841 N N . TYR B 1 22 ? 16.047 16.812 2.459 1 90.69 22 TYR B N 1
ATOM 2842 C CA . TYR B 1 22 ? 17.219 16.156 1.875 1 90.69 22 TYR B CA 1
ATOM 2843 C C . TYR B 1 22 ? 17.875 15.234 2.883 1 90.69 22 TYR B C 1
ATOM 2845 O O . TYR B 1 22 ? 18.375 14.156 2.518 1 90.69 22 TYR B O 1
ATOM 2853 N N . LEU B 1 23 ? 17.875 15.625 4.109 1 91.44 23 LEU B N 1
ATOM 2854 C CA . LEU B 1 23 ? 18.453 14.766 5.141 1 91.44 23 LEU B CA 1
ATOM 2855 C C . LEU B 1 23 ? 17.641 13.469 5.277 1 91.44 23 LEU B C 1
ATOM 2857 O O . LEU B 1 23 ? 18.234 12.391 5.375 1 91.44 23 LEU B O 1
ATOM 2861 N N . LEU B 1 24 ? 16.328 13.609 5.273 1 93.31 24 LEU B N 1
ATOM 2862 C CA . LEU B 1 24 ? 15.477 12.43 5.367 1 93.31 24 LEU B CA 1
ATOM 2863 C C . LEU B 1 24 ? 15.656 11.523 4.152 1 93.31 24 LEU B C 1
ATOM 2865 O O . LEU B 1 24 ? 15.656 10.297 4.281 1 93.31 24 LEU B O 1
ATOM 2869 N N . PHE B 1 25 ? 15.891 12.125 2.961 1 93.31 25 PHE B N 1
ATOM 2870 C CA . PHE B 1 25 ? 16.125 11.367 1.736 1 93.31 25 PHE B CA 1
ATOM 2871 C C . PHE B 1 25 ? 17.375 10.523 1.853 1 93.31 25 PHE B C 1
ATOM 2873 O O . PHE B 1 25 ? 17.375 9.336 1.531 1 93.31 25 PHE B O 1
ATOM 2880 N N . VAL B 1 26 ? 18.391 11.109 2.404 1 93.06 26 VAL B N 1
ATOM 2881 C CA . VAL B 1 26 ? 19.672 10.414 2.541 1 93.06 26 VAL B CA 1
ATOM 2882 C C . VAL B 1 26 ? 19.562 9.328 3.611 1 93.06 26 VAL B C 1
ATOM 2884 O O . VAL B 1 26 ? 20.078 8.227 3.439 1 93.06 26 VAL B O 1
ATOM 2887 N N . LEU B 1 27 ? 18.844 9.602 4.676 1 93.69 27 LEU B N 1
ATOM 2888 C CA . LEU B 1 27 ? 18.688 8.633 5.758 1 93.69 27 LEU B CA 1
ATOM 2889 C C . LEU B 1 27 ? 17.875 7.434 5.301 1 93.69 27 LEU B C 1
ATOM 2891 O O . LEU B 1 27 ? 18.172 6.293 5.672 1 93.69 27 LEU B O 1
ATOM 2895 N N . ILE B 1 28 ? 16.859 7.676 4.516 1 94.12 28 ILE B N 1
ATOM 2896 C CA . ILE B 1 28 ? 16.047 6.582 3.998 1 94.12 28 ILE B CA 1
ATOM 2897 C C . ILE B 1 28 ? 16.859 5.742 3.025 1 94.12 28 ILE B C 1
ATOM 2899 O O . ILE B 1 28 ? 16.766 4.512 3.023 1 94.12 28 ILE B O 1
ATOM 2903 N N . ALA B 1 29 ? 17.703 6.422 2.203 1 93.44 29 ALA B N 1
ATOM 2904 C CA . ALA B 1 29 ? 18.562 5.703 1.266 1 93.44 29 ALA B CA 1
ATOM 2905 C C . ALA B 1 29 ? 19.547 4.801 2.004 1 93.44 29 ALA B C 1
ATOM 2907 O O . ALA B 1 29 ? 19.75 3.645 1.627 1 93.44 29 ALA B O 1
ATOM 2908 N N . LEU B 1 30 ? 20.125 5.293 3.057 1 94.94 30 LEU B N 1
ATOM 2909 C CA . LEU B 1 30 ? 21.031 4.5 3.865 1 94.94 30 LEU B CA 1
ATOM 2910 C C . LEU B 1 30 ? 20.297 3.367 4.574 1 94.94 30 LEU B C 1
ATOM 2912 O O . LEU B 1 30 ? 20.828 2.256 4.688 1 94.94 30 LEU B O 1
ATOM 2916 N N . TYR B 1 31 ? 19.125 3.703 5.023 1 95.62 31 TYR B N 1
ATOM 2917 C CA . TYR B 1 31 ? 18.281 2.697 5.664 1 95.62 31 TYR B CA 1
ATOM 2918 C C . TYR B 1 31 ? 17.938 1.578 4.691 1 95.62 31 TYR B C 1
ATOM 2920 O O . TYR B 1 31 ? 17.953 0.4 5.059 1 95.62 31 TYR B O 1
ATOM 2928 N N . MET B 1 32 ? 17.672 1.926 3.451 1 95.12 32 MET B N 1
ATOM 2929 C CA . MET B 1 32 ? 17.328 0.939 2.43 1 95.12 32 MET B CA 1
ATOM 2930 C C . MET B 1 32 ? 18.547 0.088 2.072 1 95.12 32 MET B C 1
ATOM 2932 O O . MET B 1 32 ? 18.422 -1.118 1.854 1 95.12 32 MET B O 1
ATOM 2936 N N . LEU B 1 33 ? 19.719 0.726 2.021 1 94.94 33 LEU B N 1
ATOM 2937 C CA . LEU B 1 33 ? 20.938 -0.022 1.722 1 94.94 33 LEU B CA 1
ATOM 2938 C C . LEU B 1 33 ? 21.25 -1.008 2.84 1 94.94 33 LEU B C 1
ATOM 2940 O O . LEU B 1 33 ? 21.641 -2.15 2.576 1 94.94 33 LEU B O 1
ATOM 2944 N N . ALA B 1 34 ? 21.062 -0.58 4.062 1 96.12 34 ALA B N 1
ATOM 2945 C CA . ALA B 1 34 ? 21.297 -1.476 5.195 1 96.12 34 ALA B CA 1
ATOM 2946 C C . ALA B 1 34 ? 20.281 -2.627 5.184 1 96.12 34 ALA B C 1
ATOM 2948 O O . ALA B 1 34 ? 20.656 -3.775 5.453 1 96.12 34 ALA B O 1
ATOM 2949 N N . GLY B 1 35 ? 19.062 -2.324 4.871 1 95.88 35 GLY B N 1
ATOM 2950 C CA . GLY B 1 35 ? 18.062 -3.377 4.781 1 95.88 35 GLY B CA 1
ATOM 2951 C C . GLY B 1 35 ? 18.344 -4.371 3.668 1 95.88 35 GLY B C 1
ATOM 2952 O O . GLY B 1 35 ? 18.156 -5.578 3.848 1 95.88 35 GLY B O 1
ATOM 2953 N N . ALA B 1 36 ? 18.75 -3.854 2.523 1 94.81 36 ALA B N 1
ATOM 2954 C CA . ALA B 1 36 ? 19.062 -4.73 1.397 1 94.81 36 ALA B CA 1
ATOM 2955 C C . ALA B 1 36 ? 20.188 -5.695 1.75 1 94.81 36 ALA B C 1
ATOM 2957 O O . ALA B 1 36 ? 20.141 -6.875 1.403 1 94.81 36 ALA B O 1
ATOM 2958 N N . ALA B 1 37 ? 21.234 -5.215 2.459 1 95.75 37 ALA B N 1
ATOM 2959 C CA . ALA B 1 37 ? 22.359 -6.059 2.857 1 95.75 37 ALA B CA 1
ATOM 2960 C C . ALA B 1 37 ? 21.922 -7.117 3.863 1 95.75 37 ALA B C 1
ATOM 2962 O O . ALA B 1 37 ? 22.312 -8.281 3.758 1 95.75 37 ALA B O 1
ATOM 2963 N N . ILE B 1 38 ? 21.078 -6.758 4.754 1 95.62 38 ILE B N 1
ATOM 296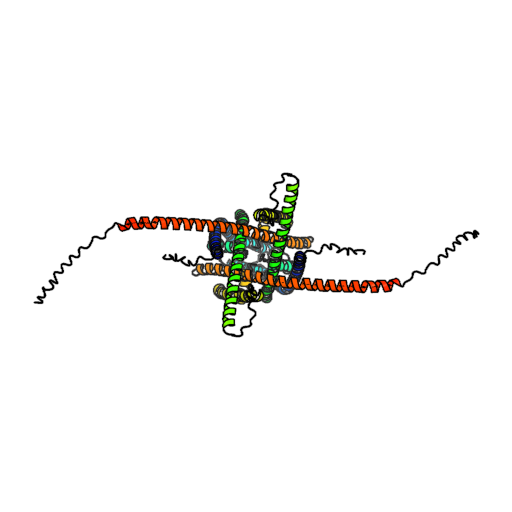4 C CA . ILE B 1 38 ? 20.625 -7.672 5.797 1 95.62 38 ILE B CA 1
ATOM 2965 C C . ILE B 1 38 ? 19.734 -8.75 5.188 1 95.62 38 ILE B C 1
ATOM 2967 O O . ILE B 1 38 ? 19.953 -9.945 5.422 1 95.62 38 ILE B O 1
ATOM 2971 N N . PHE B 1 39 ? 18.766 -8.359 4.336 1 94.5 39 PHE B N 1
ATOM 2972 C CA . PHE B 1 39 ? 17.828 -9.328 3.779 1 94.5 39 PHE B CA 1
ATOM 2973 C C . PHE B 1 39 ? 18.5 -10.188 2.725 1 94.5 39 PHE B C 1
ATOM 2975 O O . PHE B 1 39 ? 18.172 -11.367 2.566 1 94.5 39 PHE B O 1
ATOM 2982 N N . SER B 1 40 ? 19.453 -9.609 2 1 93.62 40 SER B N 1
ATOM 2983 C CA . SER B 1 40 ? 20.188 -10.414 1.036 1 93.62 40 SER B CA 1
ATOM 2984 C C . SER B 1 40 ? 21.016 -11.492 1.734 1 93.62 40 SER B C 1
ATOM 2986 O O . SER B 1 40 ? 21.062 -12.633 1.277 1 93.62 40 SER B O 1
ATOM 2988 N N . SER B 1 41 ? 21.688 -11.133 2.846 1 94.06 41 SER B N 1
ATOM 2989 C CA . SER B 1 41 ? 22.5 -12.094 3.58 1 94.06 41 SER B CA 1
ATOM 2990 C C . SER B 1 41 ? 21.641 -13.141 4.266 1 94.06 41 SER B C 1
ATOM 2992 O O . SER B 1 41 ? 22.031 -14.312 4.359 1 94.06 41 SER B O 1
ATOM 2994 N N . LEU B 1 42 ? 20.453 -12.812 4.645 1 92.06 42 LEU B N 1
ATOM 2995 C CA . LEU B 1 42 ? 19.594 -13.719 5.406 1 92.06 42 LEU B CA 1
ATOM 2996 C C . LEU B 1 42 ? 18.812 -14.648 4.477 1 92.06 42 LEU B C 1
ATOM 2998 O O . LEU B 1 42 ? 18.656 -15.836 4.766 1 92.06 42 LEU B O 1
ATOM 3002 N N . GLU B 1 43 ? 18.312 -14.156 3.334 1 92.31 43 GLU B N 1
ATOM 3003 C CA . GLU B 1 43 ? 17.375 -14.914 2.514 1 92.31 43 GLU B CA 1
ATOM 3004 C C . GLU B 1 43 ? 18.062 -15.562 1.324 1 92.31 43 GLU B C 1
ATOM 3006 O O . GLU B 1 43 ? 17.531 -16.484 0.713 1 92.31 43 GLU B O 1
ATOM 3011 N N . ARG B 1 44 ? 19.234 -15.211 0.956 1 89.75 44 ARG B N 1
ATOM 3012 C CA . ARG B 1 44 ? 19.922 -15.734 -0.226 1 89.75 44 ARG B CA 1
ATOM 3013 C C . ARG B 1 44 ? 20.203 -17.219 -0.085 1 89.75 44 ARG B C 1
ATOM 3015 O O . ARG B 1 44 ? 19.922 -18 -0.997 1 89.75 44 ARG B O 1
ATOM 3022 N N . PRO B 1 45 ? 20.688 -17.641 1.057 1 89.94 45 PRO B N 1
ATOM 3023 C CA . PRO B 1 45 ? 20.938 -19.078 1.185 1 89.94 45 PRO B CA 1
ATOM 3024 C C . PRO B 1 45 ? 19.656 -19.891 1.108 1 89.94 45 PRO B C 1
ATOM 3026 O O . PRO B 1 45 ? 19.656 -21 0.554 1 89.94 45 PRO B O 1
ATOM 3029 N N . ALA B 1 46 ? 18.547 -19.406 1.687 1 87.75 46 ALA B N 1
ATOM 3030 C CA . ALA B 1 46 ? 17.281 -20.109 1.604 1 87.75 46 ALA B CA 1
ATOM 3031 C C . ALA B 1 46 ? 16.781 -20.188 0.161 1 87.75 46 ALA B C 1
ATOM 3033 O O . ALA B 1 46 ? 16.188 -21.188 -0.246 1 87.75 46 ALA B O 1
ATOM 3034 N N . GLU B 1 47 ? 17.031 -19.141 -0.584 1 87.5 47 GLU B N 1
ATOM 3035 C CA . GLU B 1 47 ? 16.641 -19.141 -1.993 1 87.5 47 GLU B CA 1
ATOM 3036 C C . GLU B 1 47 ? 17.422 -20.188 -2.781 1 87.5 47 GLU B C 1
ATOM 3038 O O . GLU B 1 47 ? 16.844 -20.891 -3.613 1 87.5 47 GLU B O 1
ATOM 3043 N N . LEU B 1 48 ? 18.703 -20.281 -2.564 1 86.75 48 LEU B N 1
ATOM 3044 C CA . LEU B 1 48 ? 19.547 -21.234 -3.275 1 86.75 48 LEU B CA 1
ATOM 3045 C C . LEU B 1 48 ? 19.156 -22.672 -2.926 1 86.75 48 LEU B C 1
ATOM 3047 O O . LEU B 1 48 ? 19.125 -23.547 -3.799 1 86.75 48 LEU B O 1
ATOM 3051 N N . GLN B 1 49 ? 18.828 -22.844 -1.681 1 87.44 49 GLN B N 1
ATOM 3052 C CA . GLN B 1 49 ? 18.391 -24.188 -1.282 1 87.44 49 GLN B CA 1
ATOM 3053 C C . GLN B 1 49 ? 17.062 -24.547 -1.946 1 87.44 49 GLN B C 1
ATOM 3055 O O . GLN B 1 49 ? 16.859 -25.703 -2.338 1 87.44 49 GLN B O 1
ATOM 3060 N N . ALA B 1 50 ? 16.156 -23.531 -2 1 85.56 50 ALA B N 1
ATOM 3061 C CA . ALA B 1 50 ? 14.859 -23.781 -2.646 1 85.56 50 ALA B CA 1
ATOM 3062 C C . ALA B 1 50 ? 15.039 -24.094 -4.129 1 85.56 50 ALA B C 1
ATOM 3064 O O . ALA B 1 50 ? 14.32 -24.922 -4.684 1 85.56 50 ALA B O 1
ATOM 3065 N N . HIS B 1 51 ? 15.992 -23.438 -4.793 1 86 51 HIS B N 1
ATOM 3066 C CA . HIS B 1 51 ? 16.266 -23.703 -6.199 1 86 51 HIS B CA 1
ATOM 3067 C C . HIS B 1 51 ? 16.797 -25.125 -6.398 1 86 51 HIS B C 1
ATOM 3069 O O . HIS B 1 51 ? 16.406 -25.812 -7.352 1 86 51 HIS B O 1
ATOM 3075 N N . LEU B 1 52 ? 17.688 -25.531 -5.523 1 86.94 52 LEU B N 1
ATOM 3076 C CA . LEU B 1 52 ? 18.266 -26.859 -5.621 1 86.94 52 LEU B CA 1
ATOM 3077 C C . LEU B 1 52 ? 17.188 -27.922 -5.383 1 86.94 52 LEU B C 1
ATOM 3079 O O . LEU B 1 52 ? 17.141 -28.938 -6.09 1 86.94 52 LEU B O 1
ATOM 3083 N N . LEU B 1 53 ? 16.391 -27.656 -4.418 1 86.88 53 LEU B N 1
ATOM 3084 C CA . LEU B 1 53 ? 15.312 -28.594 -4.125 1 86.88 53 LEU B CA 1
ATOM 3085 C C . LEU B 1 53 ? 14.352 -28.703 -5.305 1 86.88 53 LEU B C 1
ATOM 3087 O O . LEU B 1 53 ? 13.914 -29.812 -5.648 1 86.88 53 LEU B O 1
ATOM 3091 N N . TRP B 1 54 ? 14 -27.594 -5.914 1 86.44 54 TRP B N 1
ATOM 3092 C CA . TRP B 1 54 ? 13.086 -27.594 -7.051 1 86.44 54 TRP B CA 1
ATOM 3093 C C . TRP B 1 54 ? 13.695 -28.328 -8.242 1 86.44 54 TRP B C 1
ATOM 3095 O O . TRP B 1 54 ? 13.023 -29.125 -8.906 1 86.44 54 TRP B O 1
ATOM 3105 N N . GLU B 1 55 ? 14.969 -28.125 -8.531 1 85.94 55 GLU B N 1
ATOM 3106 C CA . GLU B 1 55 ? 15.641 -28.797 -9.633 1 85.94 55 GLU B CA 1
ATOM 3107 C C . GLU B 1 55 ? 15.68 -30.312 -9.422 1 85.94 55 GLU B C 1
ATOM 3109 O O . GLU B 1 55 ? 15.508 -31.078 -10.367 1 85.94 55 GLU B O 1
ATOM 3114 N N . ARG B 1 56 ? 15.883 -30.625 -8.195 1 88.81 56 ARG B N 1
ATOM 3115 C CA . ARG B 1 56 ? 15.898 -32.062 -7.875 1 88.81 56 ARG B CA 1
ATOM 3116 C C . ARG B 1 56 ? 14.523 -32.688 -8.078 1 88.81 56 ARG B C 1
ATOM 3118 O O . ARG B 1 56 ? 14.406 -33.75 -8.648 1 88.81 56 ARG B O 1
ATOM 3125 N N . ARG B 1 57 ? 13.523 -32.031 -7.605 1 86.31 57 ARG B N 1
ATOM 3126 C CA . ARG B 1 57 ? 12.164 -32.531 -7.762 1 86.31 57 ARG B CA 1
ATOM 3127 C C . ARG B 1 57 ? 11.773 -32.594 -9.234 1 86.31 57 ARG B C 1
ATOM 3129 O O . ARG B 1 57 ? 11.094 -33.531 -9.648 1 86.31 57 ARG B O 1
ATOM 3136 N N . LEU B 1 58 ? 12.156 -31.641 -9.984 1 87.31 58 LEU B N 1
ATOM 3137 C CA . LEU B 1 58 ? 11.852 -31.625 -11.406 1 87.31 58 LEU B CA 1
ATOM 3138 C C . LEU B 1 58 ? 12.547 -32.781 -12.133 1 87.31 58 LEU B C 1
ATOM 3140 O O . LEU B 1 58 ? 11.945 -33.438 -12.977 1 87.31 58 LEU B O 1
ATOM 3144 N N . GLN B 1 59 ? 13.789 -33 -11.773 1 88.69 59 GLN B N 1
ATOM 3145 C CA . GLN B 1 59 ? 14.547 -34.094 -12.391 1 88.69 59 GLN B CA 1
ATOM 3146 C C . GLN B 1 59 ? 13.961 -35.469 -12.008 1 88.69 59 GLN B C 1
ATOM 3148 O O . GLN B 1 59 ? 13.883 -36.375 -12.844 1 88.69 59 GLN B O 1
ATOM 3153 N N . ASP B 1 60 ? 13.617 -35.5 -10.766 1 89.31 60 ASP B N 1
ATOM 3154 C CA . ASP B 1 60 ? 12.992 -36.75 -10.32 1 89.31 60 ASP B CA 1
ATOM 3155 C C . ASP B 1 60 ? 11.695 -37.031 -11.07 1 89.31 60 ASP B C 1
ATOM 3157 O O . ASP B 1 60 ? 11.422 -38.156 -11.477 1 89.31 60 ASP B O 1
ATOM 3161 N N . PHE B 1 61 ? 10.883 -36 -11.258 1 88.94 61 PHE B N 1
ATOM 3162 C CA . PHE B 1 61 ? 9.617 -36.156 -11.969 1 88.94 61 PHE B CA 1
ATOM 3163 C C . PHE B 1 61 ? 9.852 -36.469 -13.438 1 88.94 61 PHE B C 1
ATOM 3165 O O . PHE B 1 61 ? 9.141 -37.312 -14.016 1 8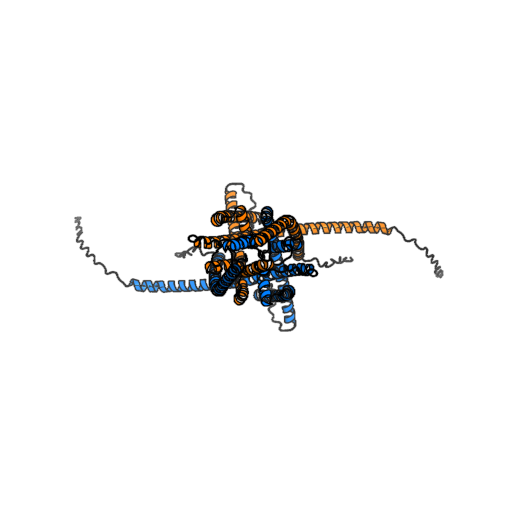8.94 61 PHE B O 1
ATOM 3172 N N . ARG B 1 62 ? 10.82 -35.906 -14 1 86.69 62 ARG B N 1
ATOM 3173 C CA . ARG B 1 62 ? 11.172 -36.156 -15.391 1 86.69 62 ARG B CA 1
ATOM 3174 C C . ARG B 1 62 ? 11.586 -37.625 -15.602 1 86.69 62 ARG B C 1
ATOM 3176 O O . ARG B 1 62 ? 11.156 -38.25 -16.562 1 86.69 62 ARG B O 1
ATOM 3183 N N . HIS B 1 63 ? 12.398 -38.031 -14.711 1 88.69 63 HIS B N 1
ATOM 3184 C CA . HIS B 1 63 ? 12.914 -39.406 -14.828 1 88.69 63 HIS B CA 1
ATOM 3185 C C . HIS B 1 63 ? 11.82 -40.406 -14.562 1 88.69 63 HIS B C 1
ATOM 3187 O O . HIS B 1 63 ? 11.766 -41.469 -15.227 1 88.69 63 HIS B O 1
ATOM 3193 N N . GLU B 1 64 ? 11.023 -40.094 -13.625 1 87 64 GLU B N 1
ATOM 3194 C CA . GLU B 1 64 ? 9.969 -41.031 -13.258 1 87 64 GLU B CA 1
ATOM 3195 C C . GLU B 1 64 ? 8.953 -41.188 -14.391 1 87 64 GLU B C 1
ATOM 3197 O O . GLU B 1 64 ? 8.461 -42.312 -14.633 1 87 64 GLU B O 1
ATOM 3202 N N . HIS B 1 65 ? 8.625 -40.125 -15.133 1 86.69 65 HIS B N 1
ATOM 3203 C CA . HIS B 1 65 ? 7.566 -40.188 -16.141 1 86.69 65 HIS B CA 1
ATOM 3204 C C . HIS B 1 65 ? 8.133 -40.062 -17.547 1 86.69 65 HIS B C 1
ATOM 3206 O O . HIS B 1 65 ? 7.383 -40.031 -18.516 1 86.69 65 HIS B O 1
ATOM 3212 N N . ASN B 1 66 ? 9.391 -40.031 -17.719 1 85.19 66 ASN B N 1
ATOM 3213 C CA . ASN B 1 66 ? 10.086 -39.969 -19 1 85.19 66 ASN B CA 1
ATOM 3214 C C . ASN B 1 66 ? 9.578 -38.844 -19.891 1 85.19 66 ASN B C 1
ATOM 3216 O O . ASN B 1 66 ? 9.195 -39.062 -21.031 1 85.19 66 ASN B O 1
ATOM 3220 N N . ILE B 1 67 ? 9.492 -37.625 -19.312 1 86.12 67 ILE B N 1
ATOM 3221 C CA . ILE B 1 67 ? 9.047 -36.438 -20.031 1 86.12 67 ILE B CA 1
ATOM 3222 C C . ILE B 1 67 ? 10.242 -35.562 -20.344 1 86.12 67 ILE B C 1
ATOM 3224 O O . ILE B 1 67 ? 11.211 -35.531 -19.594 1 86.12 67 ILE B O 1
ATOM 3228 N N . SER B 1 68 ? 10.18 -35 -21.516 1 86.81 68 SER B N 1
ATOM 3229 C CA . SER B 1 68 ? 11.242 -34.062 -21.906 1 86.81 68 SER B CA 1
ATOM 3230 C C . SER B 1 68 ? 11.211 -32.812 -21.062 1 86.81 68 SER B C 1
ATOM 3232 O O . SER B 1 68 ? 10.148 -32.406 -20.578 1 86.81 68 SER B O 1
ATOM 3234 N N . TYR B 1 69 ? 12.289 -32.219 -20.828 1 85.44 69 TYR B N 1
ATOM 3235 C CA . TYR B 1 69 ? 12.461 -30.984 -20.047 1 85.44 69 TYR B CA 1
ATOM 3236 C C . TYR B 1 69 ? 11.703 -29.828 -20.688 1 85.44 69 TYR B C 1
ATOM 3238 O O . TYR B 1 69 ? 11.078 -29.016 -20 1 85.44 69 TYR B O 1
ATOM 3246 N N . GLU B 1 70 ? 11.656 -29.812 -21.969 1 85.5 70 GLU B N 1
ATOM 3247 C CA . GLU B 1 70 ? 11.008 -28.719 -22.688 1 85.5 70 GLU B CA 1
ATOM 3248 C C . GLU B 1 70 ? 9.492 -28.797 -22.547 1 85.5 70 GLU B C 1
ATOM 3250 O O . GLU B 1 70 ? 8.828 -27.766 -22.406 1 85.5 70 GLU B O 1
ATOM 3255 N N . ASP B 1 71 ? 8.984 -30 -22.469 1 86.69 71 ASP B N 1
ATOM 3256 C CA . ASP B 1 71 ? 7.539 -30.141 -22.328 1 86.69 71 ASP B CA 1
ATOM 3257 C C . ASP B 1 71 ? 7.086 -29.766 -20.922 1 86.69 71 ASP B C 1
ATOM 3259 O O . ASP B 1 71 ? 6.027 -29.156 -20.75 1 86.69 71 ASP B O 1
ATOM 3263 N N . LEU B 1 72 ? 7.902 -30.156 -19.969 1 86.62 72 LEU B N 1
ATOM 3264 C CA . LEU B 1 72 ? 7.57 -29.797 -18.594 1 86.62 72 LEU B CA 1
ATOM 3265 C C . LEU B 1 72 ? 7.672 -28.297 -18.375 1 86.62 72 LEU B C 1
ATOM 3267 O O . LEU B 1 72 ? 6.816 -27.703 -17.719 1 86.62 72 LEU B O 1
ATOM 3271 N N . LYS B 1 73 ? 8.664 -27.672 -18.938 1 85.38 73 LYS B N 1
ATOM 3272 C CA . LYS B 1 73 ? 8.828 -26.219 -18.844 1 85.38 73 LYS B CA 1
ATOM 3273 C C . LYS B 1 73 ? 7.676 -25.484 -19.516 1 85.38 73 LYS B C 1
ATOM 3275 O O . LYS B 1 73 ? 7.207 -24.469 -19.016 1 85.38 73 LYS B O 1
ATOM 3280 N N . SER B 1 74 ? 7.25 -26.016 -20.594 1 85.62 74 SER B N 1
ATOM 3281 C CA . SER B 1 74 ? 6.121 -25.406 -21.297 1 85.62 74 SER B CA 1
ATOM 3282 C C . SER B 1 74 ? 4.844 -25.5 -20.469 1 85.62 74 SER B C 1
ATOM 3284 O O . SER B 1 74 ? 4.047 -24.562 -20.438 1 85.62 74 SER B O 1
ATOM 3286 N N . LEU B 1 75 ? 4.68 -26.641 -19.812 1 86.06 75 LEU B N 1
ATOM 3287 C CA . LEU B 1 75 ? 3.514 -26.797 -18.953 1 86.06 75 LEU B CA 1
ATOM 3288 C C . LEU B 1 75 ? 3.557 -25.797 -17.797 1 86.06 75 LEU B C 1
ATOM 3290 O O . LEU B 1 75 ? 2.543 -25.188 -17.469 1 86.06 75 LEU B O 1
ATOM 3294 N N . LEU B 1 76 ? 4.707 -25.641 -17.203 1 86 76 LEU B N 1
ATOM 3295 C CA . LEU B 1 76 ? 4.855 -24.719 -16.078 1 86 76 LEU B CA 1
ATOM 3296 C C . LEU B 1 76 ? 4.688 -23.281 -16.531 1 86 76 LEU B C 1
ATOM 3298 O O . LEU B 1 76 ? 4.152 -22.453 -15.797 1 86 76 LEU B O 1
ATOM 3302 N N . HIS B 1 77 ? 5.082 -22.969 -17.719 1 83.56 77 HIS B N 1
ATOM 3303 C CA . HIS B 1 77 ? 4.879 -21.641 -18.281 1 83.56 77 HIS B CA 1
ATOM 3304 C C . HIS B 1 77 ? 3.396 -21.359 -18.484 1 83.56 77 HIS B C 1
ATOM 3306 O O . HIS B 1 77 ? 2.926 -20.25 -18.172 1 83.56 77 HIS B O 1
ATOM 3312 N N . HIS B 1 78 ? 2.682 -22.344 -18.984 1 82.38 78 HIS B N 1
ATOM 3313 C CA . HIS B 1 78 ? 1.241 -22.188 -19.156 1 82.38 78 HIS B CA 1
ATOM 3314 C C . HIS B 1 78 ? 0.543 -22.031 -17.812 1 82.38 78 HIS B C 1
ATOM 3316 O O . HIS B 1 78 ? -0.448 -21.312 -17.688 1 82.38 78 HIS B O 1
ATOM 3322 N N . TYR B 1 79 ? 1.123 -22.688 -16.859 1 83.81 79 TYR B N 1
ATOM 3323 C CA . TYR B 1 79 ? 0.541 -22.578 -15.523 1 83.81 79 TYR B CA 1
ATOM 3324 C C . TYR B 1 79 ? 0.777 -21.188 -14.945 1 83.81 79 TYR B C 1
ATOM 3326 O O . TYR B 1 79 ? -0.093 -20.625 -14.273 1 83.81 79 TYR B O 1
ATOM 3334 N N . GLU B 1 80 ? 1.899 -20.656 -15.18 1 80 80 GLU B N 1
ATOM 3335 C CA . GLU B 1 80 ? 2.186 -19.297 -14.711 1 80 80 GLU B CA 1
ATOM 3336 C C . GLU B 1 80 ? 1.244 -18.281 -15.344 1 80 80 GLU B C 1
ATOM 3338 O O . GLU B 1 80 ? 0.794 -17.344 -14.68 1 80 80 GLU B O 1
ATOM 3343 N N . GLU B 1 81 ? 0.98 -18.469 -16.594 1 76.44 81 GLU B N 1
ATOM 3344 C CA . GLU B 1 81 ? 0.04 -17.594 -17.281 1 76.44 81 GLU B CA 1
ATOM 3345 C C . GLU B 1 81 ? -1.373 -17.766 -16.734 1 76.44 81 GLU B C 1
ATOM 3347 O O . GLU B 1 81 ? -2.098 -16.781 -16.562 1 76.44 81 GLU B O 1
ATOM 3352 N N . ALA B 1 82 ? -1.686 -19 -16.469 1 78.06 82 ALA B N 1
ATOM 3353 C CA . ALA B 1 82 ? -3.008 -19.266 -15.906 1 78.06 82 ALA B CA 1
ATOM 3354 C C . ALA B 1 82 ? -3.117 -18.734 -14.477 1 78.06 82 ALA B C 1
ATOM 3356 O O . ALA B 1 82 ? -4.188 -18.297 -14.055 1 78.06 82 ALA B O 1
ATOM 3357 N N . ARG B 1 83 ? -2.039 -18.766 -13.805 1 76.81 83 ARG B N 1
ATOM 3358 C CA . ARG B 1 83 ? -2.023 -18.25 -12.438 1 76.81 83 ARG B CA 1
ATOM 3359 C C . ARG B 1 83 ? -2.256 -16.75 -12.406 1 76.81 83 ARG B C 1
ATOM 3361 O O . ARG B 1 83 ? -2.908 -16.234 -11.492 1 76.81 83 ARG B O 1
ATOM 3368 N N . THR B 1 84 ? -1.723 -16.125 -13.398 1 71.06 84 THR B N 1
ATOM 3369 C CA . THR B 1 84 ? -1.94 -14.688 -13.484 1 71.06 84 THR B CA 1
ATOM 3370 C C . THR B 1 84 ? -3.41 -14.383 -13.758 1 71.06 84 THR B C 1
ATOM 3372 O O . THR B 1 84 ? -3.9 -13.305 -13.398 1 71.06 84 THR B O 1
ATOM 3375 N N . ALA B 1 85 ? -4.047 -15.359 -14.367 1 70.56 85 ALA B N 1
ATOM 3376 C CA . ALA B 1 85 ? -5.473 -15.195 -14.648 1 70.56 85 ALA B CA 1
ATOM 3377 C C . ALA B 1 85 ? -6.316 -15.633 -13.453 1 70.56 85 ALA B C 1
ATOM 3379 O O . ALA B 1 85 ? -7.547 -15.531 -13.484 1 70.56 85 ALA B O 1
ATOM 3380 N N . GLY B 1 86 ? -5.621 -16.094 -12.367 1 69.5 86 GLY B N 1
ATOM 3381 C CA . GLY B 1 86 ? -6.348 -16.359 -11.141 1 69.5 86 GLY B CA 1
ATOM 3382 C C . GLY B 1 86 ? -6.547 -17.844 -10.883 1 69.5 86 GLY B C 1
ATOM 3383 O O . GLY B 1 86 ? -7.312 -18.234 -9.992 1 69.5 86 GLY B O 1
ATOM 3384 N N . ILE B 1 87 ? -5.98 -18.734 -11.625 1 73.06 87 ILE B N 1
ATOM 3385 C CA . ILE B 1 87 ? -6.168 -20.172 -11.461 1 73.06 87 ILE B CA 1
ATOM 3386 C C . ILE B 1 87 ? -5.18 -20.703 -10.422 1 73.06 87 ILE B C 1
ATOM 3388 O O . ILE B 1 87 ? -4.012 -20.312 -10.414 1 73.06 87 ILE B O 1
ATOM 3392 N N . ARG B 1 88 ? -5.746 -21.469 -9.453 1 73.12 88 ARG B N 1
ATOM 3393 C CA . ARG B 1 88 ? -4.914 -22.094 -8.43 1 73.12 88 ARG B CA 1
ATOM 3394 C C . ARG B 1 88 ? -5.184 -23.594 -8.359 1 73.12 88 ARG B C 1
ATOM 3396 O O . ARG B 1 88 ? -6.223 -24.078 -8.82 1 73.12 88 ARG B O 1
ATOM 3403 N N . THR B 1 89 ? -4.129 -24.297 -7.957 1 67.06 89 THR B N 1
ATOM 3404 C CA . THR B 1 89 ? -4.246 -25.75 -7.879 1 67.06 89 THR B CA 1
ATOM 3405 C C . THR B 1 89 ? -5.277 -26.141 -6.824 1 67.06 89 THR B C 1
ATOM 3407 O O . THR B 1 89 ? -6.035 -27.094 -7.023 1 67.06 89 THR B O 1
ATOM 3410 N N . GLU B 1 90 ? -5.141 -25.547 -5.641 1 61.88 90 GLU B N 1
ATOM 3411 C CA . GLU B 1 90 ? -6.102 -25.953 -4.621 1 61.88 90 GLU B CA 1
ATOM 3412 C C . GLU B 1 90 ? -7.469 -25.312 -4.871 1 61.88 90 GLU B C 1
ATOM 3414 O O . GLU B 1 90 ? -7.555 -24.188 -5.352 1 61.88 90 GLU B O 1
ATOM 3419 N N . GLN B 1 91 ? -8.492 -26.172 -5.227 1 56.66 91 GLN B N 1
ATOM 3420 C CA . GLN B 1 91 ? -9.883 -25.812 -5.484 1 56.66 91 GLN B CA 1
ATOM 3421 C C . GLN B 1 91 ? -10.32 -24.641 -4.605 1 56.66 91 GLN B C 1
ATOM 3423 O O . GLN B 1 91 ? -10.492 -24.812 -3.395 1 56.66 91 GLN B O 1
ATOM 3428 N N . GLY B 1 92 ? -9.719 -23.516 -4.859 1 60.34 92 GLY B N 1
ATOM 3429 C CA . GLY B 1 92 ? -10.227 -22.391 -4.082 1 60.34 92 GLY B CA 1
ATOM 3430 C C . GLY B 1 92 ? -11.461 -21.75 -4.691 1 60.34 92 GLY B C 1
ATOM 3431 O O . GLY B 1 92 ? -12 -22.25 -5.684 1 60.34 92 GLY B O 1
ATOM 3432 N N . ARG B 1 93 ? -12.227 -21.031 -3.938 1 64.81 93 ARG B N 1
ATOM 3433 C CA . ARG B 1 93 ? -13.406 -20.266 -4.312 1 64.81 93 ARG B CA 1
ATOM 3434 C C . ARG B 1 93 ? -13.148 -19.438 -5.566 1 64.81 93 ARG B C 1
ATOM 3436 O O . ARG B 1 93 ? -11.992 -19.172 -5.918 1 64.81 93 ARG B O 1
ATOM 3443 N N . ALA B 1 94 ? -14.227 -19.344 -6.406 1 76.06 94 ALA B N 1
ATOM 3444 C CA . ALA B 1 94 ? -14.172 -18.406 -7.516 1 76.06 94 ALA B CA 1
ATOM 3445 C C . ALA B 1 94 ? -13.656 -17.047 -7.043 1 76.06 94 ALA B C 1
ATOM 3447 O O . ALA B 1 94 ? -14.094 -16.531 -6.004 1 76.06 94 ALA B O 1
ATOM 3448 N N . LEU B 1 95 ? -12.633 -16.578 -7.691 1 79.19 95 LEU B N 1
ATOM 3449 C CA . LEU B 1 95 ? -11.992 -15.328 -7.281 1 79.19 95 LEU B CA 1
ATOM 3450 C C . LEU B 1 95 ? -12.844 -14.125 -7.68 1 79.19 95 LEU B C 1
ATOM 3452 O O . LEU B 1 95 ? -12.805 -13.086 -7.02 1 79.19 95 LEU B O 1
ATOM 3456 N N . TRP B 1 96 ? -13.641 -14.297 -8.727 1 84.75 96 TRP B N 1
ATOM 3457 C CA . TRP B 1 96 ? -14.375 -13.141 -9.219 1 84.75 96 TRP B CA 1
ATOM 3458 C C . TRP B 1 96 ? -15.867 -13.289 -8.969 1 84.75 96 TRP B C 1
ATOM 3460 O O . TRP B 1 96 ? -16.688 -12.688 -9.672 1 84.75 96 TRP B O 1
ATOM 3470 N N . ASP B 1 97 ? -16.203 -14.109 -7.953 1 86.62 97 ASP B N 1
ATOM 3471 C CA . ASP B 1 97 ? -17.578 -14.086 -7.453 1 86.62 97 ASP B CA 1
ATOM 3472 C C . ASP B 1 97 ? -17.859 -12.797 -6.676 1 86.62 97 ASP B C 1
ATOM 3474 O O . ASP B 1 97 ? -16.938 -11.992 -6.457 1 86.62 97 ASP B O 1
ATOM 3478 N N . ILE B 1 98 ? -19.047 -12.547 -6.305 1 86.88 98 ILE B N 1
ATOM 3479 C CA . ILE B 1 98 ? -19.422 -11.281 -5.676 1 86.88 98 ILE B CA 1
ATOM 3480 C C . ILE B 1 98 ? -18.609 -11.078 -4.398 1 86.88 98 ILE B C 1
ATOM 3482 O O . ILE B 1 98 ? -17.984 -10.031 -4.211 1 86.88 98 ILE B O 1
ATOM 3486 N N . PRO B 1 99 ? -18.469 -12.102 -3.484 1 84.12 99 PRO B N 1
ATOM 3487 C CA . PRO B 1 99 ? -17.625 -11.891 -2.309 1 84.12 99 PRO B CA 1
ATOM 3488 C C . PRO B 1 99 ? -16.141 -11.75 -2.668 1 84.12 99 PRO B C 1
ATOM 3490 O O . PRO B 1 99 ? -15.422 -10.984 -2.021 1 84.12 99 PRO B O 1
ATOM 3493 N N . GLY B 1 100 ? -15.758 -12.531 -3.693 1 87 100 GLY B N 1
ATOM 3494 C CA . GLY B 1 100 ? -14.391 -12.391 -4.152 1 87 100 GLY B CA 1
ATOM 3495 C C . GLY B 1 100 ? -14.094 -11.031 -4.762 1 87 100 GLY B C 1
ATOM 3496 O O . GLY B 1 100 ? -13.031 -10.453 -4.516 1 87 100 GLY B O 1
ATOM 3497 N N . ALA B 1 101 ? -15.031 -10.586 -5.547 1 90.62 101 ALA B N 1
ATOM 3498 C CA . ALA B 1 101 ? -14.875 -9.273 -6.156 1 90.62 101 ALA B CA 1
ATOM 3499 C C . ALA B 1 101 ? -14.906 -8.172 -5.102 1 90.62 101 ALA B C 1
ATOM 3501 O O . ALA B 1 101 ? -14.203 -7.16 -5.23 1 90.62 101 ALA B O 1
ATOM 3502 N N . PHE B 1 102 ? -15.703 -8.359 -4.078 1 91.44 102 PHE B N 1
ATOM 3503 C CA . PHE B 1 102 ? -15.758 -7.398 -2.984 1 91.44 102 PHE B CA 1
ATOM 3504 C C . PHE B 1 102 ? -14.43 -7.34 -2.246 1 91.44 102 PHE B C 1
ATOM 3506 O O . PHE B 1 102 ? -13.953 -6.258 -1.889 1 91.44 102 PHE B O 1
ATOM 3513 N N . TYR B 1 103 ? -13.867 -8.492 -2.031 1 89 103 TYR B N 1
ATOM 3514 C CA . TYR B 1 103 ? -12.555 -8.562 -1.401 1 89 103 TYR B CA 1
ATOM 3515 C C . TYR B 1 103 ? -11.5 -7.879 -2.266 1 89 103 TYR B C 1
ATOM 3517 O O . TYR B 1 103 ? -10.656 -7.133 -1.757 1 89 103 TYR B O 1
ATOM 3525 N N . PHE B 1 104 ? -11.656 -8.016 -3.512 1 91.62 104 PHE B N 1
ATOM 3526 C CA . PHE B 1 104 ? -10.734 -7.406 -4.465 1 91.62 104 PHE B CA 1
ATOM 3527 C C . PHE B 1 104 ? -10.828 -5.887 -4.418 1 91.62 104 PHE B C 1
ATOM 3529 O O . PHE B 1 104 ? -9.812 -5.199 -4.301 1 91.62 104 PHE B O 1
ATOM 3536 N N . VAL B 1 105 ? -11.961 -5.406 -4.535 1 93.94 105 VAL B N 1
ATOM 3537 C CA . VA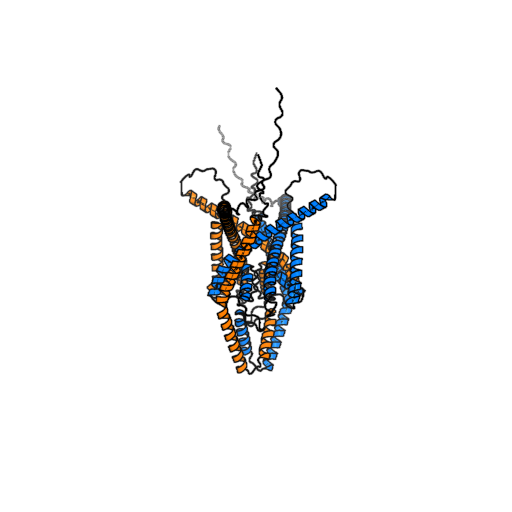L B 1 105 ? -12.148 -3.961 -4.555 1 93.94 105 VAL B CA 1
ATOM 3538 C C . VAL B 1 105 ? -11.734 -3.365 -3.211 1 93.94 105 VAL B C 1
ATOM 3540 O O . VAL B 1 105 ? -11.188 -2.264 -3.156 1 93.94 105 VAL B O 1
ATOM 3543 N N . GLY B 1 106 ? -12 -4.098 -2.119 1 92.31 106 GLY B N 1
ATOM 3544 C CA . GLY B 1 106 ? -11.562 -3.641 -0.811 1 92.31 106 GLY B CA 1
ATOM 3545 C C . GLY B 1 106 ? -10.055 -3.486 -0.706 1 92.31 106 GLY B C 1
ATOM 3546 O O . GLY B 1 106 ? -9.562 -2.535 -0.096 1 92.31 106 GLY B O 1
ATOM 3547 N N . THR B 1 107 ? -9.305 -4.387 -1.339 1 91.94 107 THR B N 1
ATOM 3548 C CA . THR B 1 107 ? -7.852 -4.309 -1.309 1 91.94 107 THR B CA 1
ATOM 3549 C C . THR B 1 107 ? -7.352 -3.172 -2.199 1 91.94 107 THR B C 1
ATOM 3551 O O . THR B 1 107 ? -6.312 -2.572 -1.924 1 91.94 107 THR B O 1
ATOM 3554 N N . VAL B 1 108 ? -8.109 -2.854 -3.23 1 94.06 108 VAL B N 1
ATOM 3555 C CA . VAL B 1 108 ? -7.727 -1.773 -4.137 1 94.06 108 VAL B CA 1
ATOM 3556 C C . VAL B 1 108 ? -7.934 -0.425 -3.447 1 94.06 108 VAL B C 1
ATOM 3558 O O . VAL B 1 108 ? -7.023 0.41 -3.422 1 94.06 108 VAL B O 1
ATOM 3561 N N . VAL B 1 109 ? -9.094 -0.26 -2.84 1 94.81 109 VAL B N 1
ATOM 3562 C CA . VAL B 1 109 ? -9.453 1.022 -2.242 1 94.81 109 VAL B CA 1
ATOM 3563 C C . VAL B 1 109 ? -8.602 1.27 -1 1 94.81 109 VAL B C 1
ATOM 3565 O O . VAL B 1 109 ? -8.227 2.408 -0.714 1 94.81 109 VAL B O 1
ATOM 3568 N N . SER B 1 110 ? -8.234 0.205 -0.251 1 93.25 110 SER B N 1
ATOM 3569 C CA . SER B 1 110 ? -7.406 0.338 0.947 1 93.25 110 SER B CA 1
ATOM 3570 C C . SER B 1 110 ? -5.922 0.328 0.601 1 93.25 110 SER B C 1
ATOM 3572 O O . SER B 1 110 ? -5.074 0.521 1.475 1 93.25 110 SER B O 1
ATOM 3574 N N . THR B 1 111 ? -5.504 0.106 -0.65 1 93.44 111 THR B N 1
ATOM 3575 C CA . THR B 1 111 ? -4.156 0.096 -1.204 1 93.44 111 THR B CA 1
ATOM 3576 C C . THR B 1 111 ? -3.33 -1.034 -0.596 1 93.44 111 THR B C 1
ATOM 3578 O O . THR B 1 111 ? -2.113 -0.908 -0.441 1 93.44 111 THR B O 1
ATOM 3581 N N . ILE B 1 112 ? -3.961 -2.088 -0.032 1 92.12 112 ILE B N 1
ATOM 3582 C CA . ILE B 1 112 ? -3.248 -3.266 0.453 1 92.12 112 ILE B CA 1
ATOM 3583 C C . ILE B 1 112 ? -2.684 -4.051 -0.729 1 92.12 112 ILE B C 1
ATOM 3585 O O . ILE B 1 112 ? -1.487 -4.344 -0.773 1 92.12 112 ILE B O 1
ATOM 3589 N N . GLY B 1 113 ? -3.496 -4.383 -1.767 1 89.62 113 GLY B N 1
ATOM 3590 C CA . GLY B 1 113 ? -3.09 -5.012 -3.014 1 89.62 113 GLY B CA 1
ATOM 3591 C C . GLY B 1 113 ? -2.379 -6.336 -2.811 1 89.62 113 GLY B C 1
ATOM 3592 O O . GLY B 1 113 ? -1.21 -6.484 -3.172 1 89.62 113 GLY B O 1
ATOM 3593 N N . PHE B 1 114 ? -2.973 -7.387 -2.404 1 85.06 114 PHE B N 1
ATOM 3594 C CA . PHE B 1 114 ? -2.369 -8.695 -2.186 1 85.06 114 PHE B CA 1
ATOM 3595 C C . PHE B 1 114 ? -1.863 -9.281 -3.498 1 85.06 114 PHE B C 1
ATOM 3597 O O . PHE B 1 114 ? -0.895 -10.047 -3.51 1 85.06 114 PHE B O 1
ATOM 3604 N N . GLY B 1 115 ? -2.533 -8.969 -4.613 1 81.75 115 GLY B N 1
ATOM 3605 C CA . GLY B 1 115 ? -2.072 -9.398 -5.922 1 81.75 115 GLY B CA 1
ATOM 3606 C C . GLY B 1 115 ? -2.551 -10.789 -6.301 1 81.75 115 GLY B C 1
ATOM 3607 O O . GLY B 1 115 ? -2.059 -11.383 -7.262 1 81.75 115 GLY B O 1
ATOM 3608 N N . VAL B 1 116 ? -3.406 -11.406 -5.461 1 78.25 116 VAL B N 1
ATOM 3609 C CA . VAL B 1 116 ? -3.943 -12.727 -5.789 1 78.25 116 VAL B CA 1
ATOM 3610 C C . VAL B 1 116 ? -4.922 -12.602 -6.957 1 78.25 116 VAL B C 1
ATOM 3612 O O . VAL B 1 116 ? -5.016 -13.508 -7.789 1 78.25 116 VAL B O 1
ATOM 3615 N N . THR B 1 117 ? -5.641 -11.484 -6.969 1 82.19 117 THR B N 1
ATOM 3616 C CA . THR B 1 117 ? -6.594 -11.211 -8.039 1 82.19 117 THR B CA 1
ATOM 3617 C C . THR B 1 117 ? -6.258 -9.906 -8.75 1 82.19 117 THR B C 1
ATOM 3619 O O . THR B 1 117 ? -5.93 -8.906 -8.102 1 82.19 117 THR B O 1
ATOM 3622 N N . ALA B 1 118 ? -6.105 -9.984 -10.008 1 86.12 118 ALA B N 1
ATOM 3623 C CA . ALA B 1 118 ? -5.887 -8.805 -10.836 1 86.12 118 ALA B CA 1
ATOM 3624 C C . ALA B 1 118 ? -6.672 -8.898 -12.141 1 86.12 118 ALA B C 1
ATOM 3626 O O . ALA B 1 118 ? -6.867 -9.992 -12.68 1 86.12 118 ALA B O 1
ATOM 3627 N N . PRO B 1 119 ? -7.188 -7.801 -12.57 1 88.25 119 PRO B N 1
ATOM 3628 C CA . PRO B 1 119 ? -7.957 -7.824 -13.812 1 88.25 119 PRO B CA 1
ATOM 3629 C C . PRO B 1 119 ? -7.129 -8.281 -15.016 1 88.25 119 PRO B C 1
ATOM 3631 O O . PRO B 1 119 ? -5.973 -7.879 -15.156 1 88.25 119 PRO B O 1
ATOM 3634 N N . SER B 1 120 ? -7.719 -9.172 -15.797 1 86.81 120 SER B N 1
ATOM 3635 C CA . SER B 1 120 ? -7.039 -9.695 -16.984 1 86.81 120 SER B CA 1
ATOM 3636 C C . SER B 1 120 ? -7.555 -9.023 -18.25 1 86.81 120 SER B C 1
ATOM 3638 O O . SER B 1 120 ? -6.828 -8.914 -19.234 1 86.81 120 SER B O 1
ATOM 3640 N N . THR B 1 121 ? -8.719 -8.445 -18.203 1 89.38 121 THR B N 1
ATOM 3641 C CA . THR B 1 121 ? -9.32 -7.824 -19.375 1 89.38 121 THR B CA 1
ATOM 3642 C C . THR B 1 121 ? -8.859 -6.379 -19.516 1 89.38 121 THR B C 1
ATOM 3644 O O . THR B 1 121 ? -8.547 -5.719 -18.531 1 89.38 121 THR B O 1
ATOM 3647 N N . LEU B 1 122 ? -8.773 -5.91 -20.734 1 90.44 122 LEU B N 1
ATOM 3648 C CA . LEU B 1 122 ? -8.359 -4.535 -21 1 90.44 122 LEU B CA 1
ATOM 3649 C C . LEU B 1 122 ? -9.352 -3.543 -20.406 1 90.44 122 LEU B C 1
ATOM 3651 O O . LEU B 1 122 ? -8.953 -2.533 -19.828 1 90.44 122 LEU B O 1
ATOM 3655 N N . THR B 1 123 ? -10.625 -3.861 -20.547 1 92.25 123 THR B N 1
ATOM 3656 C CA . THR B 1 123 ? -11.648 -2.986 -19.984 1 92.25 123 THR B CA 1
ATOM 3657 C C . THR B 1 123 ? -11.539 -2.924 -18.469 1 92.25 123 THR B C 1
ATOM 3659 O O . THR B 1 123 ? -11.711 -1.859 -17.875 1 92.25 123 THR B O 1
ATOM 3662 N N . GLY B 1 124 ? -11.234 -4.098 -17.875 1 92.62 124 GLY B N 1
ATOM 3663 C CA . GLY B 1 124 ? -11.062 -4.121 -16.438 1 92.62 124 GLY B CA 1
ATOM 3664 C C . GLY B 1 124 ? -9.883 -3.293 -15.961 1 92.62 124 GLY B C 1
ATOM 3665 O O . GLY B 1 124 ? -9.961 -2.615 -14.938 1 92.62 124 GLY B O 1
ATOM 3666 N N . LYS B 1 125 ? -8.789 -3.264 -16.734 1 92.81 125 LYS B N 1
ATOM 3667 C CA . LYS B 1 125 ? -7.586 -2.516 -16.375 1 92.81 125 LYS B CA 1
ATOM 3668 C C . LYS B 1 125 ? -7.828 -1.012 -16.469 1 92.81 125 LYS B C 1
ATOM 3670 O O . LYS B 1 125 ? -7.398 -0.255 -15.594 1 92.81 125 LYS B O 1
ATOM 3675 N N . VAL B 1 126 ? -8.531 -0.586 -17.484 1 93.19 126 VAL B N 1
ATOM 3676 C CA . VAL B 1 126 ? -8.828 0.831 -17.656 1 93.19 126 VAL B CA 1
ATOM 3677 C C . VAL B 1 126 ? -9.797 1.292 -16.562 1 93.19 126 VAL B C 1
ATOM 3679 O O . VAL B 1 126 ? -9.617 2.357 -15.977 1 93.19 126 VAL B O 1
ATOM 3682 N N . LEU B 1 127 ? -10.766 0.472 -16.266 1 94.75 127 LEU B N 1
ATOM 3683 C CA . LEU B 1 127 ? -11.75 0.814 -15.25 1 94.75 127 LEU B CA 1
ATOM 3684 C C . LEU B 1 127 ? -11.102 0.886 -13.875 1 94.75 127 LEU B C 1
ATOM 3686 O O . LEU B 1 127 ? -11.5 1.708 -13.039 1 94.75 127 LEU B O 1
ATOM 3690 N N . LEU B 1 128 ? -10.156 0.023 -13.648 1 94.81 128 LEU B N 1
ATOM 3691 C CA . LEU B 1 128 ? -9.477 0.012 -12.352 1 94.81 128 LEU B CA 1
ATOM 3692 C C . LEU B 1 128 ? -8.75 1.331 -12.109 1 94.81 128 LEU B C 1
ATOM 3694 O O . LEU B 1 128 ? -8.727 1.828 -10.977 1 94.81 128 LEU B O 1
ATOM 3698 N N . VAL B 1 129 ? -8.195 1.916 -13.203 1 93.88 129 VAL B N 1
ATOM 3699 C CA . VAL B 1 129 ? -7.461 3.172 -13.07 1 93.88 129 VAL B CA 1
ATOM 3700 C C . VAL B 1 129 ? -8.414 4.277 -12.617 1 93.88 129 VAL B C 1
ATOM 3702 O O . VAL B 1 129 ? -8.109 5.016 -11.672 1 93.88 129 VAL B O 1
ATOM 3705 N N . PHE B 1 130 ? -9.586 4.309 -13.164 1 94.06 130 PHE B N 1
ATOM 3706 C CA . PHE B 1 130 ? -10.562 5.336 -12.82 1 94.06 130 PHE B CA 1
ATOM 3707 C C . PHE B 1 130 ? -11.203 5.043 -11.469 1 94.06 130 PHE B C 1
ATOM 3709 O O . PHE B 1 130 ? -11.375 5.945 -10.648 1 94.06 130 PHE B O 1
ATOM 3716 N N . TYR B 1 131 ? -11.508 3.801 -11.297 1 95.94 131 TYR B N 1
ATOM 3717 C CA . TYR B 1 131 ? -12.094 3.383 -10.031 1 95.94 131 TYR B CA 1
ATOM 3718 C C . TYR B 1 131 ? -11.117 3.596 -8.883 1 95.94 131 TYR B C 1
ATOM 3720 O O . TYR B 1 131 ? -11.516 4.047 -7.801 1 95.94 131 TYR B O 1
ATOM 3728 N N . GLY B 1 132 ? -9.875 3.305 -9.156 1 95.25 132 GLY B N 1
ATOM 3729 C CA . GLY B 1 132 ? -8.859 3.439 -8.133 1 95.25 132 GLY B CA 1
ATOM 3730 C C . GLY B 1 132 ? -8.578 4.883 -7.75 1 95.25 132 GLY B C 1
ATOM 3731 O O . GLY B 1 132 ? -8.305 5.18 -6.59 1 95.25 132 GLY B O 1
ATOM 3732 N N . LEU B 1 133 ? -8.641 5.754 -8.688 1 95.19 133 LEU B N 1
ATOM 3733 C CA . LEU B 1 133 ? -8.375 7.164 -8.422 1 95.19 133 LEU B CA 1
ATOM 3734 C C . LEU B 1 133 ? -9.352 7.715 -7.387 1 95.19 133 LEU B C 1
ATOM 3736 O O . LEU B 1 133 ? -8.93 8.305 -6.387 1 95.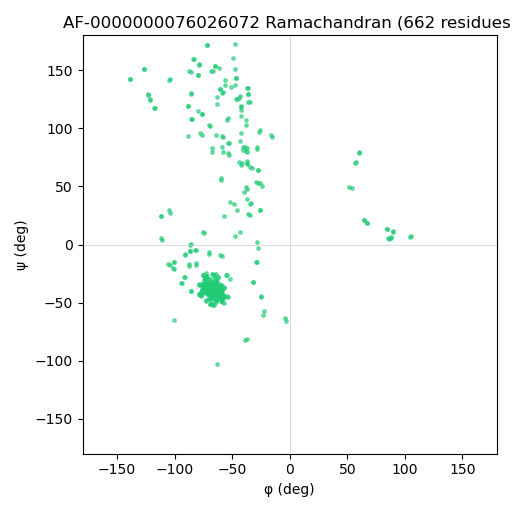19 133 LEU B O 1
ATOM 3740 N N . LEU B 1 134 ? -10.578 7.414 -7.559 1 95.25 134 LEU B N 1
ATOM 3741 C CA . LEU B 1 134 ? -11.602 7.914 -6.641 1 95.25 134 LEU B CA 1
ATOM 3742 C C . LEU B 1 134 ? -11.594 7.121 -5.34 1 95.25 134 LEU B C 1
ATOM 3744 O O . LEU B 1 134 ? -11.75 7.691 -4.258 1 95.25 134 LEU B O 1
ATOM 3748 N N . GLY B 1 135 ? -11.445 5.859 -5.496 1 96.19 135 GLY B N 1
ATOM 3749 C CA . GLY B 1 135 ? -11.461 5.004 -4.32 1 96.19 135 GLY B CA 1
ATOM 3750 C C . GLY B 1 135 ? -10.312 5.273 -3.369 1 96.19 135 GLY B C 1
ATOM 3751 O O . GLY B 1 135 ? -10.523 5.426 -2.162 1 96.19 135 GLY B O 1
ATOM 3752 N N . CYS B 1 136 ? -9.086 5.359 -3.855 1 95.88 136 CYS B N 1
ATOM 3753 C CA . CYS B 1 136 ? -7.91 5.582 -3.021 1 95.88 136 CYS B CA 1
ATOM 3754 C C . CYS B 1 136 ? -7.945 6.965 -2.387 1 95.88 136 CYS B C 1
ATOM 3756 O O . CYS B 1 136 ? -7.566 7.129 -1.226 1 95.88 136 CYS B O 1
ATOM 3758 N N . SER B 1 137 ? -8.414 7.961 -3.113 1 96.38 137 SER B N 1
ATOM 3759 C CA . SER B 1 137 ? -8.516 9.312 -2.568 1 96.38 137 SER B CA 1
ATOM 3760 C C . SER B 1 137 ? -9.531 9.375 -1.432 1 96.38 137 SER B C 1
ATOM 3762 O O . SER B 1 137 ? -9.289 10.008 -0.405 1 96.38 137 SER B O 1
ATOM 3764 N N . SER B 1 138 ? -10.602 8.68 -1.631 1 95.62 138 SER B N 1
ATOM 3765 C CA . SER B 1 138 ? -11.641 8.664 -0.603 1 95.62 138 SER B CA 1
ATOM 3766 C C . SER B 1 138 ? -11.164 7.938 0.652 1 95.62 138 SER B C 1
ATOM 3768 O O . SER B 1 138 ? -11.484 8.344 1.771 1 95.62 138 SER B O 1
ATOM 3770 N N . THR B 1 139 ? -10.445 6.902 0.456 1 94.88 139 THR B N 1
ATOM 3771 C CA . THR B 1 139 ? -9.969 6.125 1.595 1 94.88 139 THR B CA 1
ATOM 3772 C C . THR B 1 139 ? -8.891 6.887 2.359 1 94.88 139 THR B C 1
ATOM 3774 O O . THR B 1 139 ? -8.836 6.82 3.59 1 94.88 139 THR B O 1
ATOM 3777 N N . ILE B 1 140 ? -8.039 7.57 1.631 1 94.62 140 ILE B N 1
ATOM 3778 C CA . ILE B 1 140 ? -7.062 8.414 2.307 1 94.62 140 ILE B CA 1
ATOM 3779 C C . ILE B 1 140 ? -7.777 9.438 3.182 1 94.62 140 ILE B C 1
ATOM 3781 O O . ILE B 1 140 ? -7.352 9.711 4.305 1 94.62 140 ILE B O 1
ATOM 3785 N N . LEU B 1 141 ? -8.836 10.039 2.65 1 95.25 141 LEU B N 1
ATOM 3786 C CA . LEU B 1 141 ? -9.641 10.953 3.447 1 95.25 141 LEU B CA 1
ATOM 3787 C C . LEU B 1 141 ? -10.203 10.25 4.684 1 95.25 141 LEU B C 1
ATOM 3789 O O . LEU B 1 141 ? -10.172 10.812 5.781 1 95.25 141 LEU B O 1
ATOM 3793 N N . PHE B 1 142 ? -10.695 9.109 4.504 1 95.75 142 PHE B N 1
ATOM 3794 C CA . PHE B 1 142 ? -11.234 8.336 5.613 1 95.75 142 PHE B CA 1
ATOM 3795 C C . PHE B 1 142 ? -10.172 8.094 6.676 1 95.75 142 PHE B C 1
ATOM 3797 O O . PHE B 1 142 ? -10.438 8.242 7.871 1 95.75 142 PHE B O 1
ATOM 3804 N N . PHE B 1 143 ? -8.961 7.711 6.227 1 94.94 143 PHE B N 1
ATOM 3805 C CA . PHE B 1 143 ? -7.863 7.473 7.152 1 94.94 143 PHE B CA 1
ATOM 3806 C C . PHE B 1 143 ? -7.52 8.742 7.922 1 94.94 143 PHE B C 1
ATOM 3808 O O . PHE B 1 143 ? -7.262 8.695 9.125 1 94.94 143 PHE B O 1
ATOM 3815 N N . ASN B 1 144 ? -7.559 9.812 7.234 1 93.12 144 ASN B N 1
ATOM 3816 C CA . ASN B 1 144 ? -7.234 11.086 7.867 1 93.12 144 ASN B CA 1
ATOM 3817 C C . ASN B 1 144 ? -8.297 11.492 8.891 1 93.12 144 ASN B C 1
ATOM 3819 O O . ASN B 1 144 ? -7.965 11.977 9.969 1 93.12 144 ASN B O 1
ATOM 3823 N N . LEU B 1 145 ? -9.5 11.32 8.508 1 93.38 145 LEU B N 1
ATOM 3824 C CA . LEU B 1 145 ? -10.578 11.633 9.438 1 93.38 145 LEU B CA 1
ATOM 3825 C C . LEU B 1 145 ? -10.531 10.703 10.648 1 93.38 145 LEU B C 1
ATOM 3827 O O . LEU B 1 145 ? -10.758 11.141 11.781 1 93.38 145 LEU B O 1
ATOM 3831 N N . PHE B 1 146 ? -10.281 9.516 10.43 1 94.19 146 PHE B N 1
ATOM 3832 C CA . PHE B 1 146 ? -10.133 8.555 11.516 1 94.19 146 PHE B CA 1
ATOM 3833 C C . PHE B 1 146 ? -9 8.953 12.445 1 94.19 146 PHE B C 1
ATOM 3835 O O . PHE B 1 146 ? -9.148 8.898 13.672 1 94.19 146 PHE B O 1
ATOM 3842 N N . LEU B 1 147 ? -7.887 9.273 11.852 1 92.12 147 LEU B N 1
ATOM 3843 C CA . LEU B 1 147 ? -6.734 9.727 12.617 1 92.12 147 LEU B CA 1
ATOM 3844 C C . LEU B 1 147 ? -7.098 10.898 13.516 1 92.12 147 LEU B C 1
ATOM 3846 O O . LEU B 1 147 ? -6.746 10.922 14.695 1 92.12 147 LEU B O 1
ATOM 3850 N N . GLU B 1 148 ? -7.816 11.859 13.008 1 90.88 148 GLU B N 1
ATOM 3851 C CA . GLU B 1 148 ? -8.25 13.023 13.773 1 90.88 148 GLU B CA 1
ATOM 3852 C C . GLU B 1 148 ? -9.148 12.617 14.938 1 90.88 148 GLU B C 1
ATOM 3854 O O . GLU B 1 148 ? -9 13.133 16.047 1 90.88 148 GLU B O 1
ATOM 3859 N N . ARG B 1 149 ? -9.961 11.734 14.719 1 90.19 149 ARG B N 1
ATOM 3860 C CA . ARG B 1 149 ? -10.891 11.281 15.742 1 90.19 149 ARG B CA 1
ATOM 3861 C C . ARG B 1 149 ? -10.164 10.492 16.828 1 90.19 149 ARG B C 1
ATOM 3863 O O . ARG B 1 149 ? -10.477 10.617 18.016 1 90.19 149 ARG B O 1
ATOM 3870 N N . VAL B 1 150 ? -9.281 9.727 16.391 1 89.69 150 VAL B N 1
ATOM 3871 C CA . VAL B 1 150 ? -8.523 8.922 17.344 1 89.69 150 VAL B CA 1
ATOM 3872 C C . VAL B 1 150 ? -7.672 9.828 18.219 1 89.69 150 VAL B C 1
ATOM 3874 O O . VAL B 1 150 ? -7.594 9.633 19.438 1 89.69 150 VAL B O 1
ATOM 3877 N N . ILE B 1 151 ? -7.051 10.773 17.609 1 87.81 151 ILE B N 1
ATOM 3878 C CA . ILE B 1 151 ? -6.23 11.711 18.375 1 87.81 151 ILE B CA 1
ATOM 3879 C C . ILE B 1 151 ? -7.105 12.469 19.375 1 87.81 151 ILE B C 1
ATOM 3881 O O . ILE B 1 151 ? -6.723 12.664 20.531 1 87.81 151 ILE B O 1
ATOM 3885 N N . THR B 1 152 ? -8.281 12.922 18.984 1 86.62 152 THR B N 1
ATOM 3886 C CA . THR B 1 152 ? -9.211 13.633 19.844 1 86.62 152 THR B CA 1
ATOM 3887 C C . THR B 1 152 ? -9.695 12.734 20.984 1 86.62 152 THR B C 1
ATOM 3889 O O . THR B 1 152 ? -9.75 13.156 22.141 1 86.62 152 THR B O 1
ATOM 3892 N N . LEU B 1 153 ? -10.016 11.578 20.672 1 87.19 153 LEU B N 1
ATOM 3893 C CA . LEU B 1 153 ? -10.477 10.617 21.672 1 87.19 153 LEU B CA 1
ATOM 3894 C C . LEU B 1 153 ? -9.383 10.336 22.688 1 87.19 153 LEU B C 1
ATOM 3896 O O . LEU B 1 153 ? -9.648 10.305 23.891 1 87.19 153 LEU B O 1
ATOM 3900 N N . LEU B 1 154 ? -8.188 10.148 22.172 1 86.62 154 LEU B N 1
ATOM 3901 C CA . LEU B 1 154 ? -7.074 9.852 23.078 1 86.62 154 LEU B CA 1
ATOM 3902 C C . LEU B 1 154 ? -6.75 11.055 23.953 1 86.62 154 LEU B C 1
ATOM 3904 O O . LEU B 1 154 ? -6.406 10.891 25.125 1 86.62 154 LEU B O 1
ATOM 3908 N N . SER B 1 155 ? -6.902 12.227 23.406 1 84.81 155 SER B N 1
ATOM 3909 C CA . SER B 1 155 ? -6.691 13.438 24.188 1 84.81 155 SER B CA 1
ATOM 3910 C C . SER B 1 155 ? -7.711 13.555 25.312 1 84.81 155 SER B C 1
ATOM 3912 O O . SER B 1 155 ? -7.367 13.953 26.438 1 84.81 155 SER B O 1
ATOM 3914 N N . PHE B 1 156 ? -8.883 13.148 24.984 1 83.5 156 PHE B N 1
ATOM 3915 C CA . PHE B 1 156 ? -9.945 13.172 25.984 1 83.5 156 PHE B CA 1
ATOM 3916 C C . PHE B 1 156 ? -9.68 12.141 27.078 1 83.5 156 PHE B C 1
ATOM 3918 O O . PHE B 1 156 ? -9.844 12.43 28.266 1 83.5 156 PHE B O 1
ATOM 3925 N N . LEU B 1 157 ? -9.25 11.07 26.75 1 82.62 157 LEU B N 1
ATOM 3926 C CA . LEU B 1 157 ? -8.984 9.992 27.688 1 82.62 157 LEU B CA 1
ATOM 3927 C C . LEU B 1 157 ? -7.816 10.344 28.594 1 82.62 157 LEU B C 1
ATOM 3929 O O . LEU B 1 157 ? -7.852 10.07 29.797 1 82.62 157 LEU B O 1
ATOM 3933 N N . ILE B 1 158 ? -6.809 10.922 28.031 1 81.25 158 ILE B N 1
ATOM 3934 C CA . ILE B 1 158 ? -5.633 11.305 28.812 1 81.25 158 ILE B CA 1
ATOM 3935 C C . ILE B 1 158 ? -6.012 12.406 29.797 1 81.25 158 ILE B C 1
ATOM 3937 O O . ILE B 1 158 ? -5.574 12.398 30.953 1 81.25 158 ILE B O 1
ATOM 3941 N N . PHE B 1 159 ? -6.785 13.305 29.312 1 79.06 159 PHE B N 1
ATOM 3942 C CA . PHE B 1 159 ? -7.258 14.391 30.172 1 79.06 159 PHE B CA 1
ATOM 3943 C C . PHE B 1 159 ? -8.109 13.844 31.312 1 79.06 159 PHE B C 1
ATOM 3945 O O . PHE B 1 159 ? -7.996 14.297 32.438 1 79.06 159 PHE B O 1
ATOM 3952 N N . TRP B 1 160 ? -8.945 12.914 31 1 78.62 160 TRP B N 1
ATOM 3953 C CA . TRP B 1 160 ? -9.82 12.312 32 1 78.62 160 TRP B CA 1
ATOM 3954 C C . TRP B 1 160 ? -9.008 11.57 33.062 1 78.62 160 TRP B C 1
ATOM 3956 O O . TRP B 1 160 ? -9.32 11.641 34.25 1 78.62 160 TRP B O 1
ATOM 3966 N N . CYS B 1 161 ? -7.973 10.898 32.594 1 75.38 161 CYS B N 1
ATOM 3967 C CA . CYS B 1 161 ? -7.121 10.164 33.531 1 75.38 161 CYS B CA 1
ATOM 3968 C C . CYS B 1 161 ? -6.32 11.125 34.406 1 75.38 161 CYS B C 1
ATOM 3970 O O . CYS B 1 161 ? -6.078 10.844 35.594 1 75.38 161 CYS B O 1
ATOM 3972 N N . HIS B 1 162 ? -5.879 12.242 33.781 1 73.06 162 HIS B N 1
ATOM 3973 C CA . HIS B 1 162 ? -5.148 13.242 34.562 1 73.06 162 HIS B CA 1
ATOM 3974 C C . HIS B 1 162 ? -6.055 13.906 35.594 1 73.06 162 HIS B C 1
ATOM 3976 O O . HIS B 1 162 ? -5.633 14.156 36.719 1 73.06 162 HIS B O 1
ATOM 3982 N N . ARG B 1 163 ? -7.234 14.18 35.156 1 69.31 163 ARG B N 1
ATOM 39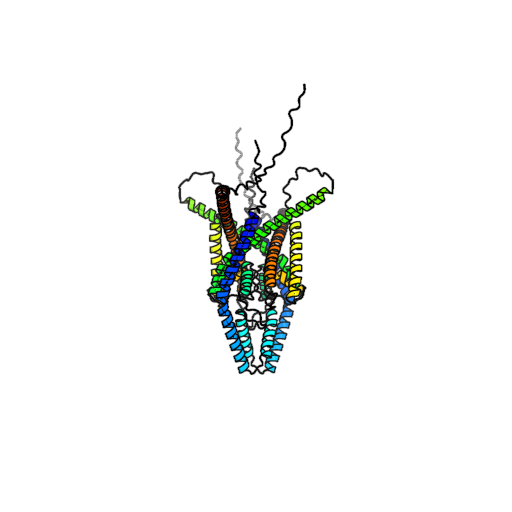83 C CA . ARG B 1 163 ? -8.18 14.82 36.062 1 69.31 163 ARG B CA 1
ATOM 3984 C C . ARG B 1 163 ? -8.562 13.883 37.188 1 69.31 163 ARG B C 1
ATOM 3986 O O . ARG B 1 163 ? -8.711 14.312 38.344 1 69.31 163 ARG B O 1
ATOM 3993 N N . ARG B 1 164 ? -8.641 12.664 36.812 1 64.19 164 ARG B N 1
ATOM 3994 C CA . ARG B 1 164 ? -8.992 11.703 37.844 1 64.19 164 ARG B CA 1
ATOM 3995 C C . ARG B 1 164 ? -7.828 11.461 38.812 1 64.19 164 ARG B C 1
ATOM 3997 O O . ARG B 1 164 ? -8.031 11.258 40 1 64.19 164 ARG B O 1
ATOM 4004 N N . ARG B 1 165 ? -6.656 11.414 38.312 1 58.91 165 ARG B N 1
ATOM 4005 C CA . ARG B 1 165 ? -5.488 11.211 39.156 1 58.91 165 ARG B CA 1
ATOM 4006 C C . ARG B 1 165 ? -5.176 12.461 39.969 1 58.91 165 ARG B C 1
ATOM 4008 O O . ARG B 1 165 ? -4.668 12.375 41.094 1 58.91 165 ARG B O 1
ATOM 4015 N N . GLY B 1 166 ? -5.328 13.602 39.25 1 56.25 166 GLY B N 1
ATOM 4016 C CA . GLY B 1 166 ? -5.121 14.828 40 1 56.25 166 GLY B CA 1
ATOM 4017 C C . GLY B 1 166 ? -6.121 15 41.125 1 56.25 166 GLY B C 1
ATOM 4018 O O . GLY B 1 166 ? -5.918 15.828 42.031 1 56.25 166 GLY B O 1
ATOM 4019 N N . GLY B 1 167 ? -7.375 14.398 40.969 1 51.09 167 GLY B N 1
ATOM 4020 C CA . GLY B 1 167 ? -8.242 14.562 42.125 1 51.09 167 GLY B CA 1
ATOM 4021 C C . GLY B 1 167 ? -7.707 13.875 43.375 1 51.09 167 GLY B C 1
ATOM 4022 O O . GLY B 1 167 ? -8.07 14.242 44.5 1 51.09 167 GLY B O 1
ATOM 4023 N N . HIS B 1 168 ? -7.074 12.758 43.281 1 46.62 168 HIS B N 1
ATOM 4024 C CA . HIS B 1 168 ? -6.645 12.234 44.562 1 46.62 168 HIS B CA 1
ATOM 4025 C C . HIS B 1 168 ? -5.398 12.961 45.062 1 46.62 168 HIS B C 1
ATOM 4027 O O . HIS B 1 168 ? -5.027 12.828 46.25 1 46.62 168 HIS B O 1
ATOM 4033 N N . SER B 1 169 ? -4.375 13.258 44.312 1 44.5 169 SER B N 1
ATOM 4034 C CA . SER B 1 169 ? -3.297 13.961 45 1 44.5 169 SER B CA 1
ATOM 4035 C C . SER B 1 169 ? -3.635 15.438 45.188 1 44.5 169 SER B C 1
ATOM 4037 O O . SER B 1 169 ? -4.031 16.125 44.25 1 44.5 169 SER B O 1
ATOM 4039 N N . GLY B 1 170 ? -4.188 15.969 46.344 1 38.78 170 GLY B N 1
ATOM 4040 C CA . GLY B 1 170 ? -4.445 17.25 47 1 38.78 170 GLY B CA 1
ATOM 4041 C C . GLY B 1 170 ? -3.492 18.344 46.562 1 38.78 170 GLY B C 1
ATOM 4042 O O . GLY B 1 170 ? -3.461 19.422 47.156 1 38.78 170 GLY B O 1
ATOM 4043 N N . LEU B 1 171 ? -2.127 18.109 46.438 1 38.69 171 LEU B N 1
ATOM 4044 C CA . LEU B 1 171 ? -1.245 19.281 46.406 1 38.69 171 LEU B CA 1
ATOM 4045 C C . LEU B 1 171 ? -1.663 20.25 45.312 1 38.69 171 LEU B C 1
ATOM 4047 O O . LEU B 1 171 ? -1.869 19.859 44.188 1 38.69 171 LEU B O 1
ATOM 4051 N N . GLU B 1 172 ? -2.289 21.453 45.688 1 38.69 172 GLU B N 1
ATOM 4052 C CA . GLU B 1 172 ? -2.576 22.781 45.156 1 38.69 172 GLU B CA 1
ATOM 4053 C C . GLU B 1 172 ? -1.527 23.219 44.125 1 38.69 172 GLU B C 1
ATOM 4055 O O . GLU B 1 172 ? -0.562 23.906 44.469 1 38.69 172 GLU B O 1
ATOM 4060 N N . ASP B 1 173 ? -0.535 22.516 43.719 1 38.31 173 ASP B N 1
ATOM 4061 C CA . ASP B 1 173 ? 0.389 23.375 42.969 1 38.31 173 ASP B CA 1
ATOM 4062 C C . ASP B 1 173 ? -0.367 24.391 42.125 1 38.31 173 ASP B C 1
ATOM 4064 O O . ASP B 1 173 ? -1.312 24.031 41.406 1 38.31 173 ASP B O 1
ATOM 4068 N N . SER B 1 174 ? -0.414 25.703 42.625 1 36.75 174 SER B N 1
ATOM 4069 C CA . SER B 1 174 ? -0.809 27.078 42.375 1 36.75 174 SER B CA 1
ATOM 4070 C C . SER B 1 174 ? -0.925 27.359 40.875 1 36.75 174 SER B C 1
ATOM 4072 O O . SER B 1 174 ? -1.396 28.438 40.469 1 36.75 174 SER B O 1
ATOM 4074 N N . ASP B 1 175 ? 0.24 27.109 40.156 1 37.94 175 ASP B N 1
ATOM 4075 C CA . ASP B 1 175 ? 0.282 28.016 39 1 37.94 175 ASP B CA 1
ATOM 4076 C C . ASP B 1 175 ? -1.005 27.938 38.188 1 37.94 175 ASP B C 1
ATOM 4078 O O . ASP B 1 175 ? -1.385 26.859 37.719 1 37.94 175 ASP B O 1
ATOM 4082 N N . GLY B 1 176 ? -2.154 28.531 38.562 1 37.34 176 GLY B N 1
ATOM 4083 C CA . GLY B 1 176 ? -3.371 29.047 37.938 1 37.34 176 GLY B CA 1
ATOM 4084 C C . GLY B 1 176 ? -3.359 28.969 36.438 1 37.34 176 GLY B C 1
ATOM 4085 O O . GLY B 1 176 ? -4.414 28.984 35.812 1 37.34 176 GLY B O 1
ATOM 4086 N N . ASN B 1 177 ? -2.396 29.781 35.844 1 38.56 177 ASN B N 1
ATOM 4087 C CA . ASN B 1 177 ? -2.43 30.203 34.438 1 38.56 177 ASN B CA 1
ATOM 4088 C C . ASN B 1 177 ? -2.424 29.016 33.5 1 38.56 177 ASN B C 1
ATOM 4090 O O . ASN B 1 177 ? -2.119 29.172 32.312 1 38.56 177 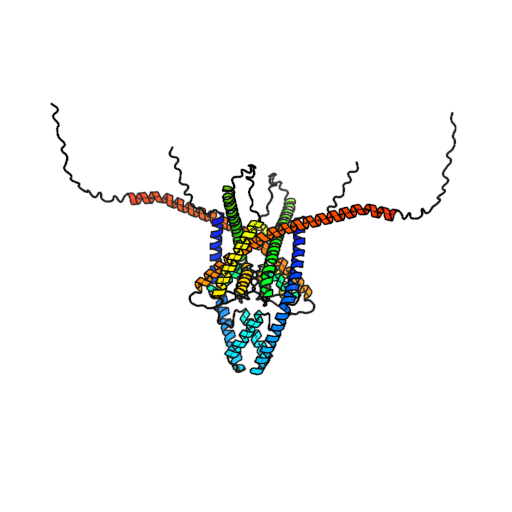ASN B O 1
ATOM 4094 N N . ARG B 1 178 ? -2.209 27.891 34 1 40.91 178 ARG B N 1
ATOM 4095 C CA . ARG B 1 178 ? -1.93 26.812 33.062 1 40.91 178 ARG B CA 1
ATOM 4096 C C . ARG B 1 178 ? -3.203 26.344 32.375 1 40.91 178 ARG B C 1
ATOM 4098 O O . ARG B 1 178 ? -3.688 25.25 32.594 1 40.91 178 ARG B O 1
ATOM 4105 N N . ASN B 1 179 ? -4.27 26.938 32.438 1 39.38 179 ASN B N 1
ATOM 4106 C CA . ASN B 1 179 ? -5.273 26.766 31.391 1 39.38 179 ASN B CA 1
ATOM 4107 C C . ASN B 1 179 ? -4.629 26.438 30.047 1 39.38 179 ASN B C 1
ATOM 4109 O O . ASN B 1 179 ? -5.23 26.656 28.984 1 39.38 179 ASN B O 1
ATOM 4113 N N . GLU B 1 180 ? -3.373 26.641 29.922 1 42.59 180 GLU B N 1
ATOM 4114 C CA . GLU B 1 180 ? -2.688 26.391 28.656 1 42.59 180 GLU B CA 1
ATOM 4115 C C . GLU B 1 180 ? -3.16 25.078 28.016 1 42.59 180 GLU B C 1
ATOM 4117 O O . GLU B 1 180 ? -3.4 24.094 28.719 1 42.59 180 GLU B O 1
ATOM 4122 N N . GLU B 1 181 ? -3.787 25.109 26.719 1 48.25 181 GLU B N 1
ATOM 4123 C CA . GLU B 1 181 ? -4.215 24.078 25.781 1 48.25 181 GLU B CA 1
ATOM 4124 C C . GLU B 1 181 ? -3.389 22.812 25.938 1 48.25 181 GLU B C 1
ATOM 4126 O O . GLU B 1 181 ? -2.211 22.781 25.578 1 48.25 181 GLU B O 1
ATOM 4131 N N . TRP B 1 182 ? -3.418 22.156 26.984 1 52.84 182 TRP B N 1
ATOM 4132 C CA . TRP B 1 182 ? -2.738 20.891 27.234 1 52.84 182 TRP B CA 1
ATOM 4133 C C . TRP B 1 182 ? -2.756 20.016 25.984 1 52.84 182 TRP B C 1
ATOM 4135 O O . TRP B 1 182 ? -3.824 19.672 25.469 1 52.84 182 TRP B O 1
ATOM 4145 N N . LYS B 1 183 ? -1.91 20.203 24.984 1 61.53 183 LYS B N 1
ATOM 4146 C CA . LYS B 1 183 ? -1.753 19.312 23.844 1 61.53 183 LYS B CA 1
ATOM 4147 C C . LYS B 1 183 ? -1.104 17.984 24.25 1 61.53 183 LYS B C 1
ATOM 4149 O O . LYS B 1 183 ? -0.059 17.984 24.906 1 61.53 183 LYS B O 1
ATOM 4154 N N . PRO B 1 184 ? -1.886 16.859 24.391 1 71.19 184 PRO B N 1
ATOM 4155 C CA . PRO B 1 184 ? -1.284 15.57 24.734 1 71.19 184 PRO B CA 1
ATOM 4156 C C . PRO B 1 184 ? 0.075 15.359 24.062 1 71.19 184 PRO B C 1
ATOM 4158 O O . PRO B 1 184 ? 0.311 15.852 22.969 1 71.19 184 PRO B O 1
ATOM 4161 N N . SER B 1 185 ? 1.008 14.852 24.984 1 84.12 185 SER B N 1
ATOM 4162 C CA . SER B 1 185 ? 2.338 14.562 24.453 1 84.12 185 SER B CA 1
ATOM 4163 C C . SER B 1 185 ? 2.275 13.555 23.312 1 84.12 185 SER B C 1
ATOM 4165 O O . SER B 1 185 ? 1.488 12.609 23.359 1 84.12 185 SER B O 1
ATOM 4167 N N . VAL B 1 186 ? 2.928 13.82 22.188 1 88 186 VAL B N 1
ATOM 4168 C CA . VAL B 1 186 ? 2.988 12.969 21 1 88 186 VAL B CA 1
ATOM 4169 C C . VAL B 1 186 ? 3.498 11.578 21.391 1 88 186 VAL B C 1
ATOM 4171 O O . VAL B 1 186 ? 3.066 10.57 20.828 1 88 186 VAL B O 1
ATOM 4174 N N . TYR B 1 187 ? 4.277 11.5 22.484 1 90 187 TYR B N 1
ATOM 4175 C CA . TYR B 1 187 ? 4.855 10.234 22.922 1 90 187 TYR B CA 1
ATOM 4176 C C . TYR B 1 187 ? 3.807 9.367 23.609 1 90 187 TYR B C 1
ATOM 4178 O O . TYR B 1 187 ? 3.785 8.148 23.422 1 90 187 TYR B O 1
ATOM 4186 N N . GLN B 1 188 ? 2.98 10 24.359 1 89.19 188 GLN B N 1
ATOM 4187 C CA . GLN B 1 188 ? 1.922 9.25 25.016 1 89.19 188 GLN B CA 1
ATOM 4188 C C . GLN B 1 188 ? 0.898 8.734 24.016 1 89.19 188 GLN B C 1
ATOM 4190 O O . GLN B 1 188 ? 0.458 7.582 24.109 1 89.19 188 GLN B O 1
ATOM 4195 N N . VAL B 1 189 ? 0.614 9.586 23.094 1 90.25 189 VAL B N 1
ATOM 4196 C CA . VAL B 1 189 ? -0.346 9.203 22.062 1 90.25 189 VAL B CA 1
ATOM 4197 C C . VAL B 1 189 ? 0.205 8.031 21.25 1 90.25 189 VAL B C 1
ATOM 4199 O O . VAL B 1 189 ? -0.515 7.07 20.969 1 90.25 189 VAL B O 1
ATOM 4202 N N . THR B 1 190 ? 1.499 8.094 20.906 1 93.12 190 THR B N 1
ATOM 4203 C CA . THR B 1 190 ? 2.139 7.051 20.109 1 93.12 190 THR B CA 1
ATOM 4204 C C . THR B 1 190 ? 2.172 5.734 20.875 1 93.12 190 THR B C 1
ATOM 4206 O O . THR B 1 190 ? 1.957 4.664 20.297 1 93.12 190 THR B O 1
ATOM 4209 N N . LEU B 1 191 ? 2.381 5.801 22.172 1 93.94 191 LEU B N 1
ATOM 4210 C CA . LEU B 1 191 ? 2.432 4.598 22.984 1 93.94 191 LEU B CA 1
ATOM 4211 C C . LEU B 1 191 ? 1.062 3.932 23.062 1 93.94 191 LEU B C 1
ATOM 4213 O O . LEU B 1 191 ? 0.951 2.711 22.938 1 93.94 191 LEU B O 1
ATOM 4217 N N . ILE B 1 192 ? 0.05 4.688 23.25 1 92.56 192 ILE B N 1
ATOM 4218 C CA . ILE B 1 192 ? -1.303 4.148 23.344 1 92.56 192 ILE B CA 1
ATOM 4219 C C . ILE B 1 192 ? -1.705 3.547 22 1 92.56 192 ILE B C 1
ATOM 4221 O O . ILE B 1 192 ? -2.299 2.467 21.938 1 92.56 192 ILE B O 1
ATOM 4225 N N . LEU B 1 193 ? -1.376 4.273 20.953 1 93.94 193 LEU B N 1
ATOM 4226 C CA . LEU B 1 193 ? -1.686 3.764 19.625 1 93.94 193 LEU B CA 1
ATOM 4227 C C . LEU B 1 193 ? -0.921 2.475 19.344 1 93.94 193 LEU B C 1
ATOM 4229 O O . LEU B 1 193 ? -1.452 1.558 18.703 1 93.94 193 LEU B O 1
ATOM 4233 N N . PHE B 1 194 ? 0.341 2.43 19.781 1 95.88 194 PHE B N 1
ATOM 4234 C CA . PHE B 1 194 ? 1.158 1.233 19.609 1 95.88 194 PHE B CA 1
ATOM 4235 C C . PHE B 1 194 ? 0.517 0.038 20.312 1 95.88 194 PHE B C 1
ATOM 4237 O O . PHE B 1 194 ? 0.425 -1.047 19.734 1 95.88 194 PHE B O 1
ATOM 4244 N N . VAL B 1 195 ? 0.02 0.285 21.469 1 95 195 VAL B N 1
ATOM 4245 C CA . VAL B 1 195 ? -0.633 -0.773 22.234 1 95 195 VAL B CA 1
ATOM 4246 C C . VAL B 1 195 ? -1.937 -1.176 21.547 1 95 195 VAL B C 1
ATOM 4248 O O . VAL B 1 195 ? -2.262 -2.363 21.469 1 95 195 VAL B O 1
ATOM 4251 N N . ALA B 1 196 ? -2.635 -0.212 21.062 1 92.88 196 ALA B N 1
ATOM 4252 C CA . ALA B 1 196 ? -3.889 -0.485 20.359 1 92.88 196 ALA B CA 1
ATOM 4253 C C . ALA B 1 196 ? -3.65 -1.336 19.125 1 92.88 196 ALA B C 1
ATOM 4255 O O . ALA B 1 196 ? -4.375 -2.305 18.875 1 92.88 196 ALA B O 1
ATOM 4256 N N . VAL B 1 197 ? -2.648 -0.981 18.344 1 95.56 197 VAL B N 1
ATOM 4257 C CA . VAL B 1 197 ? -2.326 -1.731 17.125 1 95.56 197 VAL B CA 1
ATOM 4258 C C . VAL B 1 197 ? -1.897 -3.148 17.5 1 95.56 197 VAL B C 1
ATOM 4260 O O . VAL B 1 197 ? -2.271 -4.113 16.828 1 95.56 197 VAL B O 1
ATOM 4263 N N . LEU B 1 198 ? -1.162 -3.297 18.625 1 95.56 198 LEU B N 1
ATOM 4264 C CA . LEU B 1 198 ? -0.729 -4.609 19.078 1 95.56 198 LEU B CA 1
ATOM 4265 C C . LEU B 1 198 ? -1.924 -5.457 19.516 1 95.56 198 LEU B C 1
ATOM 4267 O O . LEU B 1 198 ? -1.981 -6.652 19.219 1 95.56 198 LEU B O 1
ATOM 4271 N N . LEU B 1 199 ? -2.871 -4.844 20.109 1 95.62 199 LEU B N 1
ATOM 4272 C CA . LEU B 1 199 ? -4.059 -5.562 20.562 1 95.62 199 LEU B CA 1
ATOM 4273 C C . LEU B 1 199 ? -4.898 -6.02 19.375 1 95.62 199 LEU B C 1
ATOM 4275 O O . LEU B 1 199 ? -5.355 -7.164 19.344 1 95.62 199 LEU B O 1
ATOM 4279 N N . VAL B 1 200 ? -5.02 -5.137 18.453 1 95.38 200 VAL B N 1
ATOM 4280 C CA . VAL B 1 200 ? -5.789 -5.488 17.266 1 95.38 200 VAL B CA 1
ATOM 4281 C C . VAL B 1 200 ? -5.062 -6.582 16.484 1 95.38 200 VAL B C 1
ATOM 4283 O O . VAL B 1 200 ? -5.684 -7.535 16.016 1 95.38 200 VAL B O 1
ATOM 4286 N N . ALA B 1 201 ? -3.762 -6.418 16.359 1 95.75 201 ALA B N 1
ATOM 4287 C CA . ALA B 1 201 ? -2.969 -7.398 15.625 1 95.75 201 ALA B CA 1
ATOM 4288 C C . ALA B 1 201 ? -2.998 -8.758 16.312 1 95.75 201 ALA B C 1
ATOM 4290 O O . ALA B 1 201 ? -3.146 -9.797 15.656 1 95.75 201 ALA B O 1
ATOM 4291 N N . CYS B 1 202 ? -2.879 -8.781 17.625 1 95.31 202 CYS B N 1
ATOM 4292 C CA . CYS B 1 202 ? -2.908 -10.031 18.375 1 95.31 202 CYS B CA 1
ATOM 4293 C C . CYS B 1 202 ? -4.285 -10.68 18.297 1 95.31 202 CYS B C 1
ATOM 4295 O O . CYS B 1 202 ? -4.398 -11.898 18.141 1 95.31 202 CYS B O 1
ATOM 4297 N N . GLY B 1 203 ? -5.309 -9.867 18.438 1 94.81 203 GLY B N 1
ATOM 4298 C CA . GLY B 1 203 ? -6.656 -10.398 18.281 1 94.81 203 GLY B CA 1
ATOM 4299 C C . GLY B 1 203 ? -6.93 -10.938 16.891 1 94.81 203 GLY B C 1
ATOM 4300 O O . GLY B 1 203 ? -7.488 -12.031 16.75 1 94.81 203 GLY B O 1
ATOM 4301 N N . ALA B 1 204 ? -6.523 -10.242 15.938 1 94.56 204 ALA B N 1
ATOM 4302 C CA . ALA B 1 204 ? -6.703 -10.695 14.562 1 94.56 204 ALA B CA 1
ATOM 4303 C C . ALA B 1 204 ? -5.871 -11.953 14.289 1 94.56 204 ALA B C 1
ATOM 4305 O O . ALA B 1 204 ? -6.34 -12.875 13.625 1 94.56 204 ALA B O 1
ATOM 4306 N N . ALA B 1 205 ? -4.648 -11.969 14.781 1 94.81 205 ALA B N 1
ATOM 4307 C CA . ALA B 1 205 ? -3.768 -13.117 14.578 1 94.81 205 ALA B CA 1
ATOM 4308 C C . ALA B 1 205 ? -4.367 -14.383 15.172 1 94.81 205 ALA B C 1
ATOM 4310 O O . ALA B 1 205 ? -4.25 -15.469 14.602 1 94.81 205 ALA B O 1
ATOM 4311 N N . SER B 1 206 ? -5.02 -14.258 16.344 1 93.88 206 SER B N 1
ATOM 4312 C CA . SER B 1 206 ? -5.672 -15.406 16.969 1 93.88 206 SER B CA 1
ATOM 4313 C C . SER B 1 206 ? -6.828 -15.914 16.109 1 93.88 206 SER B C 1
ATOM 4315 O O . SER B 1 206 ? -7.023 -17.125 15.961 1 93.88 206 SER B O 1
ATOM 4317 N N . LEU B 1 207 ? -7.531 -15.023 15.523 1 90.5 207 LEU B N 1
ATOM 4318 C CA . LEU B 1 207 ? -8.641 -15.398 14.648 1 90.5 207 LEU B CA 1
ATOM 4319 C C . LEU B 1 207 ? -8.133 -16.078 13.375 1 90.5 207 LEU B C 1
ATOM 4321 O O . LEU B 1 207 ? -8.656 -17.109 12.961 1 90.5 207 LEU B O 1
ATOM 4325 N N . TYR B 1 208 ? -7.094 -15.477 12.781 1 91.25 208 TYR B N 1
ATOM 4326 C CA . TYR B 1 208 ? -6.555 -16.031 11.547 1 91.25 208 TYR B CA 1
ATOM 4327 C C . TYR B 1 208 ? -5.891 -17.375 11.797 1 91.25 208 TYR B C 1
ATOM 4329 O O . TYR B 1 208 ? -5.961 -18.281 10.953 1 91.25 208 TYR B O 1
ATOM 4337 N N . SER B 1 209 ? -5.234 -17.516 12.945 1 91.62 209 SER B N 1
ATOM 4338 C CA . SER B 1 209 ? -4.621 -18.797 13.273 1 91.62 209 SER B CA 1
ATOM 4339 C C . SER B 1 209 ? -5.672 -19.891 13.43 1 91.62 209 SER B C 1
ATOM 4341 O O . SER B 1 209 ? -5.484 -21.016 12.961 1 91.62 209 SER B O 1
ATOM 4343 N N . ALA B 1 210 ? -6.785 -19.547 14.008 1 87.62 210 ALA B N 1
ATOM 4344 C CA . ALA B 1 210 ? -7.852 -20.516 14.25 1 87.62 210 ALA B CA 1
ATOM 4345 C C . ALA B 1 210 ? -8.609 -20.844 12.961 1 87.62 210 ALA B C 1
ATOM 4347 O O . ALA B 1 210 ? -8.984 -21.984 12.727 1 87.62 210 ALA B O 1
ATOM 4348 N N . MET B 1 211 ? -8.742 -19.844 12.07 1 85.25 211 MET B N 1
ATOM 4349 C CA . MET B 1 211 ? -9.602 -20.031 10.898 1 85.25 211 MET B CA 1
ATOM 4350 C C . MET B 1 211 ? -8.797 -20.516 9.703 1 85.25 211 MET B C 1
ATOM 4352 O O . MET B 1 211 ? -9.305 -21.25 8.859 1 85.25 211 MET B O 1
ATOM 4356 N N . GLU B 1 212 ? -7.59 -20.125 9.555 1 85.19 212 GLU B N 1
ATOM 4357 C CA . GLU B 1 212 ? -6.816 -20.422 8.352 1 85.19 212 GLU B CA 1
ATOM 4358 C C . GLU B 1 212 ? -5.797 -21.531 8.609 1 85.19 212 GLU B C 1
ATOM 4360 O O . GLU B 1 212 ? -5.234 -22.094 7.668 1 85.19 212 GLU B O 1
ATOM 4365 N N . GLY B 1 213 ? -5.449 -21.859 9.867 1 85.31 213 GLY B N 1
ATOM 4366 C CA . GLY B 1 213 ? -4.516 -22.922 10.18 1 85.31 213 GLY B CA 1
ATOM 4367 C C . GLY B 1 213 ? -3.064 -22.484 10.125 1 85.31 213 GLY B C 1
ATOM 4368 O O . GLY B 1 213 ? -2.168 -23.312 9.945 1 85.31 213 GLY B O 1
ATOM 4369 N N . TRP B 1 214 ? -2.791 -21.188 10.086 1 87.81 214 TRP B N 1
ATOM 4370 C CA . TRP B 1 214 ? -1.431 -20.656 10.117 1 87.81 214 TRP B CA 1
ATOM 4371 C C . TRP B 1 214 ? -0.881 -20.656 11.539 1 87.81 214 TRP B C 1
ATOM 4373 O O . TRP B 1 214 ? -1.646 -20.719 12.508 1 87.81 214 TRP B O 1
ATOM 4383 N N . SER B 1 215 ? 0.422 -20.703 11.672 1 91.56 215 SER B N 1
ATOM 4384 C CA . SER B 1 215 ? 1.015 -20.5 12.992 1 91.56 215 SER B CA 1
ATOM 4385 C C . SER B 1 215 ? 0.765 -19.078 13.5 1 91.56 215 SER B C 1
ATOM 4387 O O . SER B 1 215 ? 0.472 -18.172 12.711 1 91.56 215 SER B O 1
ATOM 4389 N N . TYR B 1 216 ? 0.753 -18.922 14.781 1 92.94 216 TYR B N 1
ATOM 4390 C CA . TYR B 1 216 ? 0.484 -17.625 15.383 1 92.94 216 TYR B CA 1
ATOM 4391 C C . TYR B 1 216 ? 1.479 -16.578 14.891 1 92.94 216 TYR B C 1
ATOM 4393 O O . TYR B 1 216 ? 1.101 -15.445 14.594 1 92.94 216 TYR B O 1
ATOM 4401 N N . LEU B 1 217 ? 2.711 -16.938 14.688 1 91.81 217 LEU B N 1
ATOM 4402 C CA . LEU B 1 217 ? 3.725 -16 14.227 1 91.81 217 LEU B CA 1
ATOM 4403 C C . LEU B 1 217 ? 3.5 -15.625 12.766 1 91.81 217 LEU B C 1
ATOM 4405 O O . LEU B 1 217 ? 3.695 -14.469 12.383 1 91.81 217 LEU B O 1
ATOM 4409 N N . GLU B 1 218 ? 3.043 -16.625 12.047 1 91.69 218 GLU B N 1
ATOM 4410 C CA . GLU B 1 218 ? 2.723 -16.344 10.648 1 91.69 218 GLU B CA 1
ATOM 4411 C C . GLU B 1 218 ? 1.502 -15.445 10.523 1 91.69 218 GLU B C 1
ATOM 4413 O O . GLU B 1 218 ? 1.438 -14.594 9.633 1 91.69 218 GLU B O 1
ATOM 4418 N N . SER B 1 219 ? 0.613 -15.695 11.445 1 93.94 219 SER B N 1
ATOM 4419 C CA . SER B 1 219 ? -0.577 -14.844 11.438 1 93.94 219 SER B CA 1
ATOM 4420 C C . SER B 1 219 ? -0.24 -13.414 11.844 1 93.94 219 SER B C 1
ATOM 4422 O O . SER B 1 219 ? -0.799 -12.461 11.289 1 93.94 219 SER B O 1
ATOM 4424 N N . LEU B 1 220 ? 0.667 -13.281 12.766 1 94.06 220 LEU B N 1
ATOM 4425 C CA . LEU B 1 220 ? 1.101 -11.945 13.172 1 94.06 220 LEU B CA 1
ATOM 4426 C C . LEU B 1 220 ? 1.833 -11.242 12.031 1 94.06 220 LEU B C 1
ATOM 4428 O O . LEU B 1 220 ? 1.648 -10.039 11.82 1 94.06 220 LEU B O 1
ATOM 4432 N N . TYR B 1 221 ? 2.641 -12.016 11.344 1 93.56 221 TYR B N 1
ATOM 4433 C CA . TYR B 1 221 ? 3.33 -11.5 10.164 1 93.56 221 TYR B CA 1
ATOM 4434 C C . TYR B 1 221 ? 2.334 -11.039 9.109 1 93.56 221 TYR B C 1
ATOM 4436 O O . TYR B 1 221 ? 2.471 -9.945 8.547 1 93.56 221 TYR B O 1
ATOM 4444 N N . PHE B 1 222 ? 1.331 -11.828 8.945 1 93.56 222 PHE B N 1
ATOM 4445 C CA . PHE B 1 222 ? 0.299 -11.484 7.977 1 93.56 222 PHE B CA 1
ATOM 4446 C C . PHE B 1 222 ? -0.41 -10.195 8.367 1 93.56 222 PHE B C 1
ATOM 4448 O O . PHE B 1 222 ? -0.681 -9.344 7.52 1 93.56 222 PHE B O 1
ATOM 4455 N N . CYS B 1 223 ? -0.701 -10.117 9.602 1 94.12 223 CYS B N 1
ATOM 4456 C CA . CYS B 1 223 ? -1.402 -8.93 10.086 1 94.12 223 CYS B CA 1
ATOM 4457 C C . CYS B 1 223 ? -0.572 -7.672 9.852 1 94.12 223 CYS B C 1
ATOM 4459 O O . CYS B 1 223 ? -1.1 -6.648 9.414 1 94.12 223 CYS B O 1
ATOM 4461 N N . PHE B 1 224 ? 0.662 -7.742 10.062 1 94.19 224 PHE B N 1
ATOM 4462 C CA . PHE B 1 224 ? 1.498 -6.566 9.852 1 94.19 224 PHE B CA 1
ATOM 4463 C C . PHE B 1 224 ? 1.554 -6.203 8.375 1 94.19 224 PHE B C 1
ATOM 4465 O O . PHE B 1 224 ? 1.428 -5.031 8.008 1 94.19 224 PHE B O 1
ATOM 4472 N N . VAL B 1 225 ? 1.764 -7.199 7.551 1 94.12 225 VAL B N 1
ATOM 4473 C CA . VAL B 1 225 ? 1.888 -6.98 6.113 1 94.12 225 VAL B CA 1
ATOM 4474 C C . VAL B 1 225 ? 0.58 -6.422 5.559 1 94.12 225 VAL B C 1
ATOM 4476 O O . VAL B 1 225 ? 0.59 -5.52 4.715 1 94.12 225 VAL B O 1
ATOM 4479 N N . ALA B 1 226 ? -0.494 -6.84 6.074 1 94.38 226 ALA B N 1
ATOM 4480 C CA . ALA B 1 226 ? -1.807 -6.391 5.613 1 94.38 226 ALA B CA 1
ATOM 4481 C C . ALA B 1 226 ? -2.146 -5.016 6.18 1 94.38 226 ALA B C 1
ATOM 4483 O O . ALA B 1 226 ? -2.59 -4.129 5.445 1 94.38 226 ALA B O 1
ATOM 4484 N N . PHE B 1 227 ? -1.854 -4.828 7.457 1 95.88 227 PHE B N 1
ATOM 4485 C CA . PHE B 1 227 ? -2.24 -3.592 8.125 1 95.88 227 PHE B CA 1
ATOM 4486 C C . PHE B 1 227 ? -1.361 -2.434 7.672 1 95.88 227 PHE B C 1
ATOM 4488 O O . PHE B 1 227 ? -1.803 -1.283 7.656 1 95.88 227 PHE B O 1
ATOM 4495 N N . SER B 1 228 ? -0.139 -2.689 7.328 1 94.88 228 SER B N 1
ATOM 4496 C CA . SER B 1 228 ? 0.764 -1.647 6.848 1 94.88 228 SER B CA 1
ATOM 4497 C C . SER B 1 228 ? 0.531 -1.351 5.371 1 94.88 228 SER B C 1
ATOM 4499 O O . SER B 1 228 ? 1.146 -0.441 4.809 1 94.88 228 SER B O 1
ATOM 4501 N N . THR B 1 229 ? -0.314 -2.043 4.672 1 93.88 229 THR B N 1
ATOM 4502 C CA . THR B 1 229 ? -0.724 -1.918 3.277 1 93.88 229 THR B CA 1
ATOM 4503 C C . THR B 1 229 ? 0.435 -2.25 2.342 1 93.88 229 THR B C 1
ATOM 4505 O O . THR B 1 229 ? 0.505 -1.736 1.225 1 93.88 229 THR B O 1
ATOM 4508 N N . VAL B 1 230 ? 1.503 -2.951 2.793 1 92.38 230 VAL B N 1
ATOM 4509 C CA . VAL B 1 230 ? 2.543 -3.48 1.918 1 92.38 230 VAL B CA 1
ATOM 4510 C C . VAL B 1 230 ? 1.967 -4.586 1.038 1 92.38 230 VAL B C 1
ATOM 4512 O O . VAL B 1 230 ? 2.082 -4.535 -0.189 1 92.38 230 VAL B O 1
ATOM 4515 N N . GLY B 1 231 ? 1.289 -5.562 1.601 1 90.12 231 GLY B N 1
ATOM 4516 C CA . GLY B 1 231 ? 0.479 -6.555 0.912 1 90.12 231 GLY B CA 1
ATOM 4517 C C . GLY B 1 231 ? 1.274 -7.398 -0.065 1 90.12 231 GLY B C 1
ATOM 4518 O O . GLY B 1 231 ? 1.101 -7.281 -1.28 1 90.12 231 GLY B O 1
ATOM 4519 N N . PHE B 1 232 ? 2.027 -8.406 0.3 1 85.75 232 PHE B N 1
ATOM 4520 C CA . PHE B 1 232 ? 2.811 -9.289 -0.562 1 85.75 232 PHE B CA 1
ATOM 4521 C C . PHE B 1 232 ? 1.911 -10.305 -1.26 1 85.75 232 PHE B C 1
ATOM 4523 O O . PHE B 1 232 ? 2.162 -10.68 -2.406 1 85.75 232 PHE B O 1
ATOM 4530 N N . GLY B 1 233 ? 0.897 -10.742 -0.585 1 81.06 233 GLY B N 1
ATOM 4531 C CA . GLY B 1 233 ? -0.002 -11.742 -1.137 1 81.06 233 GLY B CA 1
ATOM 4532 C C . GLY B 1 233 ? 0.452 -13.164 -0.866 1 81.06 233 GLY B C 1
ATOM 4533 O O . GLY B 1 233 ? -0.063 -14.109 -1.465 1 81.06 233 GLY B O 1
ATOM 4534 N N . ASP B 1 234 ? 1.534 -13.391 -0.055 1 77.94 234 ASP B N 1
ATOM 4535 C CA . ASP B 1 234 ? 1.97 -14.742 0.3 1 77.94 234 ASP B CA 1
ATOM 4536 C C . ASP B 1 234 ? 0.935 -15.438 1.179 1 77.94 234 ASP B C 1
ATOM 4538 O O . ASP B 1 234 ? 0.667 -16.625 1.006 1 77.94 234 ASP B O 1
ATOM 4542 N N . PHE B 1 235 ? 0.393 -14.625 2.064 1 77.25 235 PHE B N 1
ATOM 4543 C CA . PHE B 1 235 ? -0.732 -15.086 2.869 1 77.25 235 PHE B CA 1
ATOM 4544 C C . PHE B 1 235 ? -1.976 -14.25 2.59 1 77.25 235 PHE B C 1
ATOM 4546 O O . PHE B 1 235 ? -1.911 -13.023 2.572 1 77.25 235 PHE B O 1
ATOM 4553 N N . VAL B 1 236 ? -2.992 -15 2.068 1 74.06 236 VAL B N 1
ATOM 4554 C CA . VAL B 1 236 ? -4.234 -14.273 1.82 1 74.06 236 VAL B CA 1
ATOM 4555 C C . VAL B 1 236 ? -5.383 -14.945 2.58 1 74.06 236 VAL B C 1
ATOM 4557 O O . VAL B 1 236 ? -5.531 -16.172 2.539 1 74.06 236 VAL B O 1
ATOM 4560 N N . SER B 1 237 ? -6.074 -14.164 3.285 1 74.56 237 SER B N 1
ATOM 4561 C CA . SER B 1 237 ? -7.172 -14.68 4.098 1 74.56 237 SER B CA 1
ATOM 4562 C C . SER B 1 237 ? -8.422 -14.914 3.25 1 74.56 237 SER B C 1
ATOM 4564 O O . SER B 1 237 ? -8.68 -14.188 2.293 1 74.56 237 SER B O 1
ATOM 4566 N N . GLY B 1 238 ? -9.18 -15.875 3.537 1 64.81 238 GLY B N 1
ATOM 4567 C CA . GLY B 1 238 ? -10.516 -16.062 2.992 1 64.81 238 GLY B CA 1
ATOM 4568 C C . GLY B 1 238 ? -10.523 -16.875 1.714 1 64.81 238 GLY B C 1
ATOM 4569 O O . GLY B 1 238 ? -11.469 -16.797 0.923 1 64.81 238 GLY B O 1
ATOM 4570 N N . GLN B 1 239 ? -9.445 -17.484 1.352 1 59.91 239 GLN B N 1
ATOM 4571 C CA . GLN B 1 239 ? -9.438 -18.219 0.094 1 59.91 239 GLN B CA 1
ATOM 4572 C C . GLN B 1 239 ? -9.852 -19.672 0.308 1 59.91 239 GLN B C 1
ATOM 4574 O O . GLN B 1 239 ? -10.172 -20.391 -0.65 1 59.91 239 GLN B O 1
ATOM 4579 N N . ARG B 1 240 ? -9.953 -20.031 1.577 1 62.28 240 ARG B N 1
ATOM 4580 C CA . ARG B 1 240 ? -10.328 -21.422 1.811 1 62.28 240 ARG B CA 1
ATOM 4581 C C . ARG B 1 240 ? -11.844 -21.578 1.848 1 62.28 240 ARG B C 1
ATOM 4583 O O . ARG B 1 240 ? -12.555 -20.703 2.342 1 62.28 240 ARG B O 1
ATOM 4590 N N . GLU B 1 241 ? -12.422 -22.375 0.941 1 58.72 241 GLU B N 1
ATOM 4591 C CA . GLU B 1 241 ? -13.852 -22.656 0.848 1 58.72 241 GLU B CA 1
ATOM 4592 C C . GLU B 1 241 ? -14.375 -23.297 2.135 1 58.72 241 GLU B C 1
ATOM 4594 O O . GLU B 1 241 ? -14.234 -24.5 2.34 1 58.72 241 GLU B O 1
ATOM 4599 N N . HIS B 1 242 ? -14.211 -22.641 3.295 1 55 242 HIS B N 1
ATOM 4600 C CA . HIS B 1 242 ? -15.023 -23.312 4.309 1 55 242 HIS B CA 1
ATOM 4601 C C . HIS B 1 242 ? -16.453 -22.797 4.285 1 55 242 HIS B C 1
ATOM 4603 O O . HIS B 1 242 ? -16.688 -21.578 4.238 1 55 242 HIS B O 1
ATOM 4609 N N . HIS B 1 243 ? -17.547 -23.609 3.771 1 52.72 243 HIS B N 1
ATOM 4610 C CA . HIS B 1 243 ? -18.953 -23.438 3.41 1 52.72 243 HIS B CA 1
ATOM 4611 C C . HIS B 1 243 ? -19.656 -22.484 4.371 1 52.72 243 HIS B C 1
ATOM 4613 O O . HIS B 1 243 ? -20.297 -21.516 3.943 1 52.72 243 HIS B O 1
ATOM 4619 N N . GLU B 1 244 ? -20.078 -22.922 5.523 1 53 244 GLU B N 1
ATOM 4620 C CA . GLU B 1 244 ? -21.188 -22.375 6.301 1 53 244 GLU B CA 1
ATOM 4621 C C . GLU B 1 244 ? -20.812 -21.031 6.914 1 53 244 GLU B C 1
ATOM 4623 O O . GLU B 1 244 ? -21.609 -20.078 6.863 1 53 244 GLU B O 1
ATOM 4628 N N . ASP B 1 245 ? -19.656 -20.906 7.41 1 59.97 245 ASP B N 1
ATOM 4629 C CA . ASP B 1 245 ? -19.297 -19.812 8.32 1 59.97 245 ASP B CA 1
ATOM 4630 C C . ASP B 1 245 ? -18.453 -18.766 7.602 1 59.97 245 ASP B C 1
ATOM 4632 O O . ASP B 1 245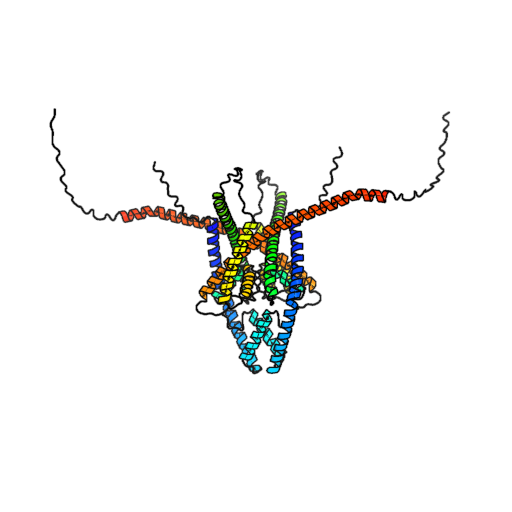 ? -17.891 -17.875 8.242 1 59.97 245 ASP B O 1
ATOM 4636 N N . THR B 1 246 ? -18.781 -18.719 6.215 1 67.69 246 THR B N 1
ATOM 4637 C CA . THR B 1 246 ? -17.828 -18.047 5.352 1 67.69 246 THR B CA 1
ATOM 4638 C C . THR B 1 246 ? -18.203 -16.562 5.203 1 67.69 246 THR B C 1
ATOM 4640 O O . THR B 1 246 ? -17.328 -15.695 5.215 1 67.69 246 THR B O 1
ATOM 4643 N N . ARG B 1 247 ? -19.609 -16.406 5.375 1 76.44 247 ARG B N 1
ATOM 4644 C CA . ARG B 1 247 ? -19.984 -15.008 5.152 1 76.44 247 ARG B CA 1
ATOM 4645 C C . ARG B 1 247 ? -19.609 -14.141 6.352 1 76.44 247 ARG B C 1
ATOM 4647 O O . ARG B 1 247 ? -19.125 -13.023 6.188 1 76.44 247 ARG B O 1
ATOM 4654 N N . VAL B 1 248 ? -19.844 -14.742 7.52 1 78.38 248 VAL B N 1
ATOM 4655 C CA . VAL B 1 248 ? -19.516 -14 8.742 1 78.38 248 VAL B CA 1
ATOM 4656 C C . VAL B 1 248 ? -18.016 -13.766 8.82 1 78.38 248 VAL B C 1
ATOM 4658 O O . VAL B 1 248 ? -17.578 -12.688 9.211 1 78.38 248 VAL B O 1
ATOM 4661 N N . TYR B 1 249 ? -17.344 -14.719 8.383 1 83.94 249 TYR B N 1
ATOM 4662 C CA . TYR B 1 249 ? -15.883 -14.602 8.398 1 83.94 249 TYR B CA 1
ATOM 4663 C C . TYR B 1 249 ? -15.406 -13.555 7.395 1 83.94 249 TYR B C 1
ATOM 4665 O O . TYR B 1 249 ? -14.477 -12.797 7.672 1 83.94 249 TYR B O 1
ATOM 4673 N N . GLN B 1 250 ? -16.125 -13.461 6.297 1 82.94 250 GLN B N 1
ATOM 4674 C CA . GLN B 1 250 ? -15.734 -12.508 5.266 1 82.94 250 GLN B CA 1
ATOM 4675 C C . GLN B 1 250 ? -15.992 -11.078 5.711 1 82.94 250 GLN B C 1
ATOM 4677 O O . GLN B 1 250 ? -15.148 -10.195 5.512 1 82.94 250 GLN B O 1
ATOM 4682 N N . VAL B 1 251 ? -17.109 -10.906 6.297 1 82.75 251 VAL B N 1
ATOM 4683 C CA . VAL B 1 251 ? -17.453 -9.57 6.777 1 82.75 251 VAL B CA 1
ATOM 4684 C C . VAL B 1 251 ? -16.547 -9.203 7.953 1 82.75 251 VAL B C 1
ATOM 4686 O O . VAL B 1 251 ? -16.062 -8.07 8.039 1 82.75 251 VAL B O 1
ATOM 4689 N N . GLY B 1 252 ? -16.359 -10.227 8.844 1 85 252 GLY B N 1
ATOM 4690 C CA . GLY B 1 252 ? -15.461 -9.984 9.961 1 85 252 GLY B CA 1
ATOM 4691 C C . GLY B 1 252 ? -14.039 -9.672 9.531 1 85 252 GLY B C 1
ATOM 4692 O O . GLY B 1 252 ? -13.383 -8.797 10.117 1 85 252 GLY B O 1
ATOM 4693 N N . ASN B 1 253 ? -13.578 -10.328 8.531 1 88.56 253 ASN B N 1
ATOM 4694 C CA . ASN B 1 253 ? -12.242 -10.086 8 1 88.56 253 ASN B CA 1
ATOM 4695 C C . ASN B 1 253 ? -12.109 -8.695 7.395 1 88.56 253 ASN B C 1
ATOM 4697 O O . ASN B 1 253 ? -11.102 -8.016 7.59 1 88.56 253 ASN B O 1
ATOM 4701 N N . CYS B 1 254 ? -13.133 -8.266 6.703 1 87.44 254 CYS B N 1
ATOM 4702 C CA . CYS B 1 254 ? -13.117 -6.945 6.078 1 87.44 254 CYS B CA 1
ATOM 4703 C C . CYS B 1 254 ? -13.086 -5.844 7.133 1 87.44 254 CYS B C 1
ATOM 4705 O O . CYS B 1 254 ? -12.328 -4.883 7.008 1 87.44 254 CYS B O 1
ATOM 4707 N N . LEU B 1 255 ? -13.844 -6.039 8.148 1 88.56 255 LEU B N 1
ATOM 4708 C CA . LEU B 1 255 ? -13.914 -5.039 9.211 1 88.56 255 LEU B CA 1
ATOM 4709 C C . LEU B 1 255 ? -12.625 -5.004 10.016 1 88.56 255 LEU B C 1
ATOM 4711 O O . LEU B 1 255 ? -12.141 -3.93 10.375 1 88.56 255 LEU B O 1
ATOM 4715 N N . LEU B 1 256 ? -12.117 -6.152 10.258 1 92.12 256 LEU B N 1
ATOM 4716 C CA . LEU B 1 256 ? -10.875 -6.238 11.008 1 92.12 256 LEU B CA 1
ATOM 4717 C C . LEU B 1 256 ? -9.719 -5.633 10.211 1 92.12 256 LEU B C 1
ATOM 4719 O O . LEU B 1 256 ? -8.859 -4.949 10.781 1 92.12 256 LEU B O 1
ATOM 4723 N N . MET B 1 257 ? -9.719 -5.887 8.938 1 92 257 MET B N 1
ATOM 4724 C CA . MET B 1 257 ? -8.695 -5.32 8.062 1 92 257 MET B CA 1
ATOM 4725 C C . MET B 1 257 ? -8.797 -3.799 8.023 1 92 257 MET B C 1
ATOM 4727 O O . MET B 1 257 ? -7.785 -3.102 8.07 1 92 257 MET B O 1
ATOM 4731 N N . LEU B 1 258 ? -10.039 -3.34 7.945 1 92.31 258 LEU B N 1
ATOM 4732 C CA . LEU B 1 258 ? -10.25 -1.897 7.918 1 92.31 258 LEU B CA 1
ATOM 4733 C C . LEU B 1 258 ? -9.773 -1.255 9.219 1 92.31 258 LEU B C 1
ATOM 4735 O O . LEU B 1 258 ? -9.062 -0.251 9.195 1 92.31 258 LEU B O 1
ATOM 4739 N N . LEU B 1 259 ? -10.117 -1.882 10.281 1 93.38 259 LEU B N 1
ATOM 4740 C CA . LEU B 1 259 ? -9.711 -1.366 11.578 1 93.38 259 LEU B CA 1
ATOM 4741 C C . LEU B 1 259 ? -8.195 -1.403 11.727 1 93.38 259 LEU B C 1
ATOM 4743 O O . LEU B 1 259 ? -7.59 -0.447 12.219 1 93.38 259 LEU B O 1
ATOM 4747 N N . GLY B 1 260 ? -7.641 -2.518 11.344 1 95.38 260 GLY B N 1
ATOM 4748 C CA . GLY B 1 260 ? -6.195 -2.654 11.422 1 95.38 260 GLY B CA 1
ATOM 4749 C C . GLY B 1 260 ? -5.449 -1.62 10.602 1 95.38 260 GLY B C 1
ATOM 4750 O O . GLY B 1 260 ? -4.492 -1.011 11.078 1 95.38 260 GLY B O 1
ATOM 4751 N N . VAL B 1 261 ? -5.875 -1.372 9.359 1 95.88 261 VAL B N 1
ATOM 4752 C CA . VAL B 1 261 ? -5.223 -0.422 8.461 1 95.88 261 VAL B CA 1
ATOM 4753 C C . VAL B 1 261 ? -5.352 0.992 9.023 1 95.88 261 VAL B C 1
ATOM 4755 O O . VAL B 1 261 ? -4.383 1.757 9.031 1 95.88 261 VAL B O 1
ATOM 4758 N N . CYS B 1 262 ? -6.52 1.305 9.57 1 95.06 262 CYS B N 1
ATOM 4759 C CA . CYS B 1 262 ? -6.754 2.633 10.125 1 95.06 262 CYS B CA 1
ATOM 4760 C C . CYS B 1 262 ? -5.867 2.881 11.336 1 95.06 262 CYS B C 1
ATOM 4762 O O . CYS B 1 262 ? -5.242 3.936 11.453 1 95.06 262 CYS B O 1
ATOM 4764 N N . CYS B 1 263 ? -5.797 1.928 12.18 1 94.88 263 CYS B N 1
ATOM 4765 C CA . CYS B 1 263 ? -4.996 2.078 13.391 1 94.88 263 CYS B CA 1
ATOM 4766 C C . CYS B 1 263 ? -3.51 2.143 13.055 1 94.88 263 CYS B C 1
ATOM 4768 O O . CYS B 1 263 ? -2.77 2.93 13.648 1 94.88 263 CYS B O 1
ATOM 4770 N N . THR B 1 264 ? -3.084 1.353 12.148 1 96.31 264 THR B N 1
ATOM 4771 C CA . THR B 1 264 ? -1.675 1.339 11.773 1 96.31 264 THR B CA 1
ATOM 4772 C C . THR B 1 264 ? -1.295 2.629 11.047 1 96.31 264 THR B C 1
ATOM 4774 O O . THR B 1 264 ? -0.208 3.17 11.266 1 96.31 264 THR B O 1
ATOM 4777 N N . TYR B 1 265 ? -2.203 3.053 10.211 1 96.25 265 TYR B N 1
ATOM 4778 C CA . TYR B 1 265 ? -1.979 4.344 9.57 1 96.25 265 TYR B CA 1
ATOM 4779 C C . TYR B 1 265 ? -1.8 5.445 10.602 1 96.25 265 TYR B C 1
ATOM 4781 O O . TYR B 1 265 ? -0.903 6.285 10.484 1 96.25 265 TYR B O 1
ATOM 4789 N N . SER B 1 266 ? -2.641 5.465 11.602 1 95.94 266 SER B N 1
ATOM 4790 C CA . SER B 1 266 ? -2.545 6.453 12.672 1 95.94 266 SER B CA 1
ATOM 4791 C C . SER B 1 266 ? -1.226 6.324 13.43 1 95.94 266 SER B C 1
ATOM 4793 O O . SER B 1 266 ? -0.596 7.328 13.766 1 95.94 266 SER B O 1
ATOM 4795 N N . LEU B 1 267 ? -0.852 5.125 13.656 1 95.94 267 LEU B N 1
ATOM 4796 C CA . LEU B 1 267 ? 0.409 4.879 14.344 1 95.94 267 LEU B CA 1
ATOM 4797 C C . LEU B 1 267 ? 1.59 5.367 13.516 1 95.94 267 LEU B C 1
ATOM 4799 O O . LEU B 1 267 ? 2.488 6.031 14.039 1 95.94 267 LEU B O 1
ATOM 4803 N N . PHE B 1 268 ? 1.62 5.047 12.219 1 96.56 268 PHE B N 1
ATOM 4804 C CA . PHE B 1 268 ? 2.697 5.48 11.344 1 96.56 268 PHE B CA 1
ATOM 4805 C C . PHE B 1 268 ? 2.799 7 11.32 1 96.56 268 PHE B C 1
ATOM 4807 O O . PHE B 1 268 ? 3.902 7.555 11.32 1 96.56 268 PHE B O 1
ATOM 4814 N N . ASN B 1 269 ? 1.653 7.621 11.328 1 95.06 269 ASN B N 1
ATOM 4815 C CA . ASN B 1 269 ? 1.653 9.078 11.336 1 95.06 269 ASN B CA 1
ATOM 4816 C C . ASN B 1 269 ? 2.205 9.633 12.641 1 95.06 269 ASN B C 1
ATOM 4818 O O . ASN B 1 269 ? 2.945 10.617 12.641 1 95.06 269 ASN B O 1
ATOM 4822 N N . ALA B 1 270 ? 1.804 9.031 13.734 1 94.19 270 ALA B N 1
ATOM 4823 C CA . ALA B 1 270 ? 2.307 9.469 15.031 1 94.19 270 ALA B CA 1
ATOM 4824 C C . ALA B 1 270 ? 3.816 9.266 15.133 1 94.19 270 ALA B C 1
ATOM 4826 O O . ALA B 1 270 ? 4.539 10.141 15.617 1 94.19 270 ALA B O 1
ATOM 4827 N N . ILE B 1 271 ? 4.301 8.156 14.68 1 95.12 271 ILE B N 1
ATOM 4828 C CA . ILE B 1 271 ? 5.73 7.871 14.703 1 95.12 271 ILE B CA 1
ATOM 4829 C C . ILE B 1 271 ? 6.465 8.844 13.781 1 95.12 271 ILE B C 1
ATOM 4831 O O . ILE B 1 271 ? 7.582 9.266 14.086 1 95.12 271 ILE B O 1
ATOM 4835 N N . SER B 1 272 ? 5.82 9.164 12.664 1 94.5 272 SER B N 1
ATOM 4836 C CA . SER B 1 272 ? 6.418 10.094 11.719 1 94.5 272 SER B CA 1
ATOM 4837 C C . SER B 1 272 ? 6.688 11.445 12.359 1 94.5 272 SER B C 1
ATOM 4839 O O . SER B 1 272 ? 7.688 12.102 12.062 1 94.5 272 SER B O 1
ATOM 4841 N N . VAL B 1 273 ? 5.809 11.852 13.266 1 93.06 273 VAL B N 1
ATOM 4842 C CA . VAL B 1 273 ? 5.992 13.117 13.969 1 93.06 273 VAL B CA 1
ATOM 4843 C C . VAL B 1 273 ? 7.199 13.023 14.898 1 93.06 273 VAL B C 1
ATOM 4845 O O . VAL B 1 273 ? 7.988 13.969 15 1 93.06 273 VAL B O 1
ATOM 4848 N N . ILE B 1 274 ? 7.332 11.93 15.539 1 93.31 274 ILE B N 1
ATOM 4849 C CA . ILE B 1 274 ? 8.469 11.719 16.422 1 93.31 274 ILE B CA 1
ATOM 4850 C C . ILE B 1 274 ? 9.766 11.727 15.609 1 93.31 274 ILE B C 1
ATOM 4852 O O . ILE B 1 274 ? 10.766 12.312 16.031 1 93.31 274 ILE B O 1
ATOM 4856 N N . ILE B 1 275 ? 9.727 11.094 14.445 1 93.44 275 ILE B N 1
ATOM 4857 C CA . ILE B 1 275 ? 10.898 11.062 13.57 1 93.44 275 ILE B CA 1
ATOM 4858 C C . ILE B 1 275 ? 11.227 12.484 13.109 1 93.44 275 ILE B C 1
ATOM 4860 O O . ILE B 1 275 ? 12.398 12.852 13.008 1 93.44 275 ILE B O 1
ATOM 4864 N N . LYS B 1 276 ? 10.25 13.203 12.844 1 92.81 276 LYS B N 1
ATOM 4865 C CA . LYS B 1 276 ? 10.445 14.586 12.438 1 92.81 276 LYS B CA 1
ATOM 4866 C C . LYS B 1 276 ? 11.156 15.383 13.539 1 92.81 276 LYS B C 1
ATOM 4868 O O . LYS B 1 276 ? 12.055 16.172 13.25 1 92.81 276 LYS B O 1
ATOM 4873 N N . GLN B 1 277 ? 10.758 15.141 14.766 1 91.12 277 GLN B N 1
ATOM 4874 C CA . GLN B 1 277 ? 11.414 15.789 15.898 1 91.12 277 GLN B CA 1
ATOM 4875 C C . GLN B 1 277 ? 12.867 15.344 16.031 1 91.12 277 GLN B C 1
ATOM 4877 O O . GLN B 1 277 ? 13.75 16.156 16.328 1 91.12 277 GLN B O 1
ATOM 4882 N N . GLY B 1 278 ? 13.031 14.102 15.805 1 90.62 278 GLY B N 1
ATOM 4883 C CA . GLY B 1 278 ? 14.398 13.602 15.82 1 90.62 278 GLY B CA 1
ATOM 4884 C C . GLY B 1 278 ? 15.266 14.203 14.734 1 90.62 278 GLY B C 1
ATOM 4885 O O . GLY B 1 278 ? 16.438 14.492 14.969 1 90.62 278 GLY B O 1
ATOM 4886 N N . LEU B 1 279 ? 14.711 14.367 13.578 1 90.25 279 LEU B N 1
ATOM 4887 C CA . LEU B 1 279 ? 15.438 14.977 12.469 1 90.25 279 LEU B CA 1
ATOM 4888 C C . LEU B 1 279 ? 15.805 16.422 12.781 1 90.25 279 LEU B C 1
ATOM 4890 O O . LEU B 1 279 ? 16.891 16.875 12.438 1 90.25 279 LEU B O 1
ATOM 4894 N N . ASN B 1 280 ? 14.891 17.109 13.43 1 89.06 280 ASN B N 1
ATOM 4895 C CA . ASN B 1 280 ? 15.164 18.484 13.828 1 89.06 280 ASN B CA 1
ATOM 4896 C C . ASN B 1 280 ? 16.312 18.562 14.828 1 89.06 280 ASN B C 1
ATOM 4898 O O . ASN B 1 280 ? 17.141 19.484 14.758 1 89.06 280 ASN B O 1
ATOM 4902 N N . TRP B 1 281 ? 16.312 17.656 15.68 1 87.44 281 TRP B N 1
ATOM 4903 C CA . TRP B 1 281 ? 17.406 17.578 16.641 1 87.44 281 TRP B CA 1
ATOM 4904 C C . TRP B 1 281 ? 18.734 17.297 15.938 1 87.44 281 TRP B C 1
ATOM 4906 O O . TRP B 1 281 ? 19.75 17.891 16.266 1 87.44 281 TRP B O 1
ATOM 4916 N N . MET B 1 282 ? 18.734 16.422 14.977 1 88.75 282 MET B N 1
ATOM 4917 C CA . MET B 1 282 ? 19.938 16.094 14.219 1 88.75 282 MET B CA 1
ATOM 4918 C C . MET B 1 282 ? 20.438 17.297 13.422 1 88.75 282 MET B C 1
ATOM 4920 O O . MET B 1 282 ? 21.641 17.531 13.336 1 88.75 282 MET B O 1
ATOM 4924 N N . LEU B 1 283 ? 19.531 18.016 12.867 1 86.44 283 LEU B N 1
ATOM 4925 C CA . LEU B 1 283 ? 19.891 19.188 12.078 1 86.44 283 LEU B CA 1
ATOM 4926 C C . LEU B 1 283 ? 20.484 20.281 12.969 1 86.44 283 LEU B C 1
ATOM 4928 O O . LEU B 1 283 ? 21.438 20.953 12.578 1 86.44 283 LEU B O 1
ATOM 4932 N N . ARG B 1 284 ? 19.906 20.422 14.109 1 85.62 284 ARG B N 1
ATOM 4933 C CA . ARG B 1 284 ? 20.438 21.391 15.055 1 85.62 284 ARG B CA 1
ATOM 4934 C C . ARG B 1 284 ? 21.844 21 15.516 1 85.62 284 ARG B C 1
ATOM 4936 O O . ARG B 1 284 ? 22.719 21.859 15.641 1 85.62 284 ARG B O 1
ATOM 4943 N N . THR B 1 285 ? 22.016 19.766 15.672 1 85.19 285 THR B N 1
ATOM 4944 C CA . THR B 1 285 ? 23.328 19.266 16.094 1 85.19 285 THR B CA 1
ATOM 4945 C C . THR B 1 285 ? 24.359 19.422 14.977 1 85.19 285 THR B C 1
ATOM 4947 O O . THR B 1 285 ? 25.516 19.766 15.234 1 85.19 285 THR B O 1
ATOM 4950 N N . LEU B 1 286 ? 23.891 19.172 13.75 1 83.19 286 LEU B N 1
ATOM 4951 C CA . LEU B 1 286 ? 24.797 19.312 12.609 1 83.19 286 LEU B CA 1
ATOM 4952 C C . LEU B 1 286 ? 25.156 20.781 12.398 1 83.19 286 LEU B C 1
ATOM 4954 O O . LEU B 1 286 ? 26.297 21.109 12.047 1 83.19 286 LEU B O 1
ATOM 4958 N N . ALA B 1 287 ? 24.172 21.609 12.641 1 79.75 287 ALA B N 1
ATOM 4959 C CA . ALA B 1 287 ? 24.438 23.047 12.547 1 79.75 287 ALA B CA 1
ATOM 4960 C C . ALA B 1 287 ? 25.391 23.5 13.641 1 79.75 287 ALA B C 1
ATOM 4962 O O . ALA B 1 287 ? 26.266 24.344 13.406 1 79.75 287 ALA B O 1
ATOM 4963 N N . TRP B 1 288 ? 25.203 22.875 14.758 1 79.31 288 TRP B N 1
ATOM 4964 C CA . TRP B 1 288 ? 26.078 23.203 15.883 1 79.31 288 TRP B CA 1
ATOM 4965 C C . TRP B 1 288 ? 27.516 22.719 15.602 1 79.31 288 TRP B C 1
ATOM 4967 O O . TRP B 1 288 ? 28.469 23.453 15.883 1 79.31 288 TRP B O 1
ATOM 4977 N N . MET B 1 289 ? 27.578 21.578 15.016 1 77.19 289 MET B N 1
ATOM 4978 C CA . MET B 1 289 ? 28.891 21.031 14.68 1 77.19 289 MET B CA 1
ATOM 4979 C C . MET B 1 289 ? 29.562 21.859 13.594 1 77.19 289 MET B C 1
ATOM 4981 O O . MET B 1 289 ? 30.781 22.109 13.656 1 77.19 289 MET B O 1
ATOM 4985 N N . TYR B 1 290 ? 28.766 22.25 12.609 1 76 290 TYR B N 1
ATOM 4986 C CA . TYR B 1 290 ? 29.297 23.062 11.523 1 76 290 TYR B CA 1
ATOM 4987 C C . TYR B 1 290 ? 29.734 24.422 12.031 1 76 290 TYR B C 1
ATOM 4989 O O . TYR B 1 290 ? 30.797 24.922 11.641 1 76 290 TYR B O 1
ATOM 4997 N N . SER B 1 291 ? 28.938 25.031 12.867 1 75.38 291 SER B N 1
ATOM 4998 C CA . SER B 1 291 ? 29.312 26.328 13.445 1 75.38 291 SER B CA 1
ATOM 4999 C C . SER B 1 291 ? 30.562 26.188 14.32 1 75.38 291 SER B C 1
ATOM 5001 O O . SER B 1 291 ? 31.406 27.078 14.352 1 75.38 291 SER B O 1
ATOM 5003 N N . GLY B 1 292 ? 30.547 25.016 14.859 1 67.69 292 GLY B N 1
ATOM 5004 C CA . GLY B 1 292 ? 31.734 24.766 15.656 1 67.69 292 GLY B CA 1
ATOM 5005 C C . GLY B 1 292 ? 33 24.609 14.82 1 67.69 292 GLY B C 1
ATOM 5006 O O . GLY B 1 292 ? 34.031 25.141 15.172 1 67.69 292 GLY B O 1
ATOM 5007 N N . ILE B 1 293 ? 32.812 23.953 13.727 1 67.94 293 ILE B N 1
ATOM 5008 C CA . ILE B 1 293 ? 33.938 23.734 12.836 1 67.94 293 ILE B CA 1
ATOM 5009 C C . ILE B 1 293 ? 34.344 25.047 12.172 1 67.94 293 ILE B C 1
ATOM 5011 O O . ILE B 1 293 ? 35.531 25.344 12.039 1 67.94 293 ILE B O 1
ATOM 5015 N N . CYS B 1 294 ? 33.25 25.812 11.805 1 64.81 294 CYS B N 1
ATOM 5016 C CA . CYS B 1 294 ? 33.562 27.094 11.188 1 64.81 294 CYS B CA 1
ATOM 5017 C C . CYS B 1 294 ? 34.219 28.031 12.188 1 64.81 294 CYS B C 1
ATOM 5019 O O . CYS B 1 294 ? 35.156 28.766 11.836 1 64.81 294 CYS B O 1
ATOM 5021 N N . ASN B 1 295 ? 33.688 27.969 13.352 1 66.62 295 ASN B N 1
ATOM 5022 C CA . ASN B 1 295 ? 34.312 28.797 14.375 1 66.62 295 ASN B CA 1
ATOM 5023 C C . ASN B 1 295 ? 35.75 28.344 14.688 1 66.62 295 ASN B C 1
ATOM 5025 O O . ASN B 1 295 ? 36.625 29.172 14.898 1 66.62 295 ASN B O 1
ATOM 5029 N N . TYR B 1 296 ? 35.812 27.062 14.586 1 59.53 296 TYR B N 1
ATOM 5030 C CA . TYR B 1 296 ? 37.156 26.547 14.82 1 59.53 296 TYR B CA 1
ATOM 5031 C C . TYR B 1 296 ? 38.094 26.891 13.656 1 59.53 296 TYR B C 1
ATOM 5033 O O . TYR B 1 296 ? 39.25 27.25 13.867 1 59.53 296 TYR B O 1
ATOM 5041 N N . ARG B 1 297 ? 37.531 26.828 12.469 1 59.5 297 ARG B N 1
ATOM 5042 C CA . ARG B 1 297 ? 38.344 27.188 11.297 1 59.5 297 ARG B CA 1
ATOM 5043 C C . ARG B 1 297 ? 38.656 28.688 11.297 1 59.5 297 ARG B C 1
ATOM 5045 O O . ARG B 1 297 ? 39.75 29.078 10.914 1 59.5 297 ARG B O 1
ATOM 5052 N N . LEU B 1 298 ? 37.688 29.516 11.664 1 59.19 298 LEU B N 1
ATOM 5053 C CA . LEU B 1 298 ? 37.938 30.938 11.75 1 59.19 298 LEU B CA 1
ATOM 5054 C C . LEU B 1 298 ? 38.969 31.25 12.828 1 59.19 298 LEU B C 1
ATOM 5056 O O . LEU B 1 298 ? 39.781 32.156 12.672 1 59.19 298 LEU B O 1
ATOM 5060 N N . GLN B 1 299 ? 38.844 30.484 13.797 1 55.69 299 GLN B N 1
ATOM 5061 C CA . GLN B 1 299 ? 39.844 30.703 14.844 1 55.69 299 GLN B CA 1
ATOM 5062 C C . GLN B 1 299 ? 41.219 30.219 14.406 1 55.69 299 GLN B C 1
ATOM 5064 O O . GLN B 1 299 ? 42.25 30.781 14.797 1 55.69 299 GLN B O 1
ATOM 5069 N N . LEU B 1 300 ? 41.156 29.297 13.555 1 52.88 300 LEU B N 1
ATOM 5070 C CA . LEU B 1 300 ? 42.438 28.766 13.102 1 52.88 300 LEU B CA 1
ATOM 5071 C C . LEU B 1 300 ? 42.969 29.578 11.914 1 52.88 300 LEU B C 1
ATOM 5073 O O . LEU B 1 300 ? 44.125 29.453 11.555 1 52.88 300 LEU B O 1
ATOM 5077 N N . ARG B 1 301 ? 42.188 30.328 11.234 1 52.09 301 ARG B N 1
ATOM 5078 C CA . ARG B 1 301 ? 42.625 31.156 10.117 1 52.09 301 ARG B CA 1
ATOM 5079 C C . ARG B 1 301 ? 43.719 32.125 10.547 1 52.09 301 ARG B C 1
ATOM 5081 O O . ARG B 1 301 ? 44.75 32.25 9.859 1 52.09 301 ARG B O 1
ATOM 5088 N N . PRO B 1 302 ? 43.594 32.875 11.578 1 52.25 302 PRO B N 1
ATOM 5089 C CA . PRO B 1 302 ? 44.719 33.75 11.906 1 52.25 302 PRO B CA 1
ATOM 5090 C C . PRO B 1 302 ? 45.969 32.969 12.32 1 52.25 302 PRO B C 1
ATOM 5092 O O . PRO B 1 302 ? 47.094 33.438 12.102 1 52.25 302 PRO B O 1
ATOM 5095 N N . LEU B 1 303 ? 45.781 31.828 12.82 1 46.88 303 LEU B N 1
ATOM 5096 C CA . LEU B 1 303 ? 46.969 31.062 13.25 1 46.88 303 LEU B CA 1
ATOM 5097 C C . LEU B 1 303 ? 47.719 30.516 12.047 1 46.88 303 LEU B C 1
ATOM 5099 O O . LEU B 1 303 ? 48.938 30.422 12.062 1 46.88 303 LEU B O 1
ATOM 5103 N N . PHE B 1 304 ? 47 30.219 10.953 1 45.84 304 PHE B N 1
ATOM 5104 C CA . PHE B 1 304 ? 47.688 29.812 9.734 1 45.84 304 PHE B CA 1
ATOM 5105 C C . PHE B 1 304 ? 48.25 31.016 9.008 1 45.84 304 PHE B C 1
ATOM 5107 O O . PHE B 1 304 ? 49.25 30.906 8.289 1 45.84 304 PHE B O 1
ATOM 5114 N N . LYS B 1 305 ? 47.625 32.156 9.039 1 44.28 305 LYS B N 1
ATOM 5115 C CA . LYS B 1 305 ? 48.25 33.344 8.453 1 44.28 305 LYS B CA 1
ATOM 5116 C C . LYS B 1 305 ? 49.531 33.719 9.203 1 44.28 305 LYS B C 1
ATOM 5118 O O . LYS B 1 305 ? 50.469 34.219 8.602 1 44.28 305 LYS B O 1
ATOM 5123 N N . LEU B 1 306 ? 49.562 33.469 10.477 1 39.75 306 LEU B N 1
ATOM 5124 C CA . LEU B 1 306 ? 50.781 33.812 11.195 1 39.75 306 LEU B CA 1
ATOM 5125 C C . LEU B 1 306 ? 51.906 32.906 10.82 1 39.75 306 LEU B C 1
ATOM 5127 O O . LEU B 1 306 ? 53.094 33.281 10.844 1 39.75 306 LEU B O 1
ATOM 5131 N N . CYS B 1 307 ? 51.562 31.609 10.531 1 39.19 307 CYS B N 1
ATOM 5132 C CA . CYS B 1 307 ? 52.719 30.766 10.25 1 39.19 307 CYS B CA 1
ATOM 5133 C C . CYS B 1 307 ? 53.312 31.078 8.875 1 39.19 307 CYS B C 1
ATOM 5135 O O . CYS B 1 307 ? 54.5 30.844 8.633 1 39.19 307 CYS B O 1
ATOM 5137 N N . PHE B 1 308 ? 52.438 31.297 7.871 1 37.41 308 PHE B N 1
ATOM 5138 C CA . PHE B 1 308 ? 53.062 31.531 6.562 1 37.41 308 PHE B CA 1
ATOM 5139 C C . PHE B 1 308 ? 53.531 32.969 6.434 1 37.41 308 PHE B C 1
ATOM 5141 O O . PHE B 1 308 ? 54.062 33.344 5.395 1 37.41 308 PHE B O 1
ATOM 5148 N N . SER B 1 309 ? 53.031 33.812 7.266 1 34.91 309 SER B N 1
ATOM 5149 C CA . SER B 1 309 ? 53.5 35.156 7.027 1 34.91 309 SER B CA 1
ATOM 5150 C C . SER B 1 309 ? 55 35.281 7.25 1 34.91 309 SER B C 1
ATOM 5152 O O . SER B 1 309 ? 55.625 36.281 6.867 1 34.91 309 SER B O 1
ATOM 5154 N N . ASP B 1 310 ? 55.531 34.344 8.117 1 34.75 310 ASP B N 1
ATOM 5155 C CA . ASP B 1 310 ? 56.906 34.719 8.406 1 34.75 310 ASP B CA 1
ATOM 5156 C C . ASP B 1 310 ? 57.812 34.469 7.211 1 34.75 310 ASP B C 1
ATOM 5158 O O . ASP B 1 310 ? 59.062 34.562 7.324 1 34.75 310 ASP B O 1
ATOM 5162 N N . SER B 1 311 ? 57.438 33.531 6.312 1 32.5 311 SER B N 1
ATOM 5163 C CA . SER B 1 311 ? 58.531 33.406 5.344 1 32.5 311 SER B CA 1
ATOM 5164 C C . SER B 1 311 ? 58.656 34.688 4.52 1 32.5 311 SER B C 1
ATOM 5166 O O . SER B 1 311 ? 57.781 35 3.715 1 32.5 311 SER B O 1
ATOM 5168 N N . GLU B 1 312 ? 59.281 35.688 5.086 1 31.33 312 GLU B N 1
ATOM 5169 C CA . GLU B 1 312 ? 59.75 36.938 4.535 1 31.33 312 GLU B CA 1
ATOM 5170 C C . GLU B 1 312 ? 60.375 36.75 3.156 1 31.33 312 GLU B C 1
ATOM 5172 O O . GLU B 1 312 ? 61.25 35.906 2.98 1 31.33 312 GLU B O 1
ATOM 5177 N N . PRO B 1 313 ? 59.688 36.656 2.023 1 30.25 313 PRO B N 1
ATOM 5178 C CA . PRO B 1 313 ? 60.625 36.625 0.888 1 30.25 313 PRO B CA 1
ATOM 5179 C C . PRO B 1 313 ? 61.75 37.625 1.024 1 30.25 313 PRO B C 1
ATOM 5181 O O . PRO B 1 313 ? 61.625 38.625 1.735 1 30.25 313 PRO B O 1
ATOM 5184 N N . PRO B 1 314 ? 63.062 37.219 0.889 1 28.36 314 PRO B N 1
ATOM 5185 C CA . PRO B 1 314 ? 64.188 38.188 1.004 1 28.36 314 PRO B CA 1
ATOM 5186 C C . PRO B 1 314 ? 63.906 39.5 0.292 1 28.36 314 PRO B C 1
ATOM 5188 O O . PRO B 1 314 ? 63.156 39.531 -0.682 1 28.36 314 PRO B O 1
ATOM 5191 N N . LYS B 1 315 ? 63.719 40.562 1.139 1 27.98 315 LYS B N 1
ATOM 5192 C CA . LYS B 1 315 ? 63.688 41.969 0.665 1 27.98 315 LYS B CA 1
ATOM 5193 C C . LYS B 1 315 ? 64.688 42.188 -0.449 1 27.98 315 LYS B C 1
ATOM 5195 O O . LYS B 1 315 ? 65.875 42 -0.257 1 27.98 315 LYS B O 1
ATOM 5200 N N . CYS B 1 316 ? 64.375 41.625 -1.648 1 22 316 CYS B N 1
ATOM 5201 C CA . CYS B 1 316 ? 65.312 42.094 -2.682 1 22 316 CYS B CA 1
ATOM 5202 C C . CYS B 1 316 ? 65.562 43.594 -2.506 1 22 316 CYS B C 1
ATOM 5204 O O . CYS B 1 316 ? 64.625 44.406 -2.426 1 22 316 CYS B O 1
ATOM 5206 N N . TYR B 1 317 ? 66.688 43.969 -1.78 1 23.83 317 TYR B N 1
ATOM 5207 C CA . TYR B 1 317 ? 67.375 45.25 -1.634 1 23.83 317 TYR B CA 1
ATOM 5208 C C . TYR B 1 317 ? 67.312 46.031 -2.949 1 23.83 317 TYR B C 1
ATOM 5210 O O . TYR B 1 317 ? 68.188 45.781 -3.824 1 23.83 317 TYR B O 1
ATOM 5218 N N . CYS B 1 318 ? 66.25 45.969 -3.738 1 20.06 318 CYS B N 1
ATOM 5219 C CA . CYS B 1 318 ? 66.625 46.875 -4.832 1 20.06 318 CYS B CA 1
ATOM 5220 C C . CYS B 1 318 ? 66.938 48.281 -4.309 1 20.06 318 CYS B C 1
ATOM 5222 O O . CYS B 1 318 ? 66.125 48.875 -3.611 1 20.06 318 CYS B O 1
ATOM 5224 N N . GLU B 1 319 ? 68.188 48.562 -4.004 1 22.41 319 GLU B N 1
ATOM 5225 C CA . GLU B 1 319 ? 68.938 49.812 -3.793 1 22.41 319 GLU B CA 1
ATOM 5226 C C . GLU B 1 319 ? 68.438 50.906 -4.68 1 22.41 319 GLU B C 1
ATOM 5228 O O . GLU B 1 319 ? 68.75 51 -5.867 1 22.41 319 GLU B O 1
ATOM 5233 N N . ASP B 1 320 ? 67.125 51.031 -4.996 1 19.77 320 ASP B N 1
ATOM 5234 C CA . ASP B 1 320 ? 67.125 52.188 -5.859 1 19.77 320 ASP B CA 1
ATOM 5235 C C . ASP B 1 320 ? 67.562 53.438 -5.102 1 19.77 320 ASP B C 1
ATOM 5237 O O . ASP B 1 320 ? 67 53.812 -4.074 1 19.77 320 ASP B O 1
ATOM 5241 N N . ASN B 1 321 ? 68.812 53.812 -5.133 1 21.61 321 ASN B N 1
ATOM 5242 C CA . ASN B 1 321 ? 69.625 55 -4.852 1 21.61 321 ASN B CA 1
ATOM 5243 C C . ASN B 1 321 ? 68.938 56.25 -5.402 1 21.61 321 ASN B C 1
ATOM 5245 O O . ASN B 1 321 ? 69.625 57.281 -5.559 1 21.61 321 ASN B O 1
ATOM 5249 N N . ASN B 1 322 ? 67.75 56.344 -5.844 1 19.25 322 ASN B N 1
ATOM 5250 C CA . ASN B 1 322 ? 67.75 57.625 -6.512 1 19.25 322 ASN B CA 1
ATOM 5251 C C . ASN B 1 322 ? 68 58.781 -5.523 1 19.25 322 ASN B C 1
ATOM 5253 O O . ASN B 1 322 ? 67.375 58.781 -4.438 1 19.25 322 ASN B O 1
ATOM 5257 N N . PRO B 1 323 ? 69 59.688 -5.754 1 23.23 323 PRO B N 1
ATOM 5258 C CA . PRO B 1 323 ? 69.562 60.938 -5.246 1 23.23 323 PRO B CA 1
ATOM 5259 C C . PRO B 1 323 ? 68.562 62.062 -5.195 1 23.23 323 PRO B C 1
ATOM 5261 O O . PRO B 1 323 ? 68.938 63.219 -5.023 1 23.23 323 PRO B O 1
ATOM 5264 N N . HIS B 1 324 ? 67.25 61.938 -5.113 1 19.67 324 HIS B N 1
ATOM 5265 C CA . HIS B 1 324 ? 66.688 63.25 -5.414 1 19.67 324 HIS B CA 1
ATOM 5266 C C . HIS B 1 324 ? 67.438 64.312 -4.613 1 19.67 324 HIS B C 1
ATOM 5268 O O . HIS B 1 324 ? 68 64.062 -3.582 1 19.67 324 HIS B O 1
ATOM 5274 N N . ARG B 1 325 ? 67 65.688 -5.031 1 18.98 325 ARG B N 1
ATOM 5275 C CA . ARG B 1 325 ? 67.188 67.125 -5.312 1 18.98 325 ARG B CA 1
ATOM 5276 C C . ARG B 1 325 ? 67.188 67.938 -4.023 1 18.98 325 ARG B C 1
ATOM 5278 O O . ARG B 1 325 ? 66.312 67.75 -3.182 1 18.98 325 ARG B O 1
ATOM 5285 N N . GLN B 1 326 ? 68.312 68.5 -3.764 1 19.11 326 GLN B N 1
ATOM 5286 C CA . GLN B 1 326 ? 68.875 69.562 -2.965 1 19.11 326 GLN B CA 1
ATOM 5287 C C . GLN B 1 326 ? 68.062 70.875 -3.123 1 19.11 326 GLN B C 1
ATOM 5289 O O . GLN B 1 326 ? 68.312 71.625 -4.027 1 19.11 326 GLN B O 1
ATOM 5294 N N . GLN B 1 327 ? 66.688 70.812 -3.297 1 19.89 327 GLN B N 1
ATOM 5295 C CA . GLN B 1 327 ? 66.312 72.188 -3.494 1 19.89 327 GLN B CA 1
ATOM 5296 C C . GLN B 1 327 ? 66.938 73.062 -2.451 1 19.89 327 GLN B C 1
ATOM 5298 O O . GLN B 1 327 ? 67.125 72.688 -1.297 1 19.89 327 GLN B O 1
ATOM 5303 N N . VAL B 1 328 ? 67.438 74.25 -3.021 1 22.17 328 VAL B N 1
ATOM 5304 C CA . VAL B 1 328 ? 68.125 75.5 -2.895 1 22.17 328 VAL B CA 1
ATOM 5305 C C . VAL B 1 328 ? 67.562 76.25 -1.696 1 22.17 328 VAL B C 1
ATOM 5307 O O . VAL B 1 328 ? 66.375 76.188 -1.384 1 22.17 328 VAL B O 1
ATOM 5310 N N . GLN B 1 329 ? 68.438 77.062 -1.102 1 20.36 329 GLN B N 1
ATOM 5311 C CA . GLN B 1 329 ? 68.75 77.875 0.053 1 20.36 329 GLN B CA 1
ATOM 5312 C C . GLN B 1 329 ? 67.875 79.125 0.12 1 20.36 329 GLN B C 1
ATOM 5314 O O . GLN B 1 329 ? 68.062 79.938 1 1 20.36 329 GLN B O 1
ATOM 5319 N N . ALA B 1 330 ? 67.062 79.312 -0.986 1 22.2 330 ALA B N 1
ATOM 5320 C CA . ALA B 1 330 ? 67.062 80.75 -1.008 1 22.2 330 ALA B CA 1
ATOM 5321 C C . ALA B 1 330 ? 66.75 81.312 0.373 1 22.2 330 ALA B C 1
ATOM 5323 O O . ALA B 1 330 ? 66 80.75 1.143 1 22.2 330 ALA B O 1
ATOM 5324 N N . VAL B 1 331 ? 67.125 82.75 0.692 1 21.97 331 VAL B N 1
ATOM 5325 C CA . VAL B 1 331 ? 67.688 83.875 1.393 1 21.97 331 VAL B CA 1
ATOM 5326 C C . VAL B 1 331 ? 66.562 84.562 2.172 1 21.97 331 VAL B C 1
ATOM 5328 O O . VAL B 1 331 ? 66.75 85.062 3.293 1 21.97 331 VAL B O 1
ATOM 5331 N N . SER B 1 332 ? 65.375 85.25 1.657 1 21.11 332 SER B N 1
ATOM 5332 C CA . SER B 1 332 ? 65.25 86.5 2.404 1 21.11 332 SER B CA 1
ATOM 5333 C C . SER B 1 332 ? 65.062 86.25 3.889 1 21.11 332 SER B C 1
ATOM 5335 O O . SER B 1 332 ? 64.438 85.25 4.258 1 21.11 332 SER B O 1
ATOM 5337 N N . CYS B 1 333 ? 65.562 87.312 4.711 1 19.41 333 CYS B N 1
ATOM 5338 C CA . CYS B 1 333 ? 65.5 88.438 5.602 1 19.41 333 CYS B CA 1
ATOM 5339 C C . CYS B 1 333 ? 64.062 88.938 5.738 1 19.41 333 CYS B C 1
ATOM 5341 O O . CYS B 1 333 ? 63.375 89.062 4.742 1 19.41 333 CYS B O 1
#

Secondary structure (DSSP, 8-state):
---------------HHHHHHHHHHHHHHHHHHHHHHHHHHHHHHHHHHHHHHHHHHHHHHHHHHT--HHHHHHHHHHHHHHHHTT--SS----TTSHHHHHHHHHHHHTT---SSS---SHHHHHHHHHHHHHHHHHHHHHHHHHHHHHHHHHHHHHHHHHHHHHHHS----------S-----HHHHHHHHHHHHHHHHHHHHHHHHHHH---HHHHHHHHHHHHTT---SSS-TT-S--STTHHHHHHHHHHHHHHHHHHHHHHHHHHHHHHHHHHHHHHHHHHHHHHHHHHHHHHHHHHHHHHHHT-----------------------/---------------HHHHHHHHHHHHHHHHHHHHHHHHHHHHHHHHHHHHHHHHHHHHHHHHHHT--HHHHHHHHHHHHHHHHTT--SS-PPPTTSHHHHHHHHHHHHTT---SSS---SHHHHHHHHHHHHHHHHHHHHHHHHHHHHHHHHHHHHHHHHHHHHHHHS----------S-----HHHHHHHHHHHHHHHHHHHHHHHHHHH---HHHHHHHHHHHHTT---SSS-TT-S--STTHHHHHHHHHHHHHHHHHHHHHHHHHHHHHHHHHHHHHHHHHHHHHHHHHHHHHHHHHHHHHHHHT-----------------------